Protein AF-A0A1Q7D3G7-F1 (afdb_monomer_lite)

Sequence (382 aa):
MACGLLLLCGTASAADYGDNLGEPNTLFGGGTTRYDATSGRFTIEATPRSTRLTPGAPRVAIEPPSSLAIDARIDAGSGTVLSGTFRMTGEIDAYGRGGQVEYSGTLLTGDIIEFSYFDVSSTDVFVFRFRVTGGSLAPRYAGGEIGVAVTVDQSTFTGSFDRSFKGGASGHVGISVPVEFVCADPSSITASFDGTPIPAGRTIWFNSVLKVSGLKSAPVTIQFQDVTIQSADGQISVPVPDAEVTFSPTETTASTTFTGTWVTTAPFGLPGNTFFTGAAFPVTTALPGGIKNLTWSGRIISDAPGVAVQWQWAAAVYSSFGDLDSLGVKPVDDNKASLYKNSDHAGTPENVRQLVVSGARGGGGSNFTGSYSGTVKTGVCQ

Secondary structure (DSSP, 8-state):
----S----S---HHHHHHSSEEEEEEEEEEEEEEETTTTEEEEEEEEEEEE-STTPPPEE-EEEEEEEEEEEE-TTT--EEEEEEEEEEEB-TT-SSS--SB-SEEEEEEEEEEEEEE-SSEEEEEEEEEEEE-TTGGGSTTSEEEEEEEEET----S-SSS-EEEEEEEEEEE-----EEBPSP-EEEE---S--B-TTEEEEEEEEEEEE---SS-EEEEEEEEEEEETTSS-EEEPPPEEEEEESS--SBEEEESSSEEEEEETT-SS-EEEEEEEEEESSPBPTT---EEEEEEEEESSTT-EEEEEEEEEEES----GGGS-B--BS-SSSBS--SSPPTT-BTTTGGGEEEETTEESTT-SS------EEPPPB-

Structure (mmCIF, N/CA/C/O backbone):
data_AF-A0A1Q7D3G7-F1
#
_entry.id   AF-A0A1Q7D3G7-F1
#
loop_
_atom_site.group_PDB
_atom_site.id
_atom_site.type_symbol
_atom_site.label_atom_id
_atom_site.label_alt_id
_atom_site.label_comp_id
_atom_site.label_asym_id
_atom_site.label_entity_id
_atom_site.label_seq_id
_atom_site.pdbx_PDB_ins_code
_atom_site.Cartn_x
_atom_site.Cartn_y
_atom_site.Cartn_z
_atom_site.occupancy
_atom_site.B_iso_or_equiv
_atom_site.auth_seq_id
_atom_site.auth_comp_id
_atom_site.auth_asym_id
_atom_site.auth_atom_id
_atom_site.pdbx_PDB_model_num
ATOM 1 N N . MET A 1 1 ? -29.501 9.666 2.207 1.00 25.75 1 MET A N 1
ATOM 2 C CA . MET A 1 1 ? -28.680 8.644 1.523 1.00 25.75 1 MET A CA 1
ATOM 3 C C . MET A 1 1 ? -27.221 9.058 1.622 1.00 25.75 1 MET A C 1
ATOM 5 O O . MET A 1 1 ? -26.652 9.564 0.668 1.00 25.75 1 MET A O 1
ATOM 9 N N . ALA A 1 2 ? -26.638 8.896 2.805 1.00 23.39 2 ALA A N 1
ATOM 10 C CA . ALA A 1 2 ? -25.196 8.938 2.991 1.00 23.39 2 ALA A CA 1
ATOM 11 C C . ALA A 1 2 ? -24.774 7.475 3.134 1.00 23.39 2 ALA A C 1
ATOM 13 O O . ALA A 1 2 ? -24.697 6.938 4.229 1.00 23.39 2 ALA A O 1
ATOM 14 N N . CYS A 1 3 ? -24.665 6.783 1.999 1.00 24.12 3 CYS A N 1
ATOM 15 C CA . CYS A 1 3 ? -24.163 5.417 1.969 1.00 24.12 3 CYS A CA 1
ATOM 16 C C . CYS A 1 3 ? -22.636 5.513 1.952 1.00 24.12 3 CYS A C 1
ATOM 18 O O . CYS A 1 3 ? -21.997 5.448 0.902 1.00 24.12 3 CYS A O 1
ATOM 20 N N . GLY A 1 4 ? -22.076 5.751 3.139 1.00 25.03 4 GLY A N 1
ATOM 21 C CA . GLY A 1 4 ? -20.669 5.543 3.451 1.00 25.03 4 GLY A CA 1
ATOM 22 C C . GLY A 1 4 ? -20.385 4.048 3.480 1.00 25.03 4 GLY A C 1
ATOM 23 O O . GLY A 1 4 ? -20.200 3.450 4.522 1.00 25.03 4 GLY A O 1
ATOM 24 N N . LEU A 1 5 ? -20.401 3.448 2.300 1.00 30.47 5 LEU A N 1
ATOM 25 C CA . LEU A 1 5 ? -19.456 2.413 1.950 1.00 30.47 5 LEU A CA 1
ATOM 26 C C . LEU A 1 5 ? -19.314 1.162 2.822 1.00 30.47 5 LEU A C 1
ATOM 28 O O . LEU A 1 5 ? -18.215 0.833 3.245 1.00 30.47 5 LEU A O 1
ATOM 32 N N . LEU A 1 6 ? -20.360 0.346 2.850 1.00 30.61 6 LEU A N 1
ATOM 33 C CA . LEU A 1 6 ? -20.209 -1.106 2.850 1.00 30.61 6 LEU A CA 1
ATOM 34 C C . LEU A 1 6 ? -21.394 -1.715 2.094 1.00 30.61 6 LEU A C 1
ATOM 36 O O . LEU A 1 6 ? -22.508 -1.776 2.596 1.00 30.61 6 LEU A O 1
ATOM 40 N N . LEU A 1 7 ? -21.163 -2.168 0.863 1.00 24.44 7 LEU A N 1
ATOM 41 C CA . LEU A 1 7 ? -21.921 -3.298 0.327 1.00 24.44 7 LEU A CA 1
ATOM 42 C C . LEU A 1 7 ? -20.968 -4.491 0.357 1.00 24.44 7 LEU A C 1
ATOM 44 O O . LEU A 1 7 ? -20.391 -4.879 -0.654 1.00 24.44 7 LEU A O 1
ATOM 48 N N . LEU A 1 8 ? -20.772 -5.035 1.556 1.00 31.16 8 LEU A N 1
ATOM 49 C CA . LEU A 1 8 ? -20.388 -6.427 1.726 1.00 31.16 8 LEU A CA 1
ATOM 50 C C . LEU A 1 8 ? -21.695 -7.219 1.674 1.00 31.16 8 LEU A C 1
ATOM 52 O O . LEU A 1 8 ? -22.429 -7.315 2.651 1.00 31.16 8 LEU A O 1
ATOM 56 N N . CYS A 1 9 ? -22.016 -7.770 0.504 1.00 24.16 9 CYS A N 1
ATOM 57 C CA . CYS A 1 9 ? -23.046 -8.803 0.378 1.00 24.16 9 CYS A CA 1
ATOM 58 C C . CYS A 1 9 ? -22.460 -10.162 0.819 1.00 24.16 9 CYS A C 1
ATOM 60 O O . CYS A 1 9 ? -22.492 -11.146 0.087 1.00 24.16 9 CYS A O 1
ATOM 62 N N . GLY A 1 10 ? -21.848 -10.175 2.005 1.00 29.00 10 GLY A N 1
ATOM 63 C CA . GLY A 1 10 ? -21.145 -11.298 2.609 1.00 29.00 10 GLY A CA 1
ATOM 64 C C . GLY A 1 10 ? -20.910 -10.994 4.087 1.00 29.00 10 GLY A C 1
ATOM 65 O O . GLY A 1 10 ? -20.521 -9.888 4.444 1.00 29.00 10 GLY A O 1
ATOM 66 N N . THR A 1 11 ? -21.229 -11.952 4.943 1.00 31.00 11 THR A N 1
ATOM 67 C CA . THR A 1 11 ? -21.321 -11.857 6.405 1.00 31.00 11 THR A CA 1
ATOM 68 C C . THR A 1 11 ? -19.954 -11.700 7.087 1.00 31.00 11 THR A C 1
ATOM 70 O O . THR A 1 11 ? -19.504 -12.635 7.742 1.00 31.00 11 THR A O 1
ATOM 73 N N . ALA A 1 12 ? -19.278 -10.560 6.936 1.00 38.88 12 ALA A N 1
ATOM 74 C CA . ALA A 1 12 ? -18.082 -10.262 7.725 1.00 38.88 12 ALA A CA 1
ATOM 75 C C . ALA A 1 12 ? -18.497 -9.775 9.127 1.00 38.88 12 ALA A C 1
ATOM 77 O O . ALA A 1 12 ? -19.227 -8.792 9.261 1.00 38.88 12 ALA A O 1
ATOM 78 N N . SER A 1 13 ? -18.073 -10.488 10.169 1.00 44.69 13 SER A N 1
ATOM 79 C CA . SER A 1 13 ? -18.355 -10.177 11.579 1.00 44.69 13 SER A CA 1
ATOM 80 C C . SER A 1 13 ? -17.161 -9.469 12.237 1.00 44.69 13 SER A C 1
ATOM 82 O O . SER A 1 13 ? -16.049 -9.523 11.716 1.00 44.69 13 SER A O 1
ATOM 84 N N . ALA A 1 14 ? -17.318 -8.843 13.415 1.00 44.34 14 ALA A N 1
ATOM 85 C CA . ALA A 1 14 ? -16.149 -8.292 14.123 1.00 44.34 14 ALA A CA 1
ATOM 86 C C . ALA A 1 14 ? -15.157 -9.374 14.588 1.00 44.34 14 ALA A C 1
ATOM 88 O O . ALA A 1 14 ? -14.051 -9.021 14.987 1.00 44.34 14 ALA A O 1
ATOM 89 N N . ALA A 1 15 ? -15.518 -10.663 14.516 1.00 43.53 15 ALA A N 1
ATOM 90 C CA . ALA A 1 15 ? -14.563 -11.756 14.671 1.00 43.53 15 ALA A CA 1
ATOM 91 C C . ALA A 1 15 ? -13.585 -11.809 13.484 1.00 43.53 15 ALA A C 1
ATOM 93 O O . ALA A 1 15 ? -12.388 -11.929 13.710 1.00 43.53 15 ALA A O 1
ATOM 94 N N . ASP A 1 16 ? -14.053 -11.586 12.250 1.00 46.00 16 ASP A N 1
ATOM 95 C CA . ASP A 1 16 ? -13.185 -11.545 11.063 1.00 46.00 16 ASP A CA 1
ATOM 96 C C . ASP A 1 16 ? -12.239 -10.334 11.107 1.00 46.00 16 ASP A C 1
ATOM 98 O O . ASP A 1 16 ? -11.064 -10.441 10.774 1.00 46.00 16 ASP A O 1
ATOM 102 N N . TYR A 1 17 ? -12.714 -9.179 11.594 1.00 50.94 17 TYR A N 1
ATOM 103 C CA . TYR A 1 17 ? -11.852 -8.007 11.799 1.00 50.94 17 TYR A CA 1
ATOM 104 C C . TYR A 1 17 ? -10.912 -8.184 13.005 1.00 50.94 17 TYR A C 1
ATOM 106 O O . TYR A 1 17 ? -9.752 -7.783 12.965 1.00 50.94 17 TYR A O 1
ATOM 114 N N . GLY A 1 18 ? -11.403 -8.781 14.093 1.00 51.19 18 GLY A N 1
ATOM 115 C CA . GLY A 1 18 ? -10.666 -8.989 15.337 1.00 51.19 18 GLY A CA 1
ATOM 116 C C . GLY A 1 18 ? -9.578 -10.062 15.260 1.00 51.19 18 GLY A C 1
ATOM 117 O O . GLY A 1 18 ? -8.572 -9.947 15.964 1.00 51.19 18 GLY A O 1
ATOM 118 N N . ASP A 1 19 ? -9.747 -11.063 14.396 1.00 51.38 19 ASP A N 1
ATOM 119 C CA . ASP A 1 19 ? -8.721 -12.058 14.066 1.00 51.38 19 ASP A CA 1
ATOM 120 C C . ASP A 1 19 ? -7.650 -11.496 13.111 1.00 51.38 19 ASP A C 1
ATOM 122 O O . ASP A 1 19 ? -6.523 -11.989 13.111 1.00 51.38 19 ASP A O 1
ATOM 126 N N . ASN A 1 20 ? -7.953 -10.414 12.382 1.00 52.81 20 ASN A N 1
ATOM 127 C CA . ASN A 1 20 ? -6.985 -9.671 11.566 1.00 52.81 20 ASN A CA 1
ATOM 128 C C . ASN A 1 20 ? -6.151 -8.655 12.372 1.00 52.81 20 ASN A C 1
ATOM 130 O O . ASN A 1 20 ? -5.173 -8.112 11.858 1.00 52.81 20 ASN A O 1
ATOM 134 N N . LEU A 1 21 ? -6.498 -8.388 13.638 1.00 64.62 21 LEU A N 1
ATOM 135 C CA . LEU A 1 21 ? -5.670 -7.562 14.518 1.00 64.62 21 LEU A CA 1
ATOM 136 C C . LEU A 1 21 ? -4.467 -8.374 15.022 1.00 64.62 21 LEU A C 1
ATOM 138 O O . LEU A 1 21 ? -4.635 -9.351 15.759 1.00 64.62 21 LEU A O 1
ATOM 142 N N . GLY A 1 22 ? -3.255 -7.930 14.681 1.00 68.19 22 GLY A N 1
ATOM 143 C CA . GLY A 1 22 ? -2.005 -8.577 15.097 1.00 68.19 22 GLY A CA 1
ATOM 144 C C . GLY A 1 22 ? -1.800 -8.623 16.619 1.00 68.19 22 GLY A C 1
ATOM 145 O O . GLY A 1 22 ? -2.404 -7.861 17.382 1.00 68.19 22 GLY A O 1
ATOM 146 N N . GLU A 1 23 ? -0.934 -9.527 17.083 1.00 79.19 23 GLU A N 1
ATOM 147 C CA . GLU A 1 23 ? -0.618 -9.678 18.504 1.00 79.19 23 GLU A CA 1
ATOM 148 C C . GLU A 1 23 ? 0.207 -8.507 19.072 1.00 79.19 23 GLU A C 1
ATOM 150 O O . GLU A 1 23 ? 1.178 -8.113 18.434 1.00 79.19 23 GLU A O 1
ATOM 155 N N . PRO A 1 24 ? -0.072 -8.011 20.299 1.00 87.50 24 PRO A N 1
ATOM 156 C CA . PRO A 1 24 ? -0.925 -8.636 21.313 1.00 87.50 24 PRO A CA 1
ATOM 157 C C . PRO A 1 24 ? -2.423 -8.565 21.012 1.00 87.50 24 PRO A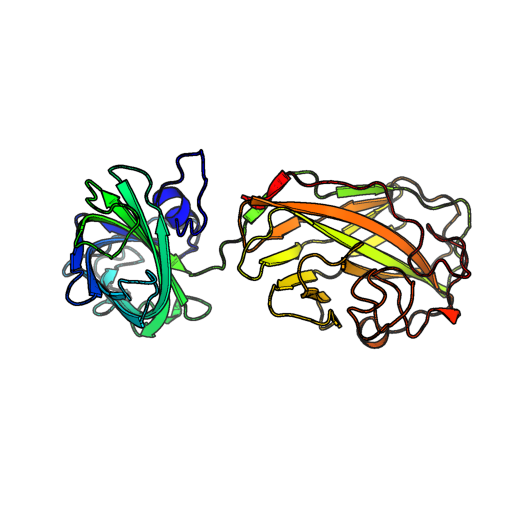 C 1
ATOM 159 O O . PRO A 1 24 ? -2.936 -7.478 20.804 1.00 87.50 24 PRO A O 1
ATOM 162 N N . ASN A 1 25 ? -3.132 -9.697 21.055 1.00 88.25 25 ASN A N 1
ATOM 163 C CA . ASN A 1 25 ? -4.555 -9.804 20.708 1.00 88.25 25 ASN A CA 1
ATOM 164 C C . ASN A 1 25 ? -5.377 -10.220 21.940 1.00 88.25 25 ASN A C 1
ATOM 166 O O . ASN A 1 25 ? -5.261 -11.347 22.433 1.00 88.25 25 ASN A O 1
ATOM 170 N N . THR A 1 26 ? -6.205 -9.310 22.444 1.00 93.81 26 THR A N 1
ATOM 171 C CA . THR A 1 26 ? -7.008 -9.463 23.661 1.00 93.81 26 THR A CA 1
ATOM 172 C C . THR A 1 26 ? -8.482 -9.632 23.328 1.00 93.81 26 THR A C 1
ATOM 174 O O . THR A 1 26 ? -9.068 -8.767 22.692 1.00 93.81 26 THR A O 1
ATOM 177 N N . LEU A 1 27 ? -9.094 -10.705 23.823 1.00 93.88 27 LEU A N 1
ATOM 178 C CA . LEU A 1 27 ? -10.534 -10.943 23.739 1.00 93.88 27 LEU A CA 1
ATOM 179 C C . LEU A 1 27 ? -11.250 -10.287 24.917 1.00 93.88 27 LEU A C 1
ATOM 181 O O . LEU A 1 27 ? -10.824 -10.448 26.064 1.00 93.88 27 LEU A O 1
ATOM 185 N N . PHE A 1 28 ? -12.379 -9.637 24.658 1.00 96.56 28 PHE A N 1
ATOM 186 C CA . PHE A 1 28 ? -13.287 -9.129 25.684 1.00 96.56 28 PHE A CA 1
ATOM 187 C C . PHE A 1 28 ? -14.737 -9.527 25.393 1.00 96.56 28 PHE A C 1
ATOM 189 O O . PHE A 1 28 ? -15.108 -9.848 24.265 1.00 96.56 28 PHE A O 1
ATOM 196 N N . GLY A 1 29 ? -15.582 -9.513 26.422 1.00 95.06 29 GLY A N 1
ATOM 197 C CA . GLY A 1 29 ? -17.001 -9.818 26.260 1.00 95.06 29 GLY A CA 1
ATOM 198 C C . GLY A 1 29 ? -17.810 -9.654 27.535 1.00 95.06 29 GLY A C 1
ATOM 199 O O . GLY A 1 29 ? -17.269 -9.301 28.583 1.00 95.06 29 GLY A O 1
ATOM 200 N N . GLY A 1 30 ? -19.109 -9.947 27.441 1.00 92.31 30 GLY A N 1
ATOM 201 C CA . GLY A 1 30 ? -20.063 -9.718 28.532 1.00 92.31 30 GLY A CA 1
ATOM 202 C C . GLY A 1 30 ? -20.298 -8.234 28.819 1.00 92.31 30 GLY A C 1
ATOM 203 O O . GLY A 1 30 ? -20.645 -7.887 29.943 1.00 92.31 30 GLY A O 1
ATOM 204 N N . GLY A 1 31 ? -20.035 -7.373 27.833 1.00 95.12 31 GLY A N 1
ATOM 205 C CA . GLY A 1 31 ? -20.138 -5.931 27.972 1.00 95.12 31 GLY A CA 1
ATOM 206 C C . GLY A 1 31 ? -21.464 -5.351 27.502 1.00 95.12 31 GLY A C 1
ATOM 207 O O . GLY A 1 31 ? -22.363 -6.066 27.062 1.00 95.12 31 GLY A O 1
ATOM 208 N N . THR A 1 32 ? -21.554 -4.028 27.565 1.00 97.88 32 THR A N 1
ATOM 209 C CA . THR A 1 32 ? -22.678 -3.237 27.070 1.00 97.88 32 THR A CA 1
ATOM 210 C C . THR A 1 32 ? -22.189 -2.095 26.196 1.00 97.88 32 THR A C 1
ATOM 212 O O . THR A 1 32 ? -21.114 -1.534 26.413 1.00 97.88 32 THR A O 1
ATOM 215 N N . THR A 1 33 ? -23.023 -1.737 25.231 1.00 98.00 33 THR A N 1
ATOM 216 C CA . THR A 1 33 ? -22.839 -0.614 24.321 1.00 98.00 33 THR A CA 1
ATOM 217 C C . THR A 1 33 ? -24.007 0.346 24.489 1.00 98.00 33 THR A C 1
ATOM 219 O O . THR A 1 33 ? -25.163 -0.081 24.551 1.00 98.00 33 THR A O 1
ATOM 222 N N . ARG A 1 34 ? -23.729 1.652 24.545 1.00 98.25 34 ARG A N 1
ATOM 223 C CA . ARG A 1 34 ? -24.757 2.697 24.613 1.00 98.25 34 ARG A CA 1
ATOM 224 C C . ARG A 1 34 ? -24.314 3.957 23.886 1.00 98.25 34 ARG A C 1
ATOM 226 O O . ARG A 1 34 ? -23.254 4.494 24.176 1.00 98.25 34 ARG A O 1
ATOM 233 N N . TYR A 1 35 ? -25.172 4.470 23.017 1.00 98.19 35 TYR A N 1
ATOM 234 C CA . TYR A 1 35 ? -25.040 5.790 22.414 1.00 98.19 35 TYR A CA 1
ATOM 235 C C . TYR A 1 35 ? -26.225 6.672 22.800 1.00 98.19 35 TYR A C 1
ATOM 237 O O . TYR A 1 35 ? -27.373 6.222 22.785 1.00 98.19 35 TYR A O 1
ATOM 245 N N . ASP A 1 36 ? -25.949 7.925 23.145 1.00 97.69 36 ASP A N 1
ATOM 246 C CA . ASP A 1 36 ? -26.950 8.944 23.447 1.00 97.69 36 ASP A CA 1
ATOM 247 C C . ASP A 1 36 ? -26.888 10.066 22.403 1.00 97.69 36 ASP A C 1
ATOM 249 O O . ASP A 1 36 ? -25.937 10.846 22.387 1.00 97.69 36 ASP A O 1
ATOM 253 N N . ALA A 1 37 ? -27.911 10.160 21.548 1.00 95.25 37 ALA A N 1
ATOM 254 C CA . ALA A 1 37 ? -27.933 11.111 20.433 1.00 95.25 37 ALA A CA 1
ATOM 255 C C . ALA A 1 37 ? -28.018 12.582 20.873 1.00 95.25 37 ALA A C 1
ATOM 257 O O . ALA A 1 37 ? -27.555 13.466 20.161 1.00 95.25 37 ALA A O 1
ATOM 258 N N . THR A 1 38 ? -28.568 12.865 22.060 1.00 94.69 38 THR A N 1
ATOM 259 C CA . THR A 1 38 ? -28.666 14.239 22.583 1.00 94.69 38 THR A CA 1
ATOM 260 C C . THR A 1 38 ? -27.290 14.787 22.943 1.00 94.69 38 THR A C 1
ATOM 262 O O . THR A 1 38 ? -26.995 15.960 22.733 1.00 94.69 38 THR A O 1
ATOM 265 N N . SER A 1 39 ? -26.448 13.939 23.527 1.00 95.62 39 SER A N 1
ATOM 266 C CA . SER A 1 39 ? -25.115 14.313 23.992 1.00 95.62 39 SER A CA 1
ATOM 267 C C . SER A 1 39 ? -23.998 13.923 23.020 1.00 95.62 39 SER A C 1
ATOM 269 O O . SER A 1 39 ? -22.858 14.352 23.201 1.00 95.62 39 SER A O 1
ATOM 271 N N . GLY A 1 40 ? -24.287 13.080 22.030 1.00 95.56 40 GLY A N 1
ATOM 272 C CA . GLY A 1 40 ? -23.293 12.480 21.145 1.00 95.56 40 GLY A CA 1
ATOM 273 C C . GLY A 1 40 ? -22.339 11.519 21.860 1.00 95.56 40 GLY A C 1
ATOM 274 O O . GLY A 1 40 ? -21.277 11.212 21.329 1.00 95.56 40 GLY A O 1
ATOM 275 N N . ARG A 1 41 ? -22.648 11.080 23.088 1.00 97.75 41 ARG A N 1
ATOM 276 C CA . ARG A 1 41 ? -21.748 10.222 23.871 1.00 97.75 41 ARG A CA 1
ATOM 277 C C . ARG A 1 41 ? -21.947 8.759 23.497 1.00 97.75 41 ARG A C 1
ATOM 279 O O . ARG A 1 41 ? -23.062 8.250 23.597 1.00 97.75 41 ARG A O 1
ATOM 286 N N . PHE A 1 42 ? -20.861 8.093 23.123 1.00 98.06 42 PHE A N 1
ATOM 287 C CA . PHE A 1 42 ? -20.808 6.674 22.809 1.00 98.06 42 PHE A CA 1
ATOM 288 C C . PHE A 1 42 ? -19.937 5.940 23.830 1.00 98.06 42 PHE A C 1
ATOM 290 O O . PHE A 1 42 ? -18.751 6.233 23.949 1.00 98.06 42 PHE A O 1
ATOM 297 N N . THR A 1 43 ? -20.516 5.000 24.573 1.00 98.56 43 THR A N 1
ATOM 298 C CA . THR A 1 43 ? -19.823 4.262 25.634 1.00 98.56 43 THR A CA 1
ATOM 299 C C . THR A 1 43 ? -19.887 2.761 25.411 1.00 98.56 43 THR A C 1
ATOM 301 O O . THR A 1 43 ? -20.954 2.224 25.098 1.00 98.56 43 THR A O 1
ATOM 304 N N . ILE A 1 44 ? -18.764 2.089 25.650 1.00 98.56 44 ILE A N 1
ATOM 305 C CA . ILE A 1 44 ? -18.666 0.632 25.717 1.00 98.56 44 ILE A CA 1
ATOM 306 C C . ILE A 1 44 ? -17.994 0.269 27.033 1.00 98.56 44 ILE A C 1
ATOM 308 O O . ILE A 1 44 ? -16.922 0.783 27.334 1.00 98.56 44 ILE A O 1
ATOM 312 N N . GLU A 1 45 ? -18.606 -0.636 27.786 1.00 98.44 45 GLU A N 1
ATOM 313 C CA . GLU A 1 45 ? -18.042 -1.206 29.010 1.00 98.44 45 GLU A CA 1
ATOM 314 C C . GLU A 1 45 ? -18.047 -2.726 28.884 1.00 98.44 45 GLU A C 1
ATOM 316 O O . GLU A 1 45 ? -19.091 -3.305 28.599 1.00 98.44 45 GLU A O 1
ATOM 321 N N . ALA A 1 46 ? -16.908 -3.387 29.076 1.00 98.12 46 ALA A N 1
ATOM 322 C CA . ALA A 1 46 ? -16.784 -4.837 28.944 1.00 98.12 46 ALA A CA 1
ATOM 323 C C . ALA A 1 46 ? -15.716 -5.419 29.879 1.00 98.12 46 ALA A C 1
ATOM 325 O O . ALA A 1 46 ? -14.975 -4.694 30.545 1.00 98.12 46 ALA A O 1
ATOM 326 N N . THR A 1 47 ? -15.607 -6.749 29.904 1.00 98.00 47 THR A N 1
ATOM 327 C CA . THR A 1 47 ? -14.560 -7.455 30.650 1.00 98.00 47 THR A CA 1
ATOM 328 C C . THR A 1 47 ? -13.535 -8.048 29.682 1.00 98.00 47 THR A C 1
ATOM 330 O O . THR A 1 47 ? -13.909 -8.901 28.866 1.00 98.00 47 THR A O 1
ATOM 333 N N . PRO A 1 48 ? -12.253 -7.644 29.747 1.00 97.75 48 PRO A N 1
ATOM 334 C CA . PRO A 1 48 ? -11.192 -8.325 29.018 1.00 97.75 48 PRO A CA 1
ATOM 335 C C . PRO A 1 48 ? -10.962 -9.702 29.659 1.00 97.75 48 PRO A C 1
ATOM 337 O O . PRO A 1 48 ? -10.912 -9.823 30.880 1.00 97.75 48 PRO A O 1
ATOM 340 N N . ARG A 1 49 ? -10.891 -10.756 28.841 1.00 95.62 49 ARG A N 1
ATOM 341 C CA . ARG A 1 49 ? -10.906 -12.154 29.308 1.00 95.62 49 ARG A CA 1
ATOM 342 C C . ARG A 1 49 ? -9.575 -12.860 29.149 1.00 95.62 49 ARG A C 1
ATOM 344 O O . ARG A 1 49 ? -9.154 -13.598 30.031 1.00 95.62 49 ARG A O 1
ATOM 351 N N . SER A 1 50 ? -8.938 -12.688 27.999 1.00 94.06 50 SER A N 1
ATOM 352 C CA . SER A 1 50 ? -7.677 -13.363 27.706 1.00 94.06 50 SER A CA 1
ATOM 353 C C . SER A 1 50 ? -6.904 -12.615 26.641 1.00 94.06 50 SER A C 1
ATOM 355 O O . SER A 1 50 ? -7.515 -12.036 25.745 1.00 94.06 50 SER A O 1
ATOM 357 N N . THR A 1 51 ? -5.582 -12.688 26.689 1.00 92.81 51 THR A N 1
ATOM 358 C CA . THR A 1 51 ? -4.700 -12.086 25.695 1.00 92.81 51 THR A CA 1
ATOM 359 C C . THR A 1 51 ? -3.702 -13.093 25.148 1.00 92.81 51 THR A C 1
ATOM 361 O O . THR A 1 51 ? -3.241 -13.987 25.854 1.00 92.81 51 THR A O 1
ATOM 364 N N . ARG A 1 52 ? -3.368 -12.959 23.868 1.00 88.31 52 ARG A N 1
ATOM 365 C CA . ARG A 1 52 ? -2.210 -13.608 23.256 1.00 88.31 52 ARG A CA 1
ATOM 366 C C . ARG A 1 52 ? -1.154 -12.537 23.028 1.00 88.31 52 ARG A C 1
ATOM 368 O O . ARG A 1 52 ? -1.370 -11.659 22.206 1.00 88.31 52 ARG A O 1
ATOM 375 N N . LEU A 1 53 ? -0.024 -12.618 23.730 1.00 86.81 53 LEU A N 1
ATOM 376 C CA . LEU A 1 53 ? 1.010 -11.572 23.704 1.00 86.81 53 LEU A CA 1
ATOM 377 C C . LEU A 1 53 ? 1.994 -11.658 22.525 1.00 86.81 53 LEU A C 1
ATOM 379 O O . LEU A 1 53 ? 2.715 -10.691 22.276 1.00 86.81 53 LEU A O 1
ATOM 383 N N . THR A 1 54 ? 2.073 -12.810 21.857 1.00 80.56 54 THR A N 1
ATOM 384 C CA . THR A 1 54 ? 3.017 -13.090 20.764 1.00 80.56 54 THR A CA 1
ATOM 385 C C . THR A 1 54 ? 2.368 -14.070 19.775 1.00 80.56 54 THR A C 1
ATOM 387 O O . THR A 1 54 ? 1.641 -14.961 20.234 1.00 80.56 54 THR A O 1
ATOM 390 N N . PRO A 1 55 ? 2.630 -13.970 18.457 1.00 72.94 55 PRO A N 1
ATOM 391 C CA . PRO A 1 55 ? 2.105 -14.916 17.475 1.00 72.94 55 PRO A CA 1
ATOM 392 C C . PRO A 1 55 ? 2.411 -16.375 17.833 1.00 72.94 55 PRO A C 1
ATOM 394 O O . PRO A 1 55 ? 3.516 -16.708 18.262 1.00 72.94 55 PRO A O 1
ATOM 397 N N . GLY A 1 56 ? 1.414 -17.252 17.692 1.00 67.62 56 GLY A N 1
ATOM 398 C CA . GLY A 1 56 ? 1.541 -18.689 17.978 1.00 67.62 56 GLY A CA 1
ATOM 399 C C . GLY A 1 56 ? 1.587 -19.082 19.463 1.00 67.62 56 GLY A C 1
ATOM 400 O O . GLY A 1 56 ? 1.549 -20.272 19.770 1.00 67.62 56 GLY A O 1
ATOM 401 N N . ALA A 1 57 ? 1.621 -18.124 20.396 1.00 78.38 57 ALA A N 1
ATOM 402 C CA . ALA A 1 57 ? 1.560 -18.414 21.827 1.00 78.38 57 ALA A CA 1
ATOM 403 C C . ALA A 1 57 ? 0.131 -18.798 22.280 1.00 78.38 57 ALA A C 1
ATOM 405 O O . ALA A 1 57 ? -0.863 -18.345 21.690 1.00 78.38 57 ALA A O 1
ATOM 406 N N . PRO A 1 58 ? -0.015 -19.603 23.351 1.00 82.94 58 PRO A N 1
ATOM 407 C CA . PRO A 1 58 ? -1.314 -19.814 23.983 1.00 82.94 58 PRO A CA 1
ATOM 408 C C . PRO A 1 58 ? -1.884 -18.491 24.518 1.00 82.94 58 PRO A C 1
ATOM 410 O O . PRO A 1 58 ? -1.142 -17.568 24.862 1.00 82.94 58 PRO A O 1
ATOM 413 N N . ARG A 1 59 ? -3.218 -18.394 24.586 1.00 89.44 59 ARG A N 1
ATOM 414 C CA . ARG A 1 59 ? -3.881 -17.270 25.262 1.00 89.44 59 ARG A CA 1
ATOM 415 C C . ARG A 1 59 ? -3.709 -17.424 26.773 1.00 89.44 59 ARG A C 1
ATOM 417 O O . ARG A 1 59 ? -3.889 -18.516 27.304 1.00 89.44 59 ARG A O 1
ATOM 424 N N . VAL A 1 60 ? -3.403 -16.321 27.440 1.00 92.06 60 VAL A N 1
ATOM 425 C CA . VAL A 1 60 ? -3.300 -16.205 28.896 1.00 92.06 60 VAL A CA 1
ATOM 426 C C . VAL A 1 60 ? -4.515 -15.437 29.406 1.00 92.06 60 VAL A C 1
ATOM 428 O O . VAL A 1 60 ? -4.995 -14.530 28.724 1.00 92.06 60 VAL A O 1
ATOM 431 N N . ALA A 1 61 ? -5.041 -15.810 30.570 1.00 93.94 61 ALA A N 1
ATOM 432 C CA . ALA A 1 61 ? -6.167 -15.118 31.185 1.00 93.94 61 ALA A CA 1
ATOM 433 C C . ALA A 1 61 ? -5.803 -13.677 31.587 1.00 93.94 61 ALA A C 1
ATOM 435 O O . ALA A 1 61 ? -4.651 -13.374 31.895 1.00 93.94 61 ALA A O 1
ATOM 436 N N . ILE A 1 62 ? -6.804 -12.796 31.567 1.00 95.25 62 ILE A N 1
ATOM 437 C CA . ILE A 1 62 ? -6.735 -11.490 32.222 1.00 95.25 62 ILE A CA 1
ATOM 438 C C . ILE A 1 62 ? -7.569 -11.596 33.494 1.00 95.25 62 ILE A C 1
ATOM 440 O O . ILE A 1 62 ? -8.799 -11.648 33.437 1.00 95.25 62 ILE A O 1
ATOM 444 N N . GLU A 1 63 ? -6.887 -11.661 34.630 1.00 93.50 63 GLU A N 1
ATOM 445 C CA . GLU A 1 63 ? -7.496 -11.932 35.925 1.00 93.50 63 GLU A CA 1
ATOM 446 C C . GLU A 1 63 ? -8.207 -10.688 36.495 1.00 93.50 63 GLU A C 1
ATOM 448 O O . GLU A 1 63 ? -7.761 -9.550 36.275 1.00 93.50 63 GLU A O 1
ATOM 453 N N . PRO A 1 64 ? -9.325 -10.870 37.225 1.00 90.50 64 PRO A N 1
ATOM 454 C CA . PRO A 1 64 ? -9.995 -9.789 37.936 1.00 90.50 64 PRO A CA 1
ATOM 455 C C . PRO A 1 64 ? -9.142 -9.192 39.076 1.00 90.50 64 PRO A C 1
ATOM 457 O O . PRO A 1 64 ? -8.378 -9.919 39.705 1.00 90.50 64 PRO A O 1
ATOM 460 N N . PRO A 1 65 ? -9.342 -7.910 39.443 1.00 93.06 65 PRO A N 1
ATOM 461 C CA . PRO A 1 65 ? -10.324 -6.983 38.887 1.00 93.06 65 PRO A CA 1
ATOM 462 C C . PRO A 1 65 ? -9.902 -6.457 37.508 1.00 93.06 65 PRO A C 1
ATOM 464 O O . PRO A 1 65 ? -8.876 -5.796 37.356 1.00 93.06 65 PRO A O 1
ATOM 467 N N . SER A 1 66 ? -10.738 -6.699 36.500 1.00 96.62 66 SER A N 1
ATOM 468 C CA . SER A 1 66 ? -10.461 -6.342 35.112 1.00 96.62 66 SER A CA 1
ATOM 469 C C . SER A 1 66 ? -11.636 -5.589 34.496 1.00 96.62 66 SER A C 1
ATOM 471 O O . SER A 1 66 ? -12.802 -5.838 34.807 1.00 96.62 66 SER A O 1
ATOM 473 N N . SER A 1 67 ? -11.326 -4.603 33.659 1.00 98.00 67 SER A N 1
ATOM 474 C CA . SER A 1 67 ? -12.325 -3.751 33.012 1.00 98.00 67 SER A CA 1
ATOM 475 C C . SER A 1 67 ? -11.792 -3.222 31.692 1.00 98.00 67 SER A C 1
ATOM 477 O O . SER A 1 67 ? -10.593 -2.984 31.553 1.00 98.00 67 SER A O 1
ATOM 479 N N . LEU A 1 68 ? -12.679 -3.043 30.724 1.00 98.56 68 LEU A N 1
ATOM 480 C CA . LEU A 1 68 ? -12.409 -2.376 29.461 1.00 98.56 68 LEU A CA 1
ATOM 481 C C . LEU A 1 68 ? -13.490 -1.323 29.253 1.00 98.56 68 LEU A C 1
ATOM 483 O O . LEU A 1 68 ? -14.675 -1.627 29.374 1.00 98.56 68 LEU A O 1
ATOM 487 N N . ALA A 1 69 ? -13.074 -0.101 28.940 1.00 98.56 69 ALA A N 1
ATOM 488 C CA . ALA A 1 69 ? -13.966 1.014 28.686 1.00 98.56 69 ALA A CA 1
ATOM 489 C C . ALA A 1 69 ? -13.531 1.799 27.443 1.00 98.56 69 ALA A C 1
ATOM 491 O O . ALA A 1 69 ? -12.348 2.105 27.275 1.00 98.56 69 ALA A O 1
ATOM 492 N N . ILE A 1 70 ? -14.508 2.154 26.611 1.00 98.62 70 ILE A N 1
ATOM 493 C CA . ILE A 1 70 ? -14.391 3.161 25.554 1.00 98.62 70 ILE A CA 1
ATOM 494 C C . ILE A 1 70 ? -15.414 4.250 25.854 1.00 98.62 70 ILE A C 1
ATOM 496 O O . ILE A 1 70 ? -16.581 3.947 26.096 1.00 98.62 70 ILE A O 1
ATOM 500 N N . ASP A 1 71 ? -14.987 5.507 25.814 1.00 98.31 71 ASP A N 1
ATOM 501 C CA . ASP A 1 71 ? -15.864 6.675 25.925 1.00 98.31 71 ASP A CA 1
ATOM 502 C C . ASP A 1 71 ? -15.515 7.653 24.810 1.00 98.31 71 ASP A C 1
ATOM 504 O O . ASP A 1 71 ? -14.414 8.200 24.800 1.00 98.31 71 ASP A O 1
ATOM 508 N N . ALA A 1 72 ? -16.424 7.843 23.859 1.00 97.75 72 ALA A N 1
ATOM 509 C CA . ALA A 1 72 ? -16.227 8.684 22.689 1.00 97.75 72 ALA A CA 1
ATOM 510 C C . ALA A 1 72 ? -17.344 9.720 22.528 1.00 97.75 72 ALA A C 1
ATOM 512 O O . ALA A 1 72 ? -18.480 9.546 22.975 1.00 97.75 72 ALA A O 1
ATOM 513 N N . ARG A 1 73 ? -17.018 10.814 21.843 1.00 97.50 73 ARG A N 1
ATOM 514 C CA . ARG A 1 73 ? -17.963 11.809 21.343 1.00 97.50 73 ARG A CA 1
ATOM 515 C C . ARG A 1 73 ? -18.059 11.665 19.836 1.00 97.50 73 ARG A C 1
ATOM 517 O O . ARG A 1 73 ? -17.060 11.839 19.146 1.00 97.50 73 ARG A O 1
ATOM 524 N N . ILE A 1 74 ? -19.254 11.353 19.354 1.00 93.06 74 ILE A N 1
ATOM 525 C CA . ILE A 1 74 ? -19.573 11.211 17.936 1.00 93.06 74 ILE A CA 1
ATOM 526 C C . ILE A 1 74 ? -20.491 12.360 17.536 1.00 93.06 74 ILE A C 1
ATOM 528 O O . ILE A 1 74 ? -21.498 12.621 18.202 1.00 93.06 74 ILE A O 1
ATOM 532 N N . ASP A 1 75 ? -20.145 13.040 16.451 1.00 86.75 75 ASP A N 1
ATOM 533 C CA . ASP A 1 75 ? -21.014 14.028 15.830 1.00 86.75 75 ASP A CA 1
ATOM 534 C C . ASP A 1 75 ? -22.237 13.331 15.220 1.00 86.75 75 ASP A C 1
ATOM 536 O O . ASP A 1 75 ? -22.106 12.482 14.340 1.00 86.75 75 ASP A O 1
ATOM 540 N N . ALA A 1 76 ? -23.434 13.681 15.693 1.00 80.44 76 ALA A N 1
ATOM 541 C CA . ALA A 1 76 ? -24.666 12.997 15.304 1.00 80.44 76 ALA A CA 1
ATOM 542 C C . ALA A 1 76 ? -24.993 13.151 13.807 1.00 80.44 76 ALA A C 1
ATOM 544 O O . ALA A 1 76 ? -25.506 12.217 13.197 1.00 80.44 76 ALA A O 1
ATOM 545 N N . GLY A 1 77 ? -24.665 14.303 13.207 1.00 76.69 77 GLY A N 1
ATOM 546 C CA . GLY A 1 77 ? -25.005 14.600 11.814 1.00 76.69 77 GLY A CA 1
ATOM 547 C C . GLY A 1 77 ? -24.095 13.918 10.792 1.00 76.69 77 GLY A C 1
ATOM 548 O O . GLY A 1 77 ? -24.535 13.607 9.687 1.00 76.69 77 GLY A O 1
ATOM 549 N N . SER A 1 78 ? -22.829 13.690 11.146 1.00 73.94 78 SER A N 1
ATOM 550 C CA . SER A 1 78 ? -21.821 13.104 10.253 1.00 73.94 78 SER A CA 1
ATOM 551 C C . SER A 1 78 ? -21.400 11.682 10.627 1.00 73.94 78 SER A C 1
ATOM 553 O O . SER A 1 78 ? -20.820 10.990 9.792 1.00 73.94 78 SER A O 1
ATOM 555 N N . GLY A 1 79 ? -21.664 11.234 11.858 1.00 76.62 79 GLY A N 1
ATOM 556 C CA . GLY A 1 79 ? -21.151 9.967 12.387 1.00 76.62 79 GLY A CA 1
ATOM 557 C C . GLY A 1 79 ? -19.635 9.965 12.610 1.00 76.62 79 GLY A C 1
ATOM 558 O O . GLY A 1 79 ? -19.045 8.898 12.773 1.00 76.62 79 GLY A O 1
ATOM 559 N N . THR A 1 80 ? -18.991 11.137 12.592 1.00 79.88 80 THR A N 1
ATOM 560 C CA . THR A 1 80 ? -17.540 11.267 12.776 1.00 79.88 80 THR A CA 1
ATOM 561 C C . THR A 1 80 ? -17.169 11.370 14.251 1.00 79.88 80 THR A C 1
ATOM 563 O O . THR A 1 80 ? -17.929 11.886 15.074 1.00 79.88 80 THR A O 1
ATOM 566 N N . VAL A 1 81 ? -15.985 10.874 14.604 1.00 86.69 81 VAL A N 1
ATOM 567 C CA . VAL A 1 81 ? -15.458 10.995 15.965 1.00 86.69 81 VAL A CA 1
ATOM 568 C C . VAL A 1 81 ? -14.892 12.394 16.211 1.00 86.69 81 VAL A C 1
ATOM 570 O O . VAL A 1 81 ? -14.131 12.921 15.406 1.00 86.69 81 VAL A O 1
ATOM 573 N N . LEU A 1 82 ? -15.256 12.985 17.347 1.00 90.06 82 LEU A N 1
ATOM 574 C CA . LEU A 1 82 ? -14.771 14.286 17.813 1.00 90.06 82 LEU A CA 1
ATOM 575 C C . LEU A 1 82 ? -13.651 14.134 18.847 1.00 90.06 82 LEU A C 1
ATOM 577 O O . LEU A 1 82 ? -12.679 14.884 18.842 1.00 90.06 82 LEU A O 1
ATOM 581 N N . SER A 1 83 ? -13.814 13.185 19.768 1.00 95.12 83 SER A N 1
ATOM 582 C CA . SER A 1 83 ? -12.848 12.854 20.816 1.00 95.12 83 SER A CA 1
ATOM 583 C C . SER A 1 83 ? -13.219 11.528 21.469 1.00 95.12 83 SER A C 1
ATOM 585 O O . SER A 1 83 ? -14.313 11.005 21.255 1.00 95.12 83 SER A O 1
ATOM 587 N N . GLY A 1 84 ? -12.328 10.974 22.283 1.00 97.12 84 GLY A N 1
ATOM 588 C CA . GLY A 1 84 ? -12.622 9.765 23.033 1.00 97.12 84 GLY A CA 1
ATOM 589 C C . GLY A 1 84 ? -11.391 9.103 23.620 1.00 97.12 84 GLY A C 1
ATOM 590 O O . GLY A 1 84 ? -10.270 9.377 23.197 1.00 97.12 84 GLY A O 1
ATOM 591 N N . THR A 1 85 ? -11.618 8.236 24.599 1.00 98.19 85 THR A N 1
ATOM 592 C CA . THR A 1 85 ? -10.566 7.518 25.318 1.00 98.19 85 THR A CA 1
ATOM 593 C C . THR A 1 85 ? -10.845 6.022 25.370 1.00 98.19 85 THR A C 1
ATOM 595 O O . THR A 1 85 ? -11.995 5.578 25.353 1.00 98.19 85 THR A O 1
ATOM 598 N N . PHE A 1 86 ? -9.765 5.254 25.451 1.00 98.44 86 PHE A N 1
ATOM 599 C CA . PHE A 1 86 ? -9.746 3.826 25.726 1.00 98.44 86 PHE A CA 1
ATOM 600 C C . PHE A 1 86 ? -9.047 3.581 27.061 1.00 98.44 86 PHE A C 1
ATOM 602 O O . PHE A 1 86 ? -8.001 4.177 27.336 1.00 98.44 86 PHE A O 1
ATOM 609 N N . ARG A 1 87 ? -9.582 2.668 27.875 1.00 98.38 87 ARG A N 1
ATOM 610 C CA . ARG A 1 87 ? -8.930 2.186 29.096 1.00 98.38 87 ARG A CA 1
ATOM 611 C C . ARG A 1 87 ? -9.162 0.695 29.283 1.00 98.38 87 ARG A C 1
ATOM 613 O O . ARG A 1 87 ? -10.299 0.240 29.271 1.00 98.38 87 ARG A O 1
ATOM 620 N N . MET A 1 88 ? -8.092 -0.042 29.557 1.00 98.50 88 MET A N 1
ATOM 621 C CA . MET A 1 88 ? -8.142 -1.458 29.910 1.00 98.50 88 MET A CA 1
ATOM 622 C C . MET A 1 88 ? -7.328 -1.728 31.176 1.00 98.50 88 MET A C 1
ATOM 624 O O . MET A 1 88 ? -6.199 -1.251 31.310 1.00 98.50 88 MET A O 1
ATOM 628 N N . THR A 1 89 ? -7.888 -2.507 32.098 1.00 98.38 89 THR A N 1
ATOM 629 C CA . THR A 1 89 ? -7.253 -2.936 33.350 1.00 98.38 89 THR A CA 1
ATOM 630 C C . THR A 1 89 ? -7.361 -4.437 33.553 1.00 98.38 89 THR A 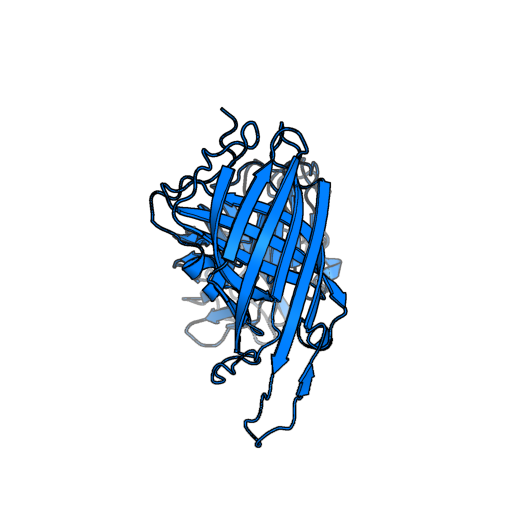C 1
ATOM 632 O O . THR A 1 89 ? -8.280 -5.072 33.036 1.00 98.38 89 THR A O 1
ATOM 635 N N . GLY A 1 90 ? -6.463 -4.981 34.364 1.00 96.94 90 GLY A N 1
ATOM 636 C CA . GLY A 1 90 ? -6.461 -6.381 34.775 1.00 96.94 90 GLY A CA 1
ATOM 637 C C . GLY A 1 90 ? -5.067 -6.830 35.185 1.00 96.94 90 GLY A C 1
ATOM 638 O O . GLY A 1 90 ? -4.144 -6.014 35.252 1.00 96.94 90 GLY A O 1
ATOM 639 N N . GLU A 1 91 ? -4.929 -8.127 35.429 1.00 94.75 91 GLU A N 1
ATOM 640 C CA . GLU A 1 91 ? -3.654 -8.774 35.740 1.00 94.75 91 GLU A CA 1
ATOM 641 C C . GLU A 1 91 ? -3.378 -9.926 34.771 1.00 94.75 91 GLU A C 1
ATOM 643 O O . GLU A 1 91 ? -4.295 -10.635 34.367 1.00 94.75 91 GLU A O 1
ATOM 648 N N . ILE A 1 92 ? -2.121 -10.098 34.364 1.00 93.44 92 ILE A N 1
ATOM 649 C CA . ILE A 1 92 ? -1.685 -11.163 33.455 1.00 93.44 92 ILE A CA 1
ATOM 650 C C . ILE A 1 92 ? -0.458 -11.848 34.071 1.00 93.44 92 ILE A C 1
ATOM 652 O O . ILE A 1 92 ? 0.588 -11.210 34.194 1.00 93.44 92 ILE A O 1
ATOM 656 N N . ASP A 1 93 ? -0.596 -13.135 34.412 1.00 87.69 93 ASP A N 1
ATOM 657 C CA . ASP A 1 93 ? 0.511 -14.073 34.693 1.00 87.69 93 ASP A CA 1
ATOM 658 C C . ASP A 1 93 ? 0.868 -14.791 33.380 1.00 87.69 93 ASP A C 1
ATOM 660 O O . ASP A 1 93 ? 0.360 -15.866 33.049 1.00 87.69 93 ASP A O 1
ATOM 664 N N . ALA A 1 94 ? 1.683 -14.127 32.565 1.00 76.56 94 ALA A N 1
ATOM 665 C CA . ALA A 1 94 ? 2.024 -14.502 31.199 1.00 76.56 94 ALA A CA 1
ATOM 666 C C . ALA A 1 94 ? 2.786 -15.831 31.098 1.00 76.56 94 ALA A C 1
ATOM 668 O O . ALA A 1 94 ? 2.771 -16.458 30.036 1.00 76.56 94 ALA A O 1
ATOM 669 N N . TYR A 1 95 ? 3.463 -16.257 32.169 1.00 75.25 95 TYR A N 1
ATOM 670 C CA . TYR A 1 95 ? 4.313 -17.451 32.165 1.00 75.25 95 TYR A CA 1
ATOM 671 C C . TYR A 1 95 ? 3.791 -18.590 33.047 1.00 75.25 95 TYR A C 1
ATOM 673 O O . TYR A 1 95 ? 4.448 -19.631 33.126 1.00 75.25 95 TYR A O 1
ATOM 681 N N . GLY A 1 96 ? 2.630 -18.422 33.687 1.00 65.25 96 GLY A N 1
ATOM 682 C CA . GLY A 1 96 ? 1.984 -19.448 34.501 1.00 65.25 96 GLY A CA 1
ATOM 683 C C . GLY A 1 96 ? 2.854 -19.924 35.663 1.00 65.25 96 GLY A C 1
ATOM 684 O O . GLY A 1 96 ? 2.758 -21.083 36.072 1.00 65.25 96 GLY A O 1
ATOM 685 N N . ARG A 1 97 ? 3.740 -19.061 36.183 1.00 69.06 97 ARG A N 1
ATOM 686 C CA . ARG A 1 97 ? 4.696 -19.417 37.249 1.00 69.06 97 ARG A CA 1
ATOM 687 C C . ARG A 1 97 ? 4.108 -19.228 38.646 1.00 69.06 97 ARG A C 1
ATOM 689 O O . ARG A 1 97 ? 4.841 -18.940 39.587 1.00 69.06 97 ARG A O 1
ATOM 696 N N . GLY A 1 98 ? 2.798 -19.411 38.788 1.00 57.78 98 GLY A N 1
ATOM 697 C CA . GLY A 1 98 ? 2.126 -19.449 40.081 1.00 57.78 98 GLY A CA 1
ATOM 698 C C . GLY A 1 98 ? 2.255 -18.145 40.865 1.00 57.78 98 GLY A C 1
ATOM 699 O O . GLY A 1 98 ? 2.745 -18.168 41.994 1.00 57.78 98 GLY A O 1
ATOM 700 N N . GLY A 1 99 ? 1.797 -17.029 40.287 1.00 65.12 99 GLY A N 1
ATOM 701 C CA . GLY A 1 99 ? 1.575 -15.780 41.027 1.00 65.12 99 GLY A CA 1
ATOM 702 C C . GLY A 1 99 ? 2.604 -14.673 40.797 1.00 65.12 99 GLY A C 1
ATOM 703 O O . GLY A 1 99 ? 2.613 -13.696 41.546 1.00 65.12 99 GLY A O 1
ATOM 704 N N . GLN A 1 100 ? 3.461 -14.786 39.779 1.00 78.44 100 GLN A N 1
ATOM 705 C CA . GLN A 1 100 ? 4.217 -13.632 39.289 1.00 78.44 100 GLN A CA 1
ATOM 706 C C . GLN A 1 100 ? 3.388 -12.927 38.220 1.00 78.44 100 GLN A C 1
ATOM 708 O O . GLN A 1 100 ? 3.241 -13.427 37.118 1.00 78.44 100 GLN A O 1
ATOM 713 N N . VAL A 1 101 ? 2.825 -11.772 38.564 1.00 84.56 101 VAL A N 1
ATOM 714 C CA . VAL A 1 101 ? 2.067 -10.949 37.619 1.00 84.56 101 VAL A CA 1
ATOM 715 C C . VAL A 1 101 ? 3.040 -10.053 36.854 1.00 84.56 101 VAL A C 1
ATOM 717 O O . VAL A 1 101 ? 3.665 -9.173 37.447 1.00 84.56 101 VAL A O 1
ATOM 720 N N . GLU A 1 102 ? 3.180 -10.259 35.543 1.00 90.19 102 GLU A N 1
ATOM 721 C CA . GLU A 1 102 ? 4.062 -9.439 34.698 1.00 90.19 102 GLU A CA 1
ATOM 722 C C . GLU A 1 102 ? 3.408 -8.128 34.265 1.00 90.19 102 GLU A C 1
ATOM 724 O O . GLU A 1 102 ? 4.094 -7.119 34.089 1.00 90.19 102 GLU A O 1
ATOM 729 N N . TYR A 1 103 ? 2.086 -8.134 34.098 1.00 93.38 103 TYR A N 1
ATOM 730 C CA . TYR A 1 103 ? 1.316 -6.955 33.717 1.00 93.38 103 TYR A CA 1
ATOM 731 C C . TYR A 1 103 ? 0.145 -6.787 34.674 1.00 93.38 103 TYR A C 1
ATOM 733 O O . TYR A 1 103 ? -0.676 -7.689 34.800 1.00 93.38 103 TYR A O 1
ATOM 741 N N . SER A 1 104 ? 0.054 -5.638 35.342 1.00 94.38 104 SER A N 1
ATOM 742 C CA . SER A 1 104 ? -1.007 -5.355 36.313 1.00 94.38 104 SER A CA 1
ATOM 743 C C . SER A 1 104 ? -1.511 -3.917 36.231 1.00 94.38 104 SER A C 1
ATOM 745 O O . SER A 1 104 ? -0.908 -3.051 35.582 1.00 94.38 104 SER A O 1
ATOM 747 N N . GLY A 1 105 ? -2.637 -3.662 36.903 1.00 95.44 105 GLY A N 1
ATOM 748 C CA . GLY A 1 105 ? -3.236 -2.339 37.027 1.00 95.44 105 GLY A CA 1
ATOM 749 C C . GLY A 1 105 ? -3.819 -1.844 35.705 1.00 95.44 105 GLY A C 1
ATOM 750 O O . GLY A 1 105 ? -4.693 -2.484 35.121 1.00 95.44 105 GLY A O 1
ATOM 751 N N . THR A 1 106 ? -3.367 -0.676 35.245 1.00 97.56 106 THR A N 1
ATOM 752 C CA . THR A 1 106 ? -3.722 -0.156 33.918 1.00 97.56 106 THR A CA 1
ATOM 753 C C . THR A 1 106 ? -2.889 -0.876 32.864 1.00 97.56 106 THR A C 1
ATOM 755 O O . THR A 1 106 ? -1.688 -0.639 32.748 1.00 97.56 106 THR A O 1
ATOM 758 N N . LEU A 1 107 ? -3.538 -1.730 32.077 1.00 97.56 107 LEU A N 1
ATOM 759 C CA . LEU A 1 107 ? -2.900 -2.483 31.005 1.00 97.56 107 LEU A CA 1
ATOM 760 C C . LEU A 1 107 ? -2.671 -1.599 29.779 1.00 97.56 107 LEU A C 1
ATOM 762 O O . LEU A 1 107 ? -1.572 -1.598 29.234 1.00 97.56 107 LEU A O 1
ATOM 766 N N . LEU A 1 108 ? -3.672 -0.810 29.381 1.00 97.62 108 LEU A N 1
ATOM 767 C CA . LEU A 1 108 ? -3.599 0.096 28.231 1.00 97.62 108 LEU A CA 1
ATOM 768 C C . LEU A 1 108 ? -4.485 1.324 28.430 1.00 97.62 108 LEU A C 1
ATOM 770 O O . LEU A 1 108 ? -5.593 1.222 28.964 1.00 97.62 108 LEU A O 1
ATOM 774 N N . THR A 1 109 ? -4.023 2.462 27.925 1.00 98.12 109 THR A N 1
ATOM 775 C CA . THR A 1 109 ? -4.838 3.653 27.674 1.00 98.12 109 THR A CA 1
ATOM 776 C C . THR A 1 109 ? -4.572 4.188 26.277 1.00 98.12 109 THR A C 1
ATOM 778 O O . THR A 1 109 ? -3.479 4.003 25.738 1.00 98.12 109 THR A O 1
ATOM 781 N N . GLY A 1 110 ? -5.551 4.874 25.695 1.00 97.38 110 GLY A N 1
ATOM 782 C CA . GLY A 1 110 ? -5.362 5.533 24.409 1.00 97.38 110 GLY A CA 1
ATOM 783 C C . GLY A 1 110 ? -6.369 6.636 24.125 1.00 97.38 110 GLY A C 1
ATOM 784 O O . GLY A 1 110 ? -7.445 6.658 24.719 1.00 97.38 110 GLY A O 1
ATOM 785 N N . ASP A 1 111 ? -6.006 7.518 23.201 1.00 96.88 111 ASP A N 1
ATOM 786 C CA . ASP A 1 111 ? -6.869 8.562 22.649 1.00 96.88 111 ASP A CA 1
ATOM 787 C C . ASP A 1 111 ? -7.345 8.137 21.262 1.00 96.88 111 ASP A C 1
ATOM 789 O O . ASP A 1 111 ? -6.557 7.645 20.453 1.00 96.88 111 ASP A O 1
ATOM 793 N N . ILE A 1 112 ? -8.637 8.294 20.984 1.00 94.00 112 ILE A N 1
ATOM 794 C CA . ILE A 1 112 ? -9.214 7.875 19.705 1.00 94.00 112 ILE A CA 1
ATOM 795 C C . ILE A 1 112 ? -8.677 8.741 18.564 1.00 94.00 112 ILE A C 1
ATOM 797 O O . ILE A 1 112 ? -8.591 9.963 18.681 1.00 94.00 112 ILE A O 1
ATOM 801 N N . ILE A 1 113 ? -8.334 8.102 17.452 1.00 85.88 113 ILE A N 1
ATOM 802 C CA . ILE A 1 113 ? -7.889 8.779 16.227 1.00 85.88 113 ILE A CA 1
ATOM 803 C C . ILE A 1 113 ? -8.751 8.413 15.021 1.00 85.88 113 ILE A C 1
ATOM 805 O O . ILE A 1 113 ? -8.785 9.165 14.053 1.00 85.88 113 ILE A O 1
ATOM 809 N N . GLU A 1 114 ? -9.479 7.296 15.085 1.00 83.56 114 GLU A N 1
ATOM 810 C CA . GLU A 1 114 ? -10.380 6.873 14.017 1.00 83.56 114 GLU A CA 1
ATOM 811 C C . GLU A 1 114 ? -11.545 6.045 14.558 1.00 83.56 114 GLU A C 1
ATOM 813 O O . GLU A 1 114 ? -11.416 5.333 15.559 1.00 83.56 114 GLU A O 1
ATOM 818 N N . PHE A 1 115 ? -12.682 6.141 13.874 1.00 82.94 115 PHE A N 1
ATOM 819 C CA . PHE A 1 115 ? -13.905 5.421 14.188 1.00 82.94 115 PHE A CA 1
ATOM 820 C C . PHE A 1 115 ? -14.660 5.073 12.905 1.00 82.94 115 PHE A C 1
ATOM 822 O O . PHE A 1 115 ? -14.856 5.932 12.046 1.00 82.94 115 PHE A O 1
ATOM 829 N N . SER A 1 116 ? -15.114 3.828 12.800 1.00 77.25 116 SER A N 1
ATOM 830 C CA . SER A 1 116 ? -15.990 3.351 11.731 1.00 77.25 116 SER A CA 1
ATOM 831 C C . SER A 1 116 ? -17.026 2.362 12.270 1.00 77.25 116 SER A C 1
ATOM 833 O O . SER A 1 116 ? -16.910 1.850 13.388 1.00 77.25 116 SER A O 1
ATOM 835 N N . TYR A 1 117 ? -18.083 2.134 11.494 1.00 76.62 117 TYR A N 1
ATOM 836 C CA . TYR A 1 117 ? -19.211 1.297 11.887 1.00 76.62 117 TYR A CA 1
ATOM 837 C C . TYR A 1 117 ? -19.819 0.578 10.683 1.00 76.62 117 TYR A C 1
ATOM 839 O O . TYR A 1 117 ? -19.783 1.080 9.559 1.00 76.62 117 TYR A O 1
ATOM 847 N N . PHE A 1 118 ? -20.429 -0.573 10.944 1.00 70.81 118 PHE A N 1
ATOM 848 C CA . PHE A 1 118 ? -21.123 -1.391 9.960 1.00 70.81 118 PHE A CA 1
ATOM 849 C C . PHE A 1 118 ? -22.467 -1.843 10.541 1.00 70.81 118 PHE A C 1
ATOM 851 O O . PHE A 1 118 ? -22.501 -2.518 11.570 1.00 70.81 118 PHE A O 1
ATOM 858 N N . ASP A 1 119 ? -23.553 -1.446 9.875 1.00 77.25 119 ASP A N 1
ATOM 859 C CA . ASP A 1 119 ? -24.922 -1.891 10.162 1.00 77.25 119 ASP A CA 1
ATOM 860 C C . ASP A 1 119 ? -25.192 -3.165 9.355 1.00 77.25 119 ASP A C 1
ATOM 862 O O . ASP A 1 119 ? -25.235 -3.119 8.121 1.00 77.25 119 ASP A O 1
ATOM 866 N N . VAL A 1 120 ? -25.263 -4.312 10.035 1.00 65.25 120 VAL A N 1
ATOM 867 C CA . VAL A 1 120 ? -25.353 -5.623 9.365 1.00 65.25 120 VAL A CA 1
ATOM 868 C C . VAL A 1 120 ? -26.724 -6.258 9.578 1.00 65.25 120 VAL A C 1
ATOM 870 O O . VAL A 1 120 ? -27.277 -6.827 8.636 1.00 65.25 120 VAL A O 1
ATOM 873 N N . SER A 1 121 ? -27.273 -6.203 10.799 1.00 71.38 121 SER A N 1
ATOM 874 C CA . SER A 1 121 ? -28.642 -6.639 11.132 1.00 71.38 121 SER A CA 1
ATOM 875 C C . SER A 1 121 ? -28.962 -6.361 12.616 1.00 71.38 121 SER A C 1
ATOM 877 O O . SER A 1 121 ? -28.850 -5.243 13.085 1.00 71.38 121 SER A O 1
ATOM 879 N N . SER A 1 122 ? -29.332 -7.382 13.401 1.00 75.81 122 SER A N 1
ATOM 880 C CA . SER A 1 122 ? -29.406 -7.311 14.869 1.00 75.81 122 SER A CA 1
ATOM 881 C C . SER A 1 122 ? -28.031 -7.375 15.542 1.00 75.81 122 SER A C 1
ATOM 883 O O . SER A 1 122 ? -27.938 -7.412 16.772 1.00 75.81 122 SER A O 1
ATOM 885 N N . THR A 1 123 ? -26.977 -7.482 14.739 1.00 77.69 123 THR A N 1
ATOM 886 C CA . THR A 1 123 ? -25.589 -7.481 15.169 1.00 77.69 123 THR A CA 1
ATOM 887 C C . THR A 1 123 ? -24.852 -6.454 14.342 1.00 77.69 123 THR A C 1
ATOM 889 O O . THR A 1 123 ? -24.816 -6.587 13.123 1.00 77.69 123 THR A O 1
ATOM 892 N N . ASP A 1 124 ? -24.248 -5.481 15.011 1.00 81.56 124 ASP A N 1
ATOM 893 C CA . ASP A 1 124 ? -23.486 -4.421 14.358 1.00 81.56 124 ASP A CA 1
ATOM 894 C C . ASP A 1 124 ? -22.027 -4.487 14.758 1.00 81.56 124 ASP A C 1
ATOM 896 O O . ASP A 1 124 ? -21.667 -5.077 15.780 1.00 81.56 124 ASP A O 1
ATOM 900 N N . VAL A 1 125 ? -21.179 -3.884 13.937 1.00 80.94 125 VAL A N 1
ATOM 901 C CA . VAL A 1 125 ? -19.740 -3.868 14.170 1.00 80.94 125 VAL A CA 1
ATOM 902 C C . VAL A 1 125 ? -19.261 -2.433 14.262 1.00 80.94 125 VAL A C 1
ATOM 904 O O . VAL A 1 125 ? -19.551 -1.616 13.394 1.00 80.94 125 VAL A O 1
ATOM 907 N N . PHE A 1 126 ? -18.495 -2.137 15.306 1.00 86.19 126 PHE A N 1
ATOM 908 C CA . PHE A 1 126 ? -17.829 -0.855 15.491 1.00 86.19 126 PHE A CA 1
ATOM 909 C C . PHE A 1 126 ? -16.328 -1.081 15.560 1.00 86.19 126 PHE A C 1
ATOM 911 O O . PHE A 1 126 ? -15.858 -1.956 16.289 1.00 86.19 126 PHE A O 1
ATOM 918 N N . VAL A 1 127 ? -15.577 -0.284 14.811 1.00 86.75 127 VAL A N 1
ATOM 919 C CA . VAL A 1 127 ? -14.123 -0.369 14.753 1.00 86.75 127 VAL A CA 1
ATOM 920 C C . VAL A 1 127 ? -13.537 0.966 15.173 1.00 86.75 127 VAL A C 1
ATOM 922 O O . VAL A 1 127 ? -13.937 2.029 14.699 1.00 86.75 127 VAL A O 1
ATOM 925 N N . PHE A 1 128 ? -12.566 0.897 16.070 1.00 89.88 128 PHE A N 1
ATOM 926 C CA . PHE A 1 128 ? -11.888 2.046 16.634 1.00 89.88 128 PHE A CA 1
ATOM 927 C C . PHE A 1 128 ? -10.387 1.906 16.434 1.00 89.88 128 PHE A C 1
ATOM 929 O O . PHE A 1 128 ? -9.835 0.811 16.565 1.00 89.88 128 PHE A O 1
ATOM 936 N N . ARG A 1 129 ? -9.723 3.037 16.213 1.00 89.06 129 ARG A N 1
ATOM 937 C CA . ARG A 1 129 ? -8.270 3.142 16.288 1.00 89.06 129 ARG A CA 1
ATOM 938 C C . ARG A 1 129 ? -7.900 4.159 17.350 1.00 89.06 129 ARG A C 1
ATOM 940 O O . ARG A 1 129 ? -8.458 5.258 17.377 1.00 89.06 129 ARG A O 1
ATOM 947 N N . PHE A 1 130 ? -6.960 3.800 18.214 1.00 92.81 130 PHE A N 1
ATOM 948 C CA . PHE A 1 130 ? -6.472 4.677 19.272 1.00 92.81 130 PHE A CA 1
ATOM 949 C C . PHE A 1 130 ? -4.964 4.830 19.189 1.00 92.81 130 PHE A C 1
ATOM 951 O O . PHE A 1 130 ? -4.251 3.853 18.970 1.00 92.81 130 PHE A O 1
ATOM 958 N N . ARG A 1 131 ? -4.476 6.034 19.472 1.00 93.12 131 ARG A N 1
ATOM 959 C CA . ARG A 1 131 ? -3.080 6.265 19.828 1.00 93.12 131 ARG A CA 1
ATOM 960 C C . ARG A 1 131 ? -2.871 5.878 21.285 1.00 93.12 131 ARG A C 1
ATOM 962 O O . ARG A 1 131 ? -3.580 6.367 22.160 1.00 93.12 131 ARG A O 1
ATOM 969 N N . VAL A 1 132 ? -1.898 5.021 21.555 1.00 95.12 132 VAL A N 1
ATOM 970 C CA . VAL A 1 132 ? -1.551 4.565 22.903 1.00 95.12 132 VAL A CA 1
ATOM 971 C C . VAL A 1 132 ? -0.981 5.726 23.714 1.00 95.12 132 VAL A C 1
ATOM 973 O O . VAL A 1 132 ? -0.049 6.402 23.283 1.00 95.12 132 VAL A O 1
ATOM 976 N N . THR A 1 133 ? -1.517 5.929 24.916 1.00 96.81 133 THR A N 1
ATOM 977 C CA . THR A 1 133 ? -1.073 6.970 25.857 1.00 96.81 133 THR A CA 1
ATOM 978 C C . THR A 1 133 ? -0.387 6.403 27.097 1.00 96.81 133 THR A C 1
ATOM 980 O O . THR A 1 133 ? 0.268 7.146 27.826 1.00 96.81 133 THR A O 1
ATOM 983 N N . GLY A 1 134 ? -0.494 5.094 27.346 1.00 96.12 134 GLY A N 1
ATOM 984 C CA . GLY A 1 134 ? 0.154 4.452 28.486 1.00 96.12 134 GLY A CA 1
ATOM 985 C C . GLY A 1 134 ? -0.379 3.058 28.809 1.00 96.12 134 GLY A C 1
ATOM 986 O O . GLY A 1 134 ? -1.134 2.461 28.042 1.00 96.12 134 GLY A O 1
ATOM 987 N N . GLY A 1 135 ? 0.035 2.547 29.970 1.00 96.69 135 GLY A N 1
ATOM 988 C CA . GLY A 1 135 ? -0.309 1.217 30.479 1.00 96.69 135 GLY A CA 1
ATOM 989 C C . GLY A 1 135 ? 0.854 0.223 30.426 1.00 96.69 135 GLY A C 1
ATOM 990 O O . GLY A 1 135 ? 1.828 0.417 29.699 1.00 96.69 135 GLY A O 1
ATOM 991 N N . SER A 1 136 ? 0.773 -0.841 31.223 1.00 95.56 136 SER A N 1
ATOM 992 C CA . SER A 1 136 ? 1.844 -1.838 31.350 1.00 95.56 136 SER A CA 1
ATOM 993 C C . SER A 1 136 ? 2.052 -2.680 30.084 1.00 95.56 136 SER A C 1
ATOM 995 O O . SER A 1 136 ? 3.166 -3.142 29.843 1.00 95.56 136 SER A O 1
ATOM 997 N N . LEU A 1 137 ? 1.031 -2.823 29.229 1.00 94.19 137 LEU A N 1
ATOM 998 C CA . LEU A 1 137 ? 1.154 -3.463 27.915 1.00 94.19 137 LEU A CA 1
ATOM 999 C C . LEU A 1 137 ? 1.579 -2.499 26.801 1.00 94.19 137 LEU A C 1
ATOM 1001 O O . LEU A 1 137 ? 1.935 -2.978 25.727 1.00 94.19 137 LEU A O 1
ATOM 1005 N N . ALA A 1 138 ? 1.585 -1.178 27.019 1.00 92.62 138 ALA A N 1
ATOM 1006 C CA . ALA A 1 138 ? 1.900 -0.195 25.974 1.00 92.62 138 ALA A CA 1
ATOM 1007 C C . ALA A 1 138 ? 3.201 -0.490 25.198 1.00 92.62 138 ALA A C 1
ATOM 1009 O O . ALA A 1 138 ? 3.170 -0.411 23.970 1.00 92.62 138 ALA A O 1
ATOM 1010 N N . PRO A 1 139 ? 4.312 -0.925 25.835 1.00 89.94 139 PRO A N 1
ATOM 1011 C CA . PRO A 1 139 ? 5.548 -1.246 25.115 1.00 89.94 139 PRO A CA 1
ATOM 1012 C C . PRO A 1 139 ? 5.435 -2.404 24.109 1.00 89.94 139 PRO A C 1
ATOM 1014 O O . PRO A 1 139 ? 6.350 -2.609 23.318 1.00 89.94 139 PRO A O 1
ATOM 1017 N N . ARG A 1 140 ? 4.356 -3.195 24.152 1.00 85.31 140 ARG A N 1
ATOM 1018 C CA . ARG A 1 140 ? 4.128 -4.343 23.259 1.00 85.31 140 ARG A CA 1
ATOM 1019 C C . ARG A 1 140 ? 3.394 -3.971 21.968 1.00 85.31 140 ARG A C 1
ATOM 1021 O O . ARG A 1 140 ? 3.347 -4.796 21.065 1.00 85.31 140 ARG A O 1
ATOM 1028 N N . TYR A 1 141 ? 2.845 -2.762 21.866 1.00 82.94 141 TYR A N 1
ATOM 1029 C CA . TYR A 1 141 ? 2.117 -2.290 20.688 1.00 82.94 141 TYR A CA 1
ATOM 1030 C C . TYR A 1 141 ? 3.043 -1.444 19.808 1.00 82.94 141 TYR A C 1
ATOM 1032 O O . TYR A 1 141 ? 3.135 -0.222 19.955 1.00 82.94 141 TYR A O 1
ATOM 1040 N N . ALA A 1 142 ? 3.778 -2.120 18.917 1.00 64.44 142 ALA A N 1
ATOM 1041 C CA . ALA A 1 142 ? 4.654 -1.474 17.941 1.00 64.44 142 ALA A CA 1
ATOM 1042 C C . ALA A 1 142 ? 3.851 -0.476 17.083 1.00 64.44 142 ALA A C 1
ATOM 1044 O O . ALA A 1 142 ? 2.737 -0.773 16.667 1.00 64.44 142 ALA A O 1
ATOM 1045 N N . GLY A 1 143 ? 4.389 0.728 16.868 1.00 67.69 143 GLY A N 1
ATOM 1046 C CA . GLY A 1 143 ? 3.681 1.820 16.182 1.00 67.69 143 GLY A CA 1
ATOM 1047 C C . GLY A 1 143 ? 2.845 2.723 17.097 1.00 67.69 143 GLY A C 1
ATOM 1048 O O . GLY A 1 143 ? 2.426 3.790 16.663 1.00 67.69 143 GLY A O 1
ATOM 1049 N N . GLY A 1 144 ? 2.660 2.364 18.375 1.00 84.25 144 GLY A N 1
ATOM 1050 C CA . GLY A 1 144 ? 1.972 3.220 19.346 1.00 84.25 144 GLY A CA 1
ATOM 1051 C C . GLY A 1 144 ? 0.475 3.382 19.076 1.00 84.25 144 GLY A C 1
ATOM 1052 O O . GLY A 1 144 ? -0.118 4.354 19.540 1.00 84.25 144 GLY A O 1
ATOM 1053 N N . GLU A 1 145 ? -0.137 2.448 18.347 1.00 88.88 145 GLU A N 1
ATOM 1054 C CA . GLU A 1 145 ? -1.564 2.446 18.025 1.00 88.88 145 GLU A CA 1
ATOM 1055 C C . GLU A 1 145 ? -2.205 1.082 18.321 1.00 88.88 145 GLU A C 1
ATOM 1057 O O . GLU A 1 145 ? -1.581 0.029 18.166 1.00 88.88 145 GLU A O 1
ATOM 1062 N N . ILE A 1 146 ? -3.474 1.098 18.731 1.00 90.75 146 ILE A N 1
ATOM 1063 C CA . ILE A 1 146 ? -4.296 -0.104 18.917 1.00 90.75 146 ILE A CA 1
ATOM 1064 C C . ILE A 1 146 ? -5.551 -0.044 18.059 1.00 90.75 146 ILE A C 1
ATOM 1066 O O . ILE A 1 146 ? -6.173 1.011 17.920 1.00 90.75 146 ILE A O 1
ATOM 1070 N N . GLY A 1 147 ? -5.913 -1.194 17.500 1.00 88.31 147 GLY A N 1
ATOM 1071 C CA . GLY A 1 147 ? -7.193 -1.422 16.851 1.00 88.31 147 GLY A CA 1
ATOM 1072 C C . GLY A 1 147 ? -8.135 -2.101 17.837 1.00 88.31 147 GLY A C 1
ATOM 1073 O O . GLY A 1 147 ? -7.726 -2.998 18.579 1.00 88.31 147 GLY A O 1
ATOM 1074 N N . VAL A 1 148 ? -9.393 -1.675 17.864 1.00 91.88 148 VAL A N 1
ATOM 1075 C CA . VAL A 1 148 ? -10.438 -2.317 18.664 1.00 91.88 148 VAL A CA 1
ATOM 1076 C C . VAL A 1 148 ? -11.636 -2.597 17.777 1.00 91.88 148 VAL A C 1
ATOM 1078 O O . VAL A 1 148 ? -12.249 -1.670 17.256 1.00 91.88 148 VAL A O 1
ATOM 1081 N N . ALA A 1 149 ? -11.971 -3.873 17.623 1.00 88.25 149 ALA A N 1
ATOM 1082 C CA . ALA A 1 149 ? -13.155 -4.321 16.905 1.00 88.25 149 ALA A CA 1
ATOM 1083 C C . ALA A 1 149 ? -14.199 -4.797 17.908 1.00 88.25 149 ALA A C 1
ATOM 1085 O O . ALA A 1 149 ? -13.897 -5.610 18.784 1.00 88.25 149 ALA A O 1
ATOM 1086 N N . VAL A 1 150 ? -15.419 -4.284 17.783 1.00 91.06 150 VAL A N 1
ATOM 1087 C CA . VAL A 1 150 ? -16.517 -4.538 18.712 1.00 91.06 150 VAL A CA 1
ATOM 1088 C C . VAL A 1 150 ? -17.702 -5.090 17.939 1.00 91.06 150 VAL A C 1
ATOM 1090 O O . VAL A 1 150 ? -18.283 -4.393 17.113 1.00 91.06 150 VAL A O 1
ATOM 1093 N N . THR A 1 151 ? -18.080 -6.326 18.243 1.00 87.44 151 THR A N 1
ATOM 1094 C CA . THR A 1 151 ? -19.374 -6.896 17.875 1.00 87.44 151 THR A CA 1
ATOM 1095 C C . THR A 1 151 ? -20.403 -6.462 18.907 1.00 87.44 151 THR A C 1
ATOM 1097 O O . THR A 1 151 ? -20.229 -6.716 20.106 1.00 87.44 151 THR A O 1
ATOM 1100 N N . VAL A 1 152 ? -21.490 -5.860 18.433 1.00 90.94 152 VAL A N 1
ATOM 1101 C CA . VAL A 1 152 ? -22.622 -5.447 19.254 1.00 90.94 152 VAL A CA 1
ATOM 1102 C C . VAL A 1 152 ? -23.806 -6.357 18.982 1.00 90.94 152 VAL A C 1
ATOM 1104 O O . VAL A 1 152 ? -24.440 -6.251 17.937 1.00 90.94 152 VAL A O 1
ATOM 1107 N N . ASP A 1 153 ? -24.094 -7.277 19.898 1.00 88.06 153 ASP A N 1
ATOM 1108 C CA . ASP A 1 153 ? -25.222 -8.199 19.795 1.00 88.06 153 ASP A CA 1
ATOM 1109 C C . ASP A 1 153 ? -26.519 -7.573 20.315 1.00 88.06 153 ASP A C 1
ATOM 1111 O O . ASP A 1 153 ? -26.517 -6.706 21.192 1.00 88.06 153 ASP A O 1
ATOM 1115 N N . GLN A 1 154 ? -27.646 -8.005 19.740 1.00 91.50 154 GLN A N 1
ATOM 1116 C CA . GLN A 1 154 ? -28.960 -7.400 19.985 1.00 91.50 154 GLN A CA 1
ATOM 1117 C C . GLN A 1 154 ? -28.930 -5.869 19.832 1.00 91.50 154 GLN A C 1
ATOM 1119 O O . GLN A 1 154 ? -29.560 -5.139 20.604 1.00 91.50 154 GLN A O 1
ATOM 1124 N N . SER A 1 155 ? -28.161 -5.394 18.849 1.00 91.81 155 SER A N 1
ATOM 1125 C CA . SER A 1 155 ? -27.987 -3.976 18.582 1.00 91.81 155 SER A CA 1
ATOM 1126 C C . SER A 1 155 ? -29.306 -3.348 18.145 1.00 91.81 155 SER A C 1
ATOM 1128 O O . SER A 1 155 ? -30.085 -3.931 17.390 1.00 91.81 155 SER A O 1
ATOM 1130 N N . THR A 1 156 ? -29.557 -2.137 18.634 1.00 94.81 156 THR A N 1
ATOM 1131 C CA . THR A 1 156 ? -30.664 -1.290 18.177 1.00 94.81 156 THR A CA 1
ATOM 1132 C C . THR A 1 156 ? -30.190 -0.153 17.271 1.00 94.81 156 THR A C 1
ATOM 1134 O O . THR A 1 156 ? -30.922 0.825 17.101 1.00 94.81 156 THR A O 1
ATOM 1137 N N . PHE A 1 157 ? -28.946 -0.199 16.791 1.00 92.12 157 PHE A N 1
ATOM 1138 C CA . PHE A 1 157 ? -28.431 0.772 15.832 1.00 92.12 157 PHE A CA 1
ATOM 1139 C C . PHE A 1 157 ? -29.085 0.544 14.461 1.00 92.12 157 PHE A C 1
ATOM 1141 O O . PHE A 1 157 ? -29.635 -0.512 14.179 1.00 92.12 157 PHE A O 1
ATOM 1148 N N . THR A 1 158 ? -29.159 1.607 13.666 1.00 85.94 158 THR A N 1
ATOM 1149 C CA . THR A 1 158 ? -29.921 1.629 12.398 1.00 85.94 158 THR A CA 1
ATOM 1150 C C . THR A 1 158 ? -29.124 2.304 11.282 1.00 85.94 158 THR A C 1
ATOM 1152 O O . THR A 1 158 ? -29.693 2.922 10.381 1.00 85.94 158 THR A O 1
ATOM 1155 N N . GLY A 1 159 ? -27.795 2.309 11.423 1.00 82.06 159 GLY A N 1
ATOM 1156 C CA . GLY A 1 159 ? -26.888 2.955 10.478 1.00 82.06 159 GLY A CA 1
ATOM 1157 C C . GLY A 1 159 ? -26.797 4.479 10.614 1.00 82.06 159 GLY A C 1
ATOM 1158 O O . GLY A 1 159 ? -26.192 5.120 9.760 1.00 82.06 159 GLY A O 1
ATOM 1159 N N . SER A 1 160 ? -27.389 5.080 11.655 1.00 83.81 160 SER A N 1
ATOM 1160 C CA . SER A 1 160 ? -27.332 6.526 11.916 1.00 83.81 160 SER A CA 1
ATOM 1161 C C . SER A 1 160 ? -27.190 6.851 13.407 1.00 83.81 160 SER A C 1
ATOM 1163 O O . SER A 1 160 ? -27.715 6.145 14.271 1.00 83.81 160 SER A O 1
ATOM 1165 N N . PHE A 1 161 ? -26.518 7.970 13.686 1.00 89.94 161 PHE A N 1
ATOM 1166 C CA . PHE A 1 161 ? -26.326 8.564 15.011 1.00 89.94 161 PHE A CA 1
ATOM 1167 C C . PHE A 1 161 ? -27.391 9.625 15.352 1.00 89.94 161 PHE A C 1
ATOM 1169 O O . PHE A 1 161 ? -27.308 10.291 16.377 1.00 89.94 161 PHE A O 1
ATOM 1176 N N . ASP A 1 162 ? -28.457 9.739 14.555 1.00 89.94 162 ASP A N 1
ATOM 1177 C CA . ASP A 1 162 ? -29.596 10.619 14.862 1.00 89.94 162 ASP A CA 1
ATOM 1178 C C . ASP A 1 162 ? -30.447 10.110 16.042 1.00 89.94 162 ASP A C 1
ATOM 1180 O O . ASP A 1 162 ? -31.303 10.826 16.570 1.00 89.94 162 ASP A O 1
ATOM 1184 N N . ARG A 1 163 ? -30.272 8.842 16.437 1.00 92.50 163 ARG A N 1
ATOM 1185 C CA . ARG A 1 163 ? -31.040 8.189 17.504 1.00 92.50 163 ARG A CA 1
ATOM 1186 C C . ARG A 1 163 ? -30.128 7.435 18.457 1.00 92.50 163 ARG A C 1
ATOM 1188 O O . ARG A 1 163 ? -29.152 6.814 18.052 1.00 92.50 163 ARG A O 1
ATOM 1195 N N . SER A 1 164 ? -30.495 7.455 19.735 1.00 96.69 164 SER A N 1
ATOM 1196 C CA . SER A 1 164 ? -29.829 6.656 20.761 1.00 96.69 164 SER A CA 1
ATOM 1197 C C . SER A 1 164 ? -29.992 5.163 20.474 1.00 96.69 164 SER A C 1
ATOM 1199 O O . SER A 1 164 ? -31.087 4.713 20.126 1.00 96.69 164 SER A O 1
ATOM 1201 N N . PHE A 1 165 ? -28.929 4.390 20.684 1.00 96.44 165 PHE A N 1
ATOM 1202 C CA . PHE A 1 165 ? -28.926 2.940 20.498 1.00 96.44 165 PHE A CA 1
ATOM 1203 C C . PHE A 1 165 ? -28.158 2.224 21.609 1.00 96.44 165 PHE A C 1
ATOM 1205 O O . PHE A 1 165 ? -27.443 2.845 22.400 1.00 96.44 165 PHE A O 1
ATOM 1212 N N . LYS A 1 166 ? -28.343 0.906 21.699 1.00 97.81 166 LYS A N 1
ATOM 1213 C CA . LYS A 1 166 ? -27.684 0.044 22.683 1.00 97.81 166 LYS A CA 1
ATOM 1214 C C . LYS A 1 166 ? -27.526 -1.386 22.168 1.00 97.81 166 LYS A C 1
ATOM 1216 O O . LYS A 1 166 ? -28.181 -1.752 21.198 1.00 97.81 166 LYS A O 1
ATOM 1221 N N . GLY A 1 167 ? -26.724 -2.180 22.869 1.00 96.94 167 GLY A N 1
ATOM 1222 C CA . GLY A 1 167 ? -26.567 -3.622 22.654 1.00 96.94 167 GLY A CA 1
ATOM 1223 C C . GLY A 1 167 ? -25.596 -4.233 23.665 1.00 96.94 167 GLY A C 1
ATOM 1224 O O . GLY A 1 167 ? -25.106 -3.525 24.553 1.00 96.94 167 GLY A O 1
ATOM 1225 N N . GLY A 1 168 ? -25.339 -5.534 23.563 1.00 96.62 168 GLY A N 1
ATOM 1226 C CA . GLY A 1 168 ? -24.233 -6.176 24.276 1.00 96.62 168 GLY A CA 1
ATOM 1227 C C . GLY A 1 168 ? -22.908 -5.938 23.548 1.00 96.62 168 GLY A C 1
ATOM 1228 O O . GLY A 1 168 ? -22.913 -5.555 22.387 1.00 96.62 168 GLY A O 1
ATOM 1229 N N . ALA A 1 169 ? -21.771 -6.083 24.231 1.00 95.88 169 ALA A N 1
ATOM 1230 C CA . ALA A 1 169 ? -20.450 -5.819 23.655 1.00 95.88 169 ALA A CA 1
ATOM 1231 C C . ALA A 1 169 ? -19.497 -7.003 23.838 1.00 95.88 169 ALA A C 1
ATOM 1233 O O . ALA A 1 169 ? -19.271 -7.493 24.953 1.00 95.88 169 ALA A O 1
ATOM 1234 N N . SER A 1 170 ? -18.880 -7.420 22.737 1.00 92.94 170 SER A N 1
ATOM 1235 C CA . SER A 1 170 ? -17.772 -8.377 22.704 1.00 92.94 170 SER A CA 1
ATOM 1236 C C . SER A 1 170 ? -16.812 -8.035 21.575 1.00 92.94 170 SER A C 1
ATOM 1238 O O . SER A 1 170 ? -17.173 -7.286 20.672 1.00 92.94 170 SER A O 1
ATOM 1240 N N . GLY A 1 171 ? -15.583 -8.541 21.622 1.00 90.94 171 GLY A N 1
ATOM 1241 C CA . GLY A 1 171 ? -14.644 -8.280 20.543 1.00 90.94 171 GLY A CA 1
ATOM 1242 C C . GLY A 1 171 ? -13.181 -8.428 20.919 1.00 90.94 171 GLY A C 1
ATOM 1243 O O . GLY A 1 171 ? -12.822 -9.184 21.827 1.00 90.94 171 GLY A O 1
ATOM 1244 N N . HIS A 1 172 ? -12.349 -7.703 20.176 1.00 90.94 172 HIS A N 1
ATOM 1245 C CA . HIS A 1 172 ? -10.901 -7.851 20.165 1.00 90.94 172 HIS A CA 1
ATOM 1246 C C . HIS A 1 172 ? -10.206 -6.491 20.318 1.00 90.94 172 HIS A C 1
ATOM 1248 O O . HIS A 1 172 ? -10.635 -5.500 19.731 1.00 90.94 172 HIS A O 1
ATOM 1254 N N . VAL A 1 173 ? -9.109 -6.458 21.073 1.00 93.25 173 VAL A N 1
ATOM 1255 C CA . VAL A 1 173 ? -8.135 -5.355 21.117 1.00 93.25 173 VAL A CA 1
ATOM 1256 C C . VAL A 1 173 ? -6.811 -5.902 20.609 1.00 93.25 173 VAL A C 1
ATOM 1258 O O . VAL A 1 173 ? -6.286 -6.843 21.204 1.00 93.25 173 VAL A O 1
ATOM 1261 N N . GLY A 1 174 ? -6.252 -5.321 19.554 1.00 88.06 174 GLY A N 1
ATOM 1262 C CA . GLY A 1 174 ? -4.969 -5.756 19.010 1.00 88.06 174 GLY A CA 1
ATOM 1263 C C . GLY A 1 174 ? -4.121 -4.624 18.457 1.00 88.06 174 GLY A C 1
ATOM 1264 O O . GLY A 1 174 ? -4.468 -3.453 18.628 1.00 88.06 174 GLY A O 1
ATOM 1265 N N . ILE A 1 175 ? -2.973 -4.952 17.859 1.00 77.31 175 ILE A N 1
ATOM 1266 C CA . ILE A 1 175 ? -2.175 -3.932 17.170 1.00 77.31 175 ILE A CA 1
ATOM 1267 C C . ILE A 1 175 ? -3.038 -3.334 16.062 1.00 77.31 175 ILE A C 1
ATOM 1269 O O . ILE A 1 175 ? -3.678 -4.065 15.305 1.00 77.31 175 ILE A O 1
ATOM 1273 N N . SER A 1 176 ? -3.060 -2.001 15.977 1.00 63.31 176 SER A N 1
ATOM 1274 C CA . SER A 1 176 ? -3.570 -1.333 14.785 1.00 63.31 176 SER A CA 1
ATOM 1275 C C . SER A 1 176 ? -2.534 -1.481 13.682 1.00 63.31 176 SER A C 1
ATOM 1277 O O . SER A 1 176 ? -1.696 -0.604 13.482 1.00 63.31 176 SER A O 1
ATOM 1279 N N . VAL A 1 177 ? -2.564 -2.608 12.987 1.00 50.34 177 VAL A N 1
ATOM 1280 C CA . VAL A 1 177 ? -1.960 -2.678 11.660 1.00 50.34 177 VAL A CA 1
ATOM 1281 C C . VAL A 1 177 ? -2.935 -2.010 10.684 1.00 50.34 177 VAL A C 1
ATOM 1283 O O . VAL A 1 177 ? -4.149 -2.173 10.857 1.00 50.34 177 VAL A O 1
ATOM 1286 N N . PRO A 1 178 ? -2.466 -1.225 9.695 1.00 49.91 178 PRO A N 1
ATOM 1287 C CA . PRO A 1 178 ? -3.297 -0.907 8.540 1.00 49.91 178 PRO A CA 1
ATOM 1288 C C . PRO A 1 178 ? -3.914 -2.215 8.044 1.00 49.91 178 PRO A C 1
ATOM 1290 O O . PRO A 1 178 ? -3.213 -3.225 7.962 1.00 49.91 178 PRO A O 1
ATOM 1293 N N . VAL A 1 179 ? -5.224 -2.240 7.796 1.00 49.09 179 VAL A N 1
ATOM 1294 C CA . VAL A 1 179 ? -5.849 -3.452 7.264 1.00 49.09 179 VAL A CA 1
ATOM 1295 C C . VAL A 1 179 ? -5.329 -3.635 5.844 1.00 49.09 179 VAL A C 1
ATOM 1297 O O . VAL A 1 179 ? -5.710 -2.905 4.935 1.00 49.09 179 VAL A O 1
ATOM 1300 N N . GLU A 1 180 ? -4.402 -4.569 5.684 1.00 54.31 180 GLU A N 1
ATOM 1301 C CA . GLU A 1 180 ? -3.818 -4.934 4.403 1.00 54.31 180 GLU A CA 1
ATOM 1302 C C . GLU A 1 180 ? -4.704 -5.985 3.730 1.00 54.31 180 GLU A C 1
ATOM 1304 O O . GLU A 1 180 ? -4.802 -7.130 4.171 1.00 54.31 180 GLU A O 1
ATOM 1309 N N . PHE A 1 181 ? -5.360 -5.593 2.643 1.00 61.69 181 PHE A N 1
ATOM 1310 C CA . PHE A 1 181 ? -6.178 -6.464 1.812 1.00 61.69 181 PHE A CA 1
ATOM 1311 C C . PHE A 1 181 ? -5.316 -7.050 0.697 1.00 61.69 181 PHE A C 1
ATOM 1313 O O . PHE A 1 181 ? -4.834 -6.325 -0.178 1.00 61.69 181 PHE A O 1
ATOM 1320 N N . VAL A 1 182 ? -5.120 -8.368 0.697 1.00 72.81 182 VAL A N 1
ATOM 1321 C CA . VAL A 1 182 ? -4.309 -9.034 -0.330 1.00 72.81 182 VAL A CA 1
ATOM 1322 C C . VAL A 1 182 ? -5.169 -9.243 -1.572 1.00 72.81 182 VAL A C 1
ATOM 1324 O O . VAL A 1 182 ? -6.244 -9.841 -1.522 1.00 72.81 182 VAL A O 1
ATOM 1327 N N . CYS A 1 183 ? -4.702 -8.763 -2.719 1.00 74.06 183 CYS A N 1
ATOM 1328 C CA . CYS A 1 183 ? -5.411 -8.957 -3.976 1.00 74.06 183 CYS A CA 1
ATOM 1329 C C . CYS A 1 183 ? -5.255 -10.411 -4.438 1.00 74.06 183 CYS A C 1
ATOM 1331 O O . CYS A 1 183 ? -4.138 -10.915 -4.555 1.00 74.06 183 CYS A O 1
ATOM 1333 N N . ALA A 1 184 ? -6.376 -11.092 -4.698 1.00 69.69 184 ALA A N 1
ATOM 1334 C CA . ALA A 1 184 ? -6.350 -12.486 -5.141 1.00 69.69 184 ALA A CA 1
ATOM 1335 C C . ALA A 1 184 ? -5.676 -12.645 -6.519 1.00 69.69 184 ALA A C 1
ATOM 1337 O O . ALA A 1 184 ? -5.681 -11.720 -7.339 1.00 69.69 184 ALA A O 1
ATOM 1338 N N . ASP A 1 185 ? -5.132 -13.837 -6.777 1.00 74.69 185 ASP A N 1
ATOM 1339 C CA . ASP A 1 185 ? -4.395 -14.183 -7.998 1.00 74.69 185 ASP A CA 1
ATOM 1340 C C . ASP A 1 185 ? -5.105 -13.775 -9.311 1.00 74.69 185 ASP A C 1
ATOM 1342 O O . ASP A 1 185 ? -6.340 -13.805 -9.383 1.00 74.69 185 ASP A O 1
ATOM 1346 N N . PRO A 1 186 ? -4.343 -13.431 -10.377 1.00 69.88 186 PRO A N 1
ATOM 1347 C CA . PRO A 1 186 ? -2.892 -13.601 -10.510 1.00 69.88 186 PRO A CA 1
ATOM 1348 C C . PRO A 1 186 ? -2.085 -12.338 -10.172 1.00 69.88 186 PRO A C 1
ATOM 1350 O O . PRO A 1 186 ? -2.390 -11.244 -10.649 1.00 69.88 186 PRO A O 1
ATOM 1353 N N . SER A 1 187 ? -0.976 -12.511 -9.450 1.00 81.19 187 SER A N 1
ATOM 1354 C CA . SER A 1 187 ? 0.032 -11.466 -9.196 1.00 81.19 187 SER A CA 1
ATOM 1355 C C . SER A 1 187 ? 1.344 -11.672 -9.971 1.00 81.19 187 SER A C 1
ATOM 1357 O O . SER A 1 187 ? 2.382 -11.103 -9.626 1.00 81.19 187 SER A O 1
ATOM 1359 N N . SER A 1 188 ? 1.317 -12.478 -11.041 1.00 92.25 188 SER A N 1
ATOM 1360 C CA . SER A 1 188 ? 2.472 -12.722 -11.911 1.00 92.25 188 SER A CA 1
ATOM 1361 C C . SER A 1 188 ? 2.148 -12.553 -13.396 1.00 92.25 188 SER A C 1
ATOM 1363 O O . SER A 1 188 ? 1.026 -12.804 -13.840 1.00 92.25 188 SER A O 1
ATOM 1365 N N . ILE A 1 189 ? 3.141 -12.113 -14.174 1.00 96.44 189 ILE A N 1
ATOM 1366 C CA . ILE A 1 189 ? 3.057 -11.973 -15.633 1.00 96.44 189 ILE A CA 1
ATOM 1367 C C . ILE A 1 189 ? 4.331 -12.517 -16.271 1.00 96.44 189 ILE A C 1
ATOM 1369 O O . ILE A 1 189 ? 5.422 -11.977 -16.065 1.00 96.44 189 ILE A O 1
ATOM 1373 N N . THR A 1 190 ? 4.179 -13.515 -17.140 1.00 96.88 190 THR A N 1
ATOM 1374 C CA . THR A 1 190 ? 5.271 -14.026 -17.972 1.00 96.88 190 THR A CA 1
ATOM 1375 C C . THR A 1 190 ? 5.271 -13.361 -19.349 1.00 96.88 190 THR A C 1
ATOM 1377 O O . THR A 1 190 ? 4.256 -13.336 -20.044 1.00 96.88 190 THR A O 1
ATOM 1380 N N . ALA A 1 191 ? 6.424 -12.851 -19.782 1.00 96.81 191 ALA A N 1
ATOM 1381 C CA . ALA A 1 191 ? 6.638 -12.369 -21.145 1.00 96.81 191 ALA A CA 1
ATOM 1382 C C . ALA A 1 191 ? 8.076 -12.644 -21.613 1.00 96.81 191 ALA A C 1
ATOM 1384 O O . ALA A 1 191 ? 8.923 -13.101 -20.857 1.00 96.81 191 ALA A O 1
ATOM 1385 N N . SER A 1 192 ? 8.358 -12.414 -22.895 1.00 96.44 192 SER A N 1
ATOM 1386 C CA . SER A 1 192 ? 9.675 -12.683 -23.493 1.00 96.44 192 SER A CA 1
ATOM 1387 C C . SER A 1 192 ? 10.341 -11.409 -23.995 1.00 96.44 192 SER A C 1
ATOM 1389 O O . SER A 1 192 ? 9.656 -10.434 -24.305 1.00 96.44 192 SER A O 1
ATOM 1391 N N . PHE A 1 193 ? 11.661 -11.431 -24.125 1.00 96.50 193 PHE A N 1
ATOM 1392 C CA . PHE A 1 193 ? 12.399 -10.426 -24.878 1.00 96.50 193 PHE A CA 1
ATOM 1393 C C . PHE A 1 193 ? 12.249 -10.633 -26.394 1.00 96.50 193 PHE A C 1
ATOM 1395 O O . PHE A 1 193 ? 11.889 -11.717 -26.876 1.00 96.50 193 PHE A O 1
ATOM 1402 N N . ASP A 1 194 ? 12.496 -9.558 -27.137 1.00 93.56 194 ASP A N 1
ATOM 1403 C CA . ASP A 1 194 ? 12.640 -9.528 -28.584 1.00 93.56 194 ASP A CA 1
ATOM 1404 C C . ASP A 1 194 ? 13.950 -10.197 -29.033 1.00 93.56 194 ASP A C 1
ATOM 1406 O O . ASP A 1 194 ? 14.735 -10.683 -28.222 1.00 93.56 194 ASP A O 1
ATOM 1410 N N . GLY A 1 195 ? 14.165 -10.286 -30.346 1.00 94.94 195 GLY A N 1
ATOM 1411 C CA . GLY A 1 195 ? 15.305 -10.995 -30.931 1.00 94.94 195 GLY A CA 1
ATOM 1412 C C . GLY A 1 195 ? 16.655 -10.275 -30.839 1.00 94.94 195 GLY A C 1
ATOM 1413 O O . GLY A 1 195 ? 17.639 -10.811 -31.343 1.00 94.94 195 GLY A O 1
ATOM 1414 N N . THR A 1 196 ? 16.729 -9.086 -30.244 1.00 97.00 196 THR A N 1
ATOM 1415 C CA . THR A 1 196 ? 17.936 -8.252 -30.220 1.00 97.00 196 THR A CA 1
ATOM 1416 C C . THR A 1 196 ? 18.872 -8.691 -29.089 1.00 97.00 196 THR A C 1
ATOM 1418 O O . THR A 1 196 ? 18.472 -8.656 -27.923 1.00 97.00 196 THR A O 1
ATOM 1421 N N . PRO A 1 197 ? 20.126 -9.084 -29.383 1.00 96.62 197 PRO A N 1
ATOM 1422 C CA . PRO A 1 197 ? 21.122 -9.350 -28.348 1.00 96.62 197 PRO A CA 1
ATOM 1423 C C . PRO A 1 197 ? 21.450 -8.096 -27.537 1.00 96.62 197 PRO A C 1
ATOM 1425 O O . PRO A 1 197 ? 21.481 -6.992 -28.081 1.00 96.62 197 PRO A O 1
ATOM 1428 N N . ILE A 1 198 ? 21.760 -8.270 -26.252 1.00 97.94 198 ILE A N 1
ATOM 1429 C CA . ILE A 1 198 ? 22.089 -7.164 -25.348 1.00 97.94 198 ILE A CA 1
ATOM 1430 C C . ILE A 1 198 ? 23.566 -7.282 -24.950 1.00 97.94 198 ILE A C 1
ATOM 1432 O O . ILE A 1 198 ? 23.922 -8.182 -24.185 1.00 97.94 198 ILE A O 1
ATOM 1436 N N . PRO A 1 199 ? 24.455 -6.409 -25.464 1.00 97.38 199 PRO A N 1
ATOM 1437 C CA . PRO A 1 199 ? 25.871 -6.440 -25.112 1.00 97.38 199 PRO A CA 1
ATOM 1438 C C . PRO A 1 199 ? 26.120 -6.193 -23.619 1.00 97.38 199 PRO A C 1
ATOM 1440 O O . PRO A 1 199 ? 25.344 -5.505 -22.955 1.00 97.38 199 PRO A O 1
ATOM 1443 N N . ALA A 1 200 ? 27.254 -6.686 -23.119 1.00 97.56 200 ALA A N 1
ATOM 1444 C CA . ALA A 1 200 ? 27.739 -6.325 -21.791 1.00 97.56 200 ALA A CA 1
ATOM 1445 C C . ALA A 1 200 ? 27.984 -4.807 -21.671 1.00 97.56 200 ALA A C 1
ATOM 1447 O O . ALA A 1 200 ? 28.298 -4.133 -22.656 1.00 97.56 200 ALA A O 1
ATOM 1448 N N . GLY A 1 201 ? 27.840 -4.273 -20.458 1.00 97.44 201 GLY A N 1
ATOM 1449 C CA . GLY A 1 201 ? 27.960 -2.845 -20.154 1.00 97.44 201 GLY A CA 1
ATOM 1450 C C . GLY A 1 201 ? 26.692 -2.030 -20.424 1.00 97.44 201 GLY A C 1
ATOM 1451 O O . GLY A 1 201 ? 26.720 -0.810 -20.298 1.00 97.44 201 GLY A O 1
ATOM 1452 N N . ARG A 1 202 ? 25.584 -2.678 -20.801 1.00 97.94 202 ARG A N 1
ATOM 1453 C CA . ARG A 1 202 ? 24.256 -2.055 -20.901 1.00 97.94 202 ARG A CA 1
ATOM 1454 C C . ARG A 1 202 ? 23.475 -2.246 -19.608 1.00 97.94 202 ARG A C 1
ATOM 1456 O O . ARG A 1 202 ? 23.808 -3.111 -18.802 1.00 97.94 202 ARG A O 1
ATOM 1463 N N . THR A 1 203 ? 22.386 -1.505 -19.465 1.00 98.31 203 THR A N 1
ATOM 1464 C CA . THR A 1 203 ? 21.426 -1.710 -18.378 1.00 98.31 203 THR A CA 1
ATOM 1465 C C . THR A 1 203 ? 20.048 -1.973 -18.954 1.00 98.31 203 THR A C 1
ATOM 1467 O O . THR A 1 203 ? 19.610 -1.267 -19.861 1.00 98.31 203 THR A O 1
ATOM 1470 N N . ILE A 1 204 ? 19.358 -2.976 -18.418 1.00 98.44 204 ILE A N 1
ATOM 1471 C CA . ILE A 1 204 ? 17.938 -3.195 -18.679 1.00 98.44 204 ILE A CA 1
ATOM 1472 C C . ILE A 1 204 ? 17.150 -2.456 -17.602 1.00 98.44 204 ILE A C 1
ATOM 1474 O O . ILE A 1 204 ? 17.315 -2.726 -16.414 1.00 98.44 204 ILE A O 1
ATOM 1478 N N . TRP A 1 205 ? 16.301 -1.528 -18.021 1.00 98.62 205 TRP A N 1
ATOM 1479 C CA . TRP A 1 205 ? 15.306 -0.895 -17.174 1.00 98.62 205 TRP A CA 1
ATOM 1480 C C . TRP A 1 205 ? 14.029 -1.714 -17.197 1.00 98.62 205 TRP A C 1
ATOM 1482 O O . TRP A 1 205 ? 13.268 -1.659 -18.164 1.00 98.62 205 TRP A O 1
ATOM 1492 N N . PHE A 1 206 ? 13.800 -2.472 -16.135 1.00 98.69 206 PHE A N 1
ATOM 1493 C CA . PHE A 1 206 ? 12.524 -3.119 -15.889 1.00 98.69 206 PHE A CA 1
ATOM 1494 C C . PHE A 1 206 ? 11.586 -2.119 -15.229 1.00 98.69 206 PHE A C 1
ATOM 1496 O O . PHE A 1 206 ? 11.941 -1.510 -14.226 1.00 98.69 206 PHE A O 1
ATOM 1503 N N . ASN A 1 207 ? 10.383 -1.957 -15.767 1.00 98.62 207 ASN A N 1
ATOM 1504 C CA . ASN A 1 207 ? 9.367 -1.088 -15.184 1.00 98.62 207 ASN A CA 1
ATOM 1505 C C . ASN A 1 207 ? 7.994 -1.738 -15.254 1.00 98.62 207 ASN A C 1
ATOM 1507 O O . ASN A 1 207 ? 7.717 -2.550 -16.135 1.00 98.62 207 ASN A O 1
ATOM 1511 N N . SER A 1 208 ? 7.135 -1.355 -14.325 1.00 98.62 208 SER A N 1
ATOM 1512 C CA . SER A 1 208 ? 5.755 -1.798 -14.256 1.00 98.62 208 SER A CA 1
ATOM 1513 C C . SER A 1 208 ? 4.828 -0.620 -14.022 1.00 98.62 208 SER A C 1
ATOM 1515 O O . SER A 1 208 ? 5.209 0.410 -13.463 1.00 98.62 208 SER A O 1
ATOM 1517 N N . VAL A 1 209 ? 3.602 -0.779 -14.497 1.00 98.69 209 VAL A N 1
ATOM 1518 C CA . VAL A 1 209 ? 2.550 0.223 -14.404 1.00 98.69 209 VAL A CA 1
ATOM 1519 C C . VAL A 1 209 ? 1.248 -0.450 -14.007 1.00 98.69 209 VAL A C 1
ATOM 1521 O O . VAL A 1 209 ? 1.045 -1.636 -14.285 1.00 98.69 209 VAL A O 1
ATOM 1524 N N . LEU A 1 210 ? 0.358 0.311 -13.380 1.00 97.75 210 LEU A N 1
ATOM 1525 C CA . LEU A 1 210 ? -0.932 -0.177 -12.932 1.00 97.75 210 LEU A CA 1
ATOM 1526 C C . LEU A 1 210 ? -2.086 0.777 -13.257 1.00 97.75 210 LEU A C 1
ATOM 1528 O O . LEU A 1 210 ? -1.908 1.975 -13.487 1.00 97.75 210 LEU A O 1
ATOM 1532 N N . LYS A 1 211 ? -3.290 0.216 -13.219 1.00 96.00 211 LYS A N 1
ATOM 1533 C CA . LYS A 1 211 ? -4.578 0.902 -13.166 1.00 96.00 211 LYS A CA 1
ATOM 1534 C C . LYS A 1 211 ? -5.411 0.281 -12.061 1.00 96.00 211 LYS A C 1
ATOM 1536 O O . LYS A 1 211 ? -5.489 -0.941 -11.951 1.00 96.00 211 LYS A O 1
ATOM 1541 N N . VAL A 1 212 ? -6.085 1.123 -11.293 1.00 93.12 212 VAL A N 1
ATOM 1542 C CA . VAL A 1 212 ? -6.998 0.691 -10.234 1.00 93.12 212 VAL A CA 1
ATOM 1543 C C . VAL A 1 212 ? -8.447 0.933 -10.623 1.00 93.12 212 VAL A C 1
ATOM 1545 O O . VAL A 1 212 ? -8.783 1.872 -11.341 1.00 93.12 212 VAL A O 1
ATOM 1548 N N . SER A 1 213 ? -9.323 0.073 -10.122 1.00 89.81 213 SER A N 1
ATOM 1549 C CA . SER A 1 213 ? -10.775 0.227 -10.197 1.00 89.81 213 SER A CA 1
ATOM 1550 C C . SER A 1 213 ? -11.387 -0.061 -8.831 1.00 89.81 213 SER A C 1
ATOM 1552 O O . SER A 1 213 ? -10.772 -0.749 -8.023 1.00 89.81 213 SER A O 1
ATOM 1554 N N . GLY A 1 214 ? -12.581 0.474 -8.564 1.00 82.50 214 GLY A N 1
ATOM 1555 C CA . GLY A 1 214 ? -13.217 0.358 -7.246 1.00 82.50 214 GLY A CA 1
ATOM 1556 C C . GLY A 1 214 ? -12.807 1.446 -6.248 1.00 82.50 214 GLY A C 1
ATOM 1557 O O . GLY A 1 214 ? -13.226 1.377 -5.096 1.00 82.50 214 GLY A O 1
ATOM 1558 N N . LEU A 1 215 ? -12.047 2.461 -6.689 1.00 81.12 215 LEU A N 1
ATOM 1559 C CA . LEU A 1 215 ? -11.771 3.673 -5.912 1.00 81.12 215 LEU A CA 1
ATOM 1560 C C . LEU A 1 215 ? -13.059 4.436 -5.602 1.00 81.12 215 LEU A C 1
ATOM 1562 O O . LEU A 1 215 ? -13.980 4.470 -6.423 1.00 81.12 215 LEU A O 1
ATOM 1566 N N . LYS A 1 216 ? -13.115 5.053 -4.417 1.00 76.19 216 LYS A N 1
ATOM 1567 C CA . LYS A 1 216 ? -14.339 5.683 -3.902 1.00 76.19 216 LYS A CA 1
ATOM 1568 C C . LYS A 1 216 ? -14.090 7.130 -3.495 1.00 76.19 216 LYS A C 1
ATOM 1570 O O . LYS A 1 216 ? -13.803 7.923 -4.378 1.00 76.19 216 LYS A O 1
ATOM 1575 N N . SER A 1 217 ? -14.224 7.504 -2.223 1.00 72.75 217 SER A N 1
ATOM 1576 C CA . SER A 1 217 ? -14.081 8.905 -1.783 1.00 72.75 217 SER A CA 1
ATOM 1577 C C . SER A 1 217 ? -12.871 9.182 -0.889 1.00 72.75 217 SER A C 1
ATOM 1579 O O . SER A 1 217 ? -12.552 10.347 -0.683 1.00 72.75 217 SER A O 1
ATOM 1581 N N . ALA A 1 218 ? -12.214 8.152 -0.354 1.00 69.94 218 ALA A N 1
ATOM 1582 C CA . ALA A 1 218 ? -11.001 8.282 0.454 1.00 69.94 218 ALA A CA 1
ATOM 1583 C C . ALA A 1 218 ? -9.761 7.915 -0.380 1.00 69.94 218 ALA A C 1
ATOM 1585 O O . ALA A 1 218 ? -9.911 7.147 -1.336 1.00 69.94 218 ALA A O 1
ATOM 1586 N N . PRO A 1 219 ? -8.564 8.437 -0.045 1.00 76.50 219 PRO A N 1
ATOM 1587 C CA . PRO A 1 219 ? -7.316 7.953 -0.621 1.00 76.50 219 PRO A CA 1
ATOM 1588 C C . PRO A 1 219 ? -7.168 6.436 -0.464 1.00 76.50 219 PRO A C 1
ATOM 1590 O O . PRO A 1 219 ? -7.667 5.863 0.501 1.00 76.50 219 PRO A O 1
ATOM 1593 N N . VAL A 1 220 ? -6.497 5.809 -1.426 1.00 80.38 220 VAL A N 1
ATOM 1594 C CA . VAL A 1 220 ? -6.223 4.368 -1.444 1.00 80.38 220 VAL A CA 1
ATOM 1595 C C . VAL A 1 220 ? -4.769 4.157 -1.820 1.00 80.38 220 VAL A C 1
ATOM 1597 O O . VAL A 1 220 ? -4.321 4.666 -2.848 1.00 80.38 220 VAL A O 1
ATOM 1600 N N . THR A 1 221 ? -4.064 3.361 -1.037 1.00 87.19 221 THR A N 1
ATOM 1601 C CA . THR A 1 221 ? -2.690 2.938 -1.278 1.00 87.19 221 THR A CA 1
ATOM 1602 C C . THR A 1 221 ? -2.658 1.494 -1.754 1.00 87.19 221 THR A C 1
ATOM 1604 O O . THR A 1 221 ? -3.291 0.608 -1.179 1.00 87.19 221 THR A O 1
ATOM 1607 N N . ILE A 1 222 ? -1.912 1.262 -2.831 1.00 92.38 222 ILE A N 1
ATOM 1608 C CA . ILE A 1 222 ? -1.596 -0.063 -3.361 1.00 92.38 222 ILE A CA 1
ATOM 1609 C C . ILE A 1 222 ? -0.112 -0.317 -3.160 1.00 92.38 222 ILE A C 1
ATOM 1611 O O . ILE A 1 222 ? 0.706 0.494 -3.585 1.00 92.38 222 ILE A O 1
ATOM 1615 N N . GLN A 1 223 ? 0.237 -1.454 -2.577 1.00 90.81 223 GLN A N 1
ATOM 1616 C CA . GLN A 1 223 ? 1.615 -1.880 -2.395 1.00 90.81 223 GLN A CA 1
ATOM 1617 C C . GLN A 1 223 ? 1.953 -3.047 -3.329 1.00 90.81 223 GLN A C 1
ATOM 1619 O O . GLN A 1 223 ? 1.098 -3.889 -3.620 1.00 90.81 223 GLN A O 1
ATOM 1624 N N . PHE A 1 224 ? 3.206 -3.107 -3.783 1.00 93.00 224 PHE A N 1
ATOM 1625 C CA . PHE A 1 224 ? 3.800 -4.281 -4.424 1.00 93.00 224 PHE A CA 1
ATOM 1626 C C . PHE A 1 224 ? 5.004 -4.720 -3.602 1.00 93.00 224 PHE A C 1
ATOM 1628 O O . PHE A 1 224 ? 5.975 -3.972 -3.509 1.00 93.00 224 PHE A O 1
ATOM 1635 N N . GLN A 1 225 ? 4.925 -5.908 -3.014 1.00 88.25 225 GLN A N 1
ATOM 1636 C CA . GLN A 1 225 ? 5.954 -6.448 -2.130 1.00 88.25 225 GLN A CA 1
ATOM 1637 C C . GLN A 1 225 ? 6.544 -7.747 -2.683 1.00 88.25 225 GLN A C 1
ATOM 1639 O O . GLN A 1 225 ? 5.916 -8.423 -3.508 1.00 88.25 225 GLN A O 1
ATOM 1644 N N . ASP A 1 226 ? 7.735 -8.110 -2.205 1.00 84.38 226 ASP A N 1
ATOM 1645 C CA . ASP A 1 226 ? 8.447 -9.348 -2.554 1.00 84.38 226 ASP A CA 1
ATOM 1646 C C . ASP A 1 226 ? 8.643 -9.503 -4.072 1.00 84.38 226 ASP A C 1
ATOM 1648 O O . ASP A 1 226 ? 8.488 -10.582 -4.660 1.00 84.38 226 ASP A O 1
ATOM 1652 N N . VAL A 1 227 ? 8.931 -8.383 -4.737 1.00 90.56 227 VAL A N 1
ATOM 1653 C CA . VAL A 1 227 ? 8.873 -8.297 -6.193 1.00 90.56 227 VAL A CA 1
ATOM 1654 C C . VAL A 1 227 ? 10.135 -8.882 -6.827 1.00 90.56 227 VAL A C 1
ATOM 1656 O O . VAL A 1 227 ? 11.266 -8.510 -6.513 1.00 90.56 227 VAL A O 1
ATOM 1659 N N . THR A 1 228 ? 9.958 -9.806 -7.769 1.00 92.69 228 THR A N 1
ATOM 1660 C CA . THR A 1 228 ? 11.063 -10.510 -8.431 1.00 92.69 228 THR A CA 1
ATOM 1661 C C . THR A 1 228 ? 10.815 -10.710 -9.920 1.00 92.69 228 THR A C 1
ATOM 1663 O O . THR A 1 228 ? 9.677 -10.852 -10.372 1.00 92.69 228 THR A O 1
ATOM 1666 N N . ILE A 1 229 ? 11.905 -10.745 -10.689 1.00 97.12 229 ILE A N 1
ATOM 1667 C CA . ILE A 1 229 ? 11.901 -11.117 -12.108 1.00 97.12 229 ILE A CA 1
ATOM 1668 C C . ILE A 1 229 ? 12.864 -12.274 -12.309 1.00 97.12 229 ILE A C 1
ATOM 1670 O O . ILE A 1 229 ? 14.035 -12.160 -11.949 1.00 97.12 229 ILE A O 1
ATOM 1674 N N . GLN A 1 230 ? 12.397 -13.358 -12.924 1.00 95.75 230 GLN A N 1
ATOM 1675 C CA . GLN A 1 230 ? 13.229 -14.521 -13.233 1.00 95.75 230 GLN A CA 1
ATOM 1676 C C . GLN A 1 230 ? 12.993 -15.018 -14.659 1.00 95.75 230 GLN A C 1
ATOM 1678 O O . GLN A 1 230 ? 11.847 -15.194 -15.076 1.00 95.75 230 GLN A O 1
ATOM 1683 N N . SER A 1 231 ? 14.065 -15.260 -15.417 1.00 94.69 231 SER A N 1
ATOM 1684 C CA . SER A 1 231 ? 13.995 -15.981 -16.691 1.00 94.69 231 SER A CA 1
ATOM 1685 C C . SER A 1 231 ? 14.041 -17.493 -16.469 1.00 94.69 231 SER A C 1
ATOM 1687 O O . SER A 1 231 ? 14.711 -17.987 -15.563 1.00 94.69 231 SER A O 1
ATOM 1689 N N . ALA A 1 232 ? 13.359 -18.251 -17.330 1.00 91.25 232 ALA A N 1
ATOM 1690 C CA . ALA A 1 232 ? 13.305 -19.713 -17.220 1.00 91.25 232 ALA A CA 1
ATOM 1691 C C . ALA A 1 232 ? 14.677 -20.405 -17.376 1.00 91.25 232 ALA A C 1
ATOM 1693 O O . ALA A 1 232 ? 14.860 -21.516 -16.890 1.00 91.25 232 ALA A O 1
ATOM 1694 N N . ASP A 1 233 ? 15.632 -19.763 -18.053 1.00 88.69 233 ASP A N 1
ATOM 1695 C CA . ASP A 1 233 ? 17.014 -20.236 -18.222 1.00 88.69 233 ASP A CA 1
ATOM 1696 C C . ASP A 1 233 ? 17.960 -19.806 -17.081 1.00 88.69 233 ASP A C 1
ATOM 1698 O O . ASP A 1 233 ? 19.139 -20.159 -17.097 1.00 88.69 233 ASP A O 1
ATOM 1702 N N . GLY A 1 234 ? 17.461 -19.042 -16.102 1.00 89.25 234 GLY A N 1
ATOM 1703 C CA . GLY A 1 234 ? 18.226 -18.540 -14.960 1.00 89.25 234 GLY A CA 1
ATOM 1704 C C . GLY A 1 234 ? 19.242 -17.441 -15.285 1.00 89.25 234 GLY A C 1
ATOM 1705 O O . GLY A 1 234 ? 19.973 -17.021 -14.390 1.00 89.25 234 GLY A O 1
ATOM 1706 N N . GLN A 1 235 ? 19.311 -16.955 -16.530 1.00 88.12 235 GLN A N 1
ATOM 1707 C CA . GLN A 1 235 ? 20.246 -15.889 -16.916 1.00 88.12 235 GLN A CA 1
ATOM 1708 C C . GLN A 1 235 ? 19.889 -14.530 -16.308 1.00 88.12 235 GLN A C 1
ATOM 1710 O O . GLN A 1 235 ? 20.763 -13.685 -16.115 1.00 88.12 235 GLN A O 1
ATOM 1715 N N . ILE A 1 236 ? 18.607 -14.312 -16.016 1.00 94.12 236 ILE A N 1
ATOM 1716 C CA . ILE A 1 236 ? 18.087 -13.087 -15.423 1.00 94.12 236 ILE A CA 1
ATOM 1717 C C . ILE A 1 236 ? 17.392 -13.456 -14.119 1.00 94.12 236 ILE A C 1
ATOM 1719 O O . ILE A 1 236 ? 16.418 -14.204 -14.113 1.00 94.12 236 ILE A O 1
ATOM 1723 N N . SER A 1 237 ? 17.888 -12.888 -13.024 1.00 94.56 237 SER A N 1
ATOM 1724 C CA . SER A 1 237 ? 17.254 -12.917 -11.710 1.00 94.56 237 SER A CA 1
ATOM 1725 C C . SER A 1 237 ? 17.431 -11.545 -11.077 1.00 94.56 237 SER A C 1
ATOM 1727 O O . SER A 1 237 ? 18.556 -11.144 -10.776 1.00 94.56 237 SER A O 1
ATOM 1729 N N . VAL A 1 238 ? 16.334 -10.811 -10.913 1.00 94.81 238 VAL A N 1
ATOM 1730 C CA . VAL A 1 238 ? 16.347 -9.419 -10.454 1.00 94.81 238 VAL A CA 1
ATOM 1731 C C . VAL A 1 238 ? 15.446 -9.292 -9.229 1.00 94.81 238 VAL A C 1
ATOM 1733 O O . VAL A 1 238 ? 14.240 -9.519 -9.363 1.00 94.81 238 VAL A O 1
ATOM 1736 N N . PRO A 1 239 ? 15.985 -8.933 -8.049 1.00 90.62 239 PRO A N 1
ATOM 1737 C CA . PRO A 1 239 ? 15.161 -8.388 -6.983 1.00 90.62 239 PRO A CA 1
ATOM 1738 C C . PRO A 1 239 ? 14.703 -6.994 -7.411 1.00 90.62 239 PRO A C 1
ATOM 1740 O O . PRO A 1 239 ? 15.518 -6.152 -7.797 1.00 90.62 239 PRO A O 1
ATOM 1743 N N . VAL A 1 240 ? 13.399 -6.766 -7.393 1.00 94.81 240 VAL A N 1
ATOM 1744 C CA . VAL A 1 240 ? 12.815 -5.474 -7.740 1.00 94.81 240 VAL A CA 1
ATOM 1745 C C . VAL A 1 240 ? 12.449 -4.767 -6.437 1.00 94.81 240 VAL A C 1
ATOM 1747 O O . VAL A 1 240 ? 11.902 -5.418 -5.551 1.00 94.81 240 VAL A O 1
ATOM 1750 N N . PRO A 1 241 ? 12.745 -3.464 -6.289 1.00 92.44 241 PRO A N 1
ATOM 1751 C CA . PRO A 1 241 ? 12.319 -2.723 -5.114 1.00 92.44 241 PRO A CA 1
ATOM 1752 C C . PRO A 1 241 ? 10.804 -2.776 -4.920 1.00 92.44 241 PRO A C 1
ATOM 1754 O O . PRO A 1 241 ? 10.038 -2.650 -5.883 1.00 92.44 241 PRO A O 1
ATOM 1757 N N . ASP A 1 242 ? 10.387 -2.890 -3.666 1.00 90.94 242 ASP A N 1
ATOM 1758 C CA . ASP A 1 242 ? 8.986 -2.751 -3.297 1.00 90.94 242 ASP A CA 1
ATOM 1759 C C . ASP A 1 242 ? 8.486 -1.339 -3.608 1.00 90.94 242 ASP A C 1
ATOM 1761 O O . ASP A 1 242 ? 9.265 -0.384 -3.769 1.00 90.94 242 ASP A O 1
ATOM 1765 N N . ALA A 1 243 ? 7.168 -1.209 -3.712 1.00 92.88 243 ALA A N 1
ATOM 1766 C CA . ALA A 1 243 ? 6.551 0.054 -4.066 1.00 92.88 243 ALA A CA 1
ATOM 1767 C C . ALA A 1 243 ? 5.220 0.306 -3.382 1.00 92.88 243 ALA A C 1
ATOM 1769 O O . ALA A 1 243 ? 4.465 -0.627 -3.121 1.00 92.88 243 ALA A O 1
ATOM 1770 N N . GLU A 1 244 ? 4.912 1.586 -3.208 1.00 93.06 244 GLU A N 1
ATO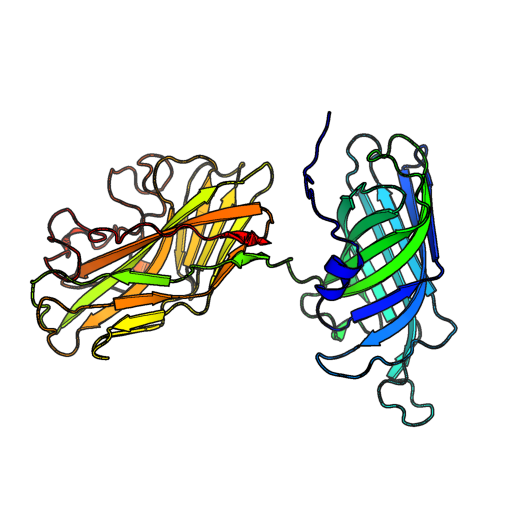M 1771 C CA . GLU A 1 244 ? 3.619 2.094 -2.774 1.00 93.06 244 GLU A CA 1
ATOM 1772 C C . GLU A 1 244 ? 3.088 3.112 -3.783 1.00 93.06 244 GLU A C 1
ATOM 1774 O O . GLU A 1 244 ? 3.811 3.995 -4.255 1.00 93.06 244 GLU A O 1
ATOM 1779 N N . VAL A 1 245 ? 1.804 2.993 -4.114 1.00 97.00 245 VAL A N 1
ATOM 1780 C CA . VAL A 1 245 ? 1.092 3.920 -4.991 1.00 97.00 245 VAL A CA 1
ATOM 1781 C C . VAL A 1 245 ? -0.171 4.403 -4.299 1.00 97.00 245 VAL A C 1
ATOM 1783 O O . VAL A 1 245 ? -1.144 3.657 -4.193 1.00 97.00 245 VAL A O 1
ATOM 1786 N N . THR A 1 246 ? -0.175 5.661 -3.868 1.00 93.19 246 THR A N 1
ATOM 1787 C CA . THR A 1 246 ? -1.342 6.306 -3.265 1.00 93.19 246 THR A CA 1
ATOM 1788 C C . THR A 1 246 ? -2.129 7.071 -4.319 1.00 93.19 246 THR A C 1
ATOM 1790 O O . THR A 1 246 ? -1.672 8.063 -4.888 1.00 93.19 246 THR A O 1
ATOM 1793 N N . PHE A 1 247 ? -3.361 6.638 -4.551 1.00 90.81 247 PHE A N 1
ATOM 1794 C CA . PHE A 1 247 ? -4.356 7.392 -5.295 1.00 90.81 247 PHE A CA 1
ATOM 1795 C C . PHE A 1 247 ? -5.100 8.305 -4.324 1.00 90.81 247 PHE A C 1
ATOM 1797 O O . PHE A 1 247 ? -5.585 7.838 -3.295 1.00 90.81 247 PHE A O 1
ATOM 1804 N N . SER A 1 248 ? -5.256 9.587 -4.652 1.00 86.62 248 SER A N 1
ATOM 1805 C CA . SER A 1 248 ? -5.951 10.549 -3.787 1.00 86.62 248 SER A CA 1
ATOM 1806 C C . SER A 1 248 ? -6.921 11.451 -4.564 1.00 86.62 248 SER A C 1
ATOM 1808 O O . SER A 1 248 ? -6.581 11.924 -5.652 1.00 86.62 248 SER A O 1
ATOM 1810 N N . PRO A 1 249 ? -8.123 11.740 -4.020 1.00 80.62 249 PRO A N 1
ATOM 1811 C CA . PRO A 1 249 ? -9.075 12.671 -4.625 1.00 80.62 249 PRO A CA 1
ATOM 1812 C C . PRO A 1 249 ? -8.692 14.147 -4.437 1.00 80.62 249 PRO A C 1
ATOM 1814 O O . PRO A 1 249 ? -9.263 15.005 -5.106 1.00 80.62 249 PRO A O 1
ATOM 1817 N N . THR A 1 250 ? -7.766 14.464 -3.523 1.00 79.50 250 THR A N 1
ATOM 1818 C CA . THR A 1 250 ? -7.313 15.844 -3.262 1.00 79.50 250 THR A CA 1
ATOM 1819 C C . THR A 1 250 ? -6.036 16.201 -4.010 1.00 79.50 250 THR A C 1
ATOM 1821 O O . THR A 1 250 ? -5.692 17.378 -4.113 1.00 79.50 250 THR A O 1
ATOM 1824 N N . GLU A 1 251 ? -5.326 15.201 -4.526 1.00 84.94 251 GLU A N 1
ATOM 1825 C CA . GLU A 1 251 ? -4.112 15.416 -5.297 1.00 84.94 251 GLU A CA 1
ATOM 1826 C C . GLU A 1 251 ? -4.444 15.913 -6.697 1.00 84.94 251 GLU A C 1
ATOM 1828 O O . GLU A 1 251 ? -5.376 15.448 -7.350 1.00 84.94 251 GLU A O 1
ATOM 1833 N N . THR A 1 252 ? -3.652 16.870 -7.170 1.00 91.56 252 THR A N 1
ATOM 1834 C CA . THR A 1 252 ? -3.818 17.463 -8.509 1.00 91.56 252 THR A CA 1
ATOM 1835 C C . THR A 1 252 ? -2.628 17.193 -9.418 1.00 91.56 252 THR A C 1
ATOM 1837 O O . THR A 1 252 ? -2.732 17.353 -10.632 1.00 91.56 252 THR A O 1
ATOM 1840 N N . THR A 1 253 ? -1.501 16.767 -8.844 1.00 95.31 253 THR A N 1
ATOM 1841 C CA . THR A 1 253 ? -0.277 16.438 -9.569 1.00 95.31 253 THR A CA 1
ATOM 1842 C C . THR A 1 253 ? 0.292 15.130 -9.032 1.00 95.31 253 THR A C 1
ATOM 1844 O O . THR A 1 253 ? 0.450 14.965 -7.831 1.00 95.31 253 THR A O 1
ATOM 1847 N N . ALA A 1 254 ? 0.606 14.210 -9.933 1.00 98.25 254 ALA A N 1
ATOM 1848 C CA . ALA A 1 254 ? 1.296 12.972 -9.658 1.00 98.25 254 ALA A CA 1
ATOM 1849 C C . ALA A 1 254 ? 2.811 13.176 -9.541 1.00 98.25 254 ALA A C 1
ATOM 1851 O O . ALA A 1 254 ? 3.419 13.960 -10.283 1.00 98.25 254 ALA A O 1
ATOM 1852 N N . SER A 1 255 ? 3.424 12.401 -8.656 1.00 96.38 255 SER A N 1
ATOM 1853 C CA . SER A 1 255 ? 4.862 12.368 -8.397 1.00 96.38 255 SER A CA 1
ATOM 1854 C C . SER A 1 255 ? 5.306 10.936 -8.119 1.00 96.38 255 SER A C 1
ATOM 1856 O O . SER A 1 255 ? 4.501 10.093 -7.734 1.00 96.38 255 SER A O 1
ATOM 1858 N N . THR A 1 256 ? 6.588 10.651 -8.337 1.00 97.94 256 THR A N 1
ATOM 1859 C CA . THR A 1 256 ? 7.209 9.403 -7.893 1.00 97.94 256 THR A CA 1
ATOM 1860 C C . THR A 1 256 ? 8.638 9.678 -7.451 1.00 97.94 256 THR A C 1
ATOM 1862 O O . THR A 1 256 ? 9.336 10.490 -8.065 1.00 97.94 256 THR A O 1
ATOM 1865 N N . THR A 1 257 ? 9.058 9.044 -6.363 1.00 92.00 257 THR A N 1
ATOM 1866 C CA . THR A 1 257 ? 10.409 9.159 -5.806 1.00 92.00 257 THR A CA 1
ATOM 1867 C C . THR A 1 257 ? 10.924 7.798 -5.370 1.00 92.00 257 THR A C 1
ATOM 1869 O O . THR A 1 257 ? 10.135 6.917 -5.029 1.00 92.00 257 THR A O 1
ATOM 1872 N N . PHE A 1 258 ? 12.246 7.650 -5.330 1.00 91.75 258 PHE A N 1
ATOM 1873 C CA . PHE A 1 258 ? 12.901 6.446 -4.840 1.00 91.75 258 PHE A CA 1
ATOM 1874 C C . PHE A 1 258 ? 13.689 6.743 -3.561 1.00 91.75 258 PHE A C 1
ATOM 1876 O O . PHE A 1 258 ? 14.598 7.570 -3.571 1.00 91.75 258 PHE A O 1
ATOM 1883 N N . THR A 1 259 ? 13.353 6.055 -2.469 1.00 83.75 259 THR A N 1
ATOM 1884 C CA . THR A 1 259 ? 14.032 6.165 -1.161 1.00 83.75 259 THR A CA 1
ATOM 1885 C C . THR A 1 259 ? 14.318 4.779 -0.576 1.00 83.75 259 THR A C 1
ATOM 1887 O O . THR A 1 259 ? 14.041 4.512 0.590 1.00 83.75 259 THR A O 1
ATOM 1890 N N . GLY A 1 260 ? 14.808 3.861 -1.414 1.00 83.44 260 GLY A N 1
ATOM 1891 C CA . GLY A 1 260 ? 14.933 2.428 -1.105 1.00 83.44 260 GLY A CA 1
ATOM 1892 C C . GLY A 1 260 ? 13.715 1.611 -1.550 1.00 83.44 260 GLY A C 1
ATOM 1893 O O . GLY A 1 260 ? 13.868 0.468 -1.970 1.00 83.44 260 GLY A O 1
ATOM 1894 N N . THR A 1 261 ? 12.543 2.240 -1.567 1.00 88.06 261 THR A N 1
ATOM 1895 C CA . THR A 1 261 ? 11.309 1.773 -2.210 1.00 88.06 261 THR A CA 1
ATOM 1896 C C . THR A 1 261 ? 10.792 2.853 -3.156 1.00 88.06 261 THR A C 1
ATOM 1898 O O . THR A 1 261 ? 11.178 4.025 -3.050 1.00 88.06 261 THR A O 1
ATOM 1901 N N . TRP A 1 262 ? 9.946 2.470 -4.111 1.00 95.75 262 TRP A N 1
ATOM 1902 C CA . TRP A 1 262 ? 9.239 3.439 -4.946 1.00 95.75 262 TRP A CA 1
ATOM 1903 C C . TRP A 1 262 ? 8.010 3.966 -4.217 1.00 95.75 262 TRP A C 1
ATOM 1905 O O . TRP A 1 262 ? 7.189 3.192 -3.741 1.00 95.75 262 TRP A O 1
ATOM 1915 N N . VAL A 1 263 ? 7.860 5.285 -4.171 1.00 95.06 263 VAL A N 1
ATOM 1916 C CA . VAL A 1 263 ? 6.685 5.945 -3.594 1.00 95.06 263 VAL A CA 1
ATOM 1917 C C . VAL A 1 263 ? 6.078 6.830 -4.665 1.00 95.06 263 VAL A C 1
ATOM 1919 O O . VAL A 1 263 ? 6.717 7.783 -5.112 1.00 95.06 263 VAL A O 1
ATOM 1922 N N . THR A 1 264 ? 4.863 6.502 -5.094 1.00 97.56 264 THR A N 1
ATOM 1923 C CA . THR A 1 264 ? 4.134 7.221 -6.141 1.00 97.56 264 THR A CA 1
ATOM 1924 C C . THR A 1 264 ? 2.819 7.754 -5.591 1.00 97.56 264 THR A C 1
ATOM 1926 O O . THR A 1 264 ? 2.052 7.021 -4.977 1.00 97.56 264 THR A O 1
ATOM 1929 N N . THR A 1 265 ? 2.510 9.012 -5.879 1.00 94.56 265 THR A N 1
ATOM 1930 C CA . THR A 1 265 ? 1.206 9.608 -5.573 1.00 94.56 265 THR A CA 1
ATOM 1931 C C . THR A 1 265 ? 0.532 10.011 -6.875 1.00 94.56 265 THR A C 1
ATOM 1933 O O . THR A 1 265 ? 1.193 10.550 -7.763 1.00 94.56 265 THR A O 1
ATOM 1936 N N . ALA A 1 266 ? -0.771 9.759 -7.016 1.00 97.56 266 ALA A N 1
ATOM 1937 C CA . ALA A 1 266 ? -1.533 10.107 -8.212 1.00 97.56 266 ALA A CA 1
ATOM 1938 C C . ALA A 1 266 ? -2.951 10.633 -7.891 1.00 97.56 266 ALA A C 1
ATOM 1940 O O . ALA A 1 266 ? -3.636 10.091 -7.023 1.00 97.56 266 ALA A O 1
ATOM 1941 N N . PRO A 1 267 ? -3.439 11.647 -8.628 1.00 95.19 267 PRO A N 1
ATOM 1942 C CA . PRO A 1 267 ? -4.850 12.020 -8.645 1.00 95.19 267 PRO A CA 1
ATOM 1943 C C . PRO A 1 267 ? -5.773 10.867 -9.056 1.00 95.19 267 PRO A C 1
ATOM 1945 O O . PRO A 1 267 ? -5.401 9.974 -9.824 1.00 95.19 267 PRO A O 1
ATOM 1948 N N . PHE A 1 268 ? -7.027 10.931 -8.616 1.00 89.56 268 PHE A N 1
ATOM 1949 C CA . PHE A 1 268 ? -8.077 10.036 -9.101 1.00 89.56 268 PHE A CA 1
ATOM 1950 C C . PHE A 1 268 ? -8.407 10.257 -10.581 1.00 89.56 268 PHE A C 1
ATOM 1952 O O . PHE A 1 268 ? -8.438 11.381 -11.077 1.00 89.56 268 PHE A O 1
ATOM 1959 N N . GLY A 1 269 ? -8.739 9.163 -11.271 1.00 86.88 269 GLY A N 1
ATOM 1960 C CA . GLY A 1 269 ? -9.374 9.211 -12.591 1.00 86.88 269 GLY A CA 1
ATOM 1961 C C . GLY A 1 269 ? -8.484 9.699 -13.735 1.00 86.88 269 GLY A C 1
ATOM 1962 O O . GLY A 1 269 ? -9.015 10.042 -14.792 1.00 86.88 269 GLY A O 1
ATOM 1963 N N . LEU A 1 270 ? -7.160 9.731 -13.556 1.00 94.00 270 LEU A N 1
ATOM 1964 C CA . LEU A 1 270 ? -6.249 10.056 -14.650 1.00 94.00 270 LEU A CA 1
ATOM 1965 C C . LEU A 1 270 ? -6.376 9.046 -15.805 1.00 94.00 270 LEU A C 1
ATOM 1967 O O . LEU A 1 270 ? -6.574 7.849 -15.570 1.00 94.00 270 LEU A O 1
ATOM 1971 N N . PRO A 1 271 ? -6.257 9.502 -17.063 1.00 92.62 271 PRO A N 1
ATOM 1972 C CA . PRO A 1 271 ? -6.183 8.609 -18.206 1.00 92.62 271 PRO A CA 1
ATOM 1973 C C . PRO A 1 271 ? -4.851 7.848 -18.220 1.00 92.62 271 PRO A C 1
ATOM 1975 O O . PRO A 1 271 ? -3.811 8.355 -17.804 1.00 92.62 271 PRO A O 1
ATOM 1978 N N . GLY A 1 272 ? -4.873 6.640 -18.786 1.00 95.56 272 GLY A N 1
ATOM 1979 C CA . GLY A 1 272 ? -3.673 5.812 -18.920 1.00 95.56 272 GLY A CA 1
ATOM 1980 C C . GLY A 1 272 ? -3.249 5.156 -17.605 1.00 95.56 272 GLY A C 1
ATOM 1981 O O . GLY A 1 272 ? -4.089 4.888 -16.749 1.00 95.56 272 GLY A O 1
ATOM 1982 N N . ASN A 1 273 ? -1.980 4.776 -17.510 1.00 98.12 273 ASN A N 1
ATOM 1983 C CA . ASN A 1 273 ? -1.422 4.031 -16.389 1.00 98.12 273 ASN A CA 1
ATOM 1984 C C . ASN A 1 273 ? -0.654 4.933 -15.409 1.00 98.12 273 ASN A C 1
ATOM 1986 O O . ASN A 1 273 ? -0.167 6.006 -15.772 1.00 98.12 273 ASN A O 1
ATOM 1990 N N . THR A 1 274 ? -0.489 4.431 -14.187 1.00 98.62 274 THR A N 1
ATOM 1991 C CA . THR A 1 274 ? 0.380 4.988 -13.144 1.00 98.62 274 THR A CA 1
ATOM 1992 C C . THR A 1 274 ? 1.587 4.076 -12.957 1.00 98.62 274 THR A C 1
ATOM 1994 O O . THR A 1 274 ? 1.450 2.855 -12.995 1.00 98.62 274 THR A O 1
ATOM 1997 N N . PHE A 1 275 ? 2.772 4.644 -12.766 1.00 98.75 275 PHE A N 1
ATOM 1998 C CA . PHE A 1 275 ? 3.991 3.896 -12.479 1.00 98.75 275 PHE A CA 1
ATOM 1999 C C . PHE A 1 275 ? 3.848 3.125 -11.163 1.00 98.75 275 PHE A C 1
ATOM 2001 O O . PHE A 1 275 ? 3.381 3.682 -10.171 1.00 98.75 275 PHE A O 1
ATOM 2008 N N . PHE A 1 276 ? 4.219 1.843 -11.176 1.00 97.88 276 PHE A N 1
ATOM 2009 C CA . PHE A 1 276 ? 4.118 0.972 -10.010 1.00 97.88 276 PHE A CA 1
ATOM 2010 C C . PHE A 1 276 ? 5.486 0.797 -9.352 1.00 97.88 276 PHE A C 1
ATOM 2012 O O . PHE A 1 276 ? 5.738 1.366 -8.300 1.00 97.88 276 PHE A O 1
ATOM 2019 N N . THR A 1 277 ? 6.386 0.062 -10.004 1.00 98.44 277 THR A N 1
ATOM 2020 C CA . THR A 1 277 ? 7.771 -0.142 -9.559 1.00 98.44 277 THR A CA 1
ATOM 2021 C C . THR A 1 277 ? 8.707 -0.354 -10.749 1.00 98.44 277 THR A C 1
ATOM 2023 O O . THR A 1 277 ? 8.259 -0.633 -11.868 1.00 98.44 277 THR A O 1
ATOM 2026 N N . GLY A 1 278 ? 10.017 -0.277 -10.521 1.00 97.81 278 GLY A N 1
ATOM 2027 C CA . GLY A 1 278 ? 11.028 -0.631 -11.508 1.00 97.81 278 GLY A CA 1
ATOM 2028 C C . GLY A 1 278 ? 12.397 -0.945 -10.911 1.00 97.81 278 GLY A C 1
ATOM 2029 O O . GLY A 1 278 ? 12.702 -0.589 -9.775 1.00 97.81 278 GLY A O 1
ATOM 2030 N N . ALA A 1 279 ? 13.232 -1.621 -11.697 1.00 97.94 279 ALA A N 1
ATOM 2031 C CA . ALA A 1 279 ? 14.576 -2.031 -11.314 1.00 97.94 279 ALA A CA 1
ATOM 2032 C C . ALA A 1 279 ? 15.564 -1.884 -12.473 1.00 97.94 279 ALA A C 1
ATOM 2034 O O . ALA A 1 279 ? 15.256 -2.169 -13.633 1.00 97.94 279 ALA A O 1
ATOM 2035 N N . ALA A 1 280 ? 16.786 -1.482 -12.134 1.00 97.56 280 ALA A N 1
ATOM 2036 C CA . ALA A 1 280 ? 17.917 -1.488 -13.046 1.00 97.56 280 ALA A CA 1
ATOM 2037 C C . ALA A 1 280 ? 18.627 -2.844 -12.980 1.00 97.56 280 ALA A C 1
ATOM 2039 O O . ALA A 1 280 ? 19.034 -3.279 -11.905 1.00 97.56 280 ALA A O 1
ATOM 2040 N N . PHE A 1 281 ? 18.831 -3.489 -14.126 1.00 97.31 281 PHE A N 1
ATOM 2041 C CA . PHE A 1 281 ? 19.631 -4.706 -14.230 1.00 97.31 281 PHE A CA 1
ATOM 2042 C C . PHE A 1 281 ? 20.873 -4.466 -15.101 1.00 97.31 281 PHE A C 1
ATOM 2044 O O . PHE A 1 281 ? 20.751 -4.374 -16.329 1.00 97.31 281 PHE A O 1
ATOM 2051 N N . PRO A 1 282 ? 22.070 -4.344 -14.498 1.00 97.06 282 PRO A N 1
ATOM 2052 C CA . PRO A 1 282 ? 23.321 -4.228 -15.237 1.00 97.06 282 PRO A CA 1
ATOM 2053 C C . PRO A 1 282 ? 23.665 -5.538 -15.954 1.00 97.06 282 PRO A C 1
ATOM 2055 O O . PRO A 1 282 ? 23.825 -6.588 -15.334 1.00 97.06 282 PRO A O 1
ATOM 2058 N N . VAL A 1 283 ? 23.842 -5.471 -17.270 1.00 97.06 283 VAL A N 1
ATOM 2059 C CA . VAL A 1 283 ? 24.252 -6.610 -18.093 1.00 97.06 283 VAL A CA 1
ATOM 2060 C C . VAL A 1 283 ? 25.772 -6.724 -18.034 1.00 97.06 283 VAL A C 1
ATOM 2062 O O . VAL A 1 283 ? 26.490 -6.027 -18.749 1.00 97.06 283 VAL A O 1
ATOM 2065 N N . THR A 1 284 ? 26.288 -7.587 -17.161 1.00 95.75 284 THR A N 1
ATOM 2066 C CA . THR A 1 284 ? 27.740 -7.799 -16.992 1.00 95.75 284 THR A CA 1
ATOM 2067 C C . THR A 1 284 ? 28.314 -8.791 -18.001 1.00 95.75 284 THR A C 1
ATOM 2069 O O . THR A 1 284 ? 29.468 -8.670 -18.402 1.00 95.75 284 THR A O 1
ATOM 2072 N N . THR A 1 285 ? 27.492 -9.737 -18.455 1.00 94.75 285 THR A N 1
ATOM 2073 C CA . THR A 1 285 ? 27.802 -10.689 -19.526 1.00 94.75 285 THR A CA 1
ATOM 2074 C C . THR A 1 285 ? 26.772 -10.524 -20.630 1.00 94.75 285 THR A C 1
ATOM 2076 O O . THR A 1 285 ? 25.590 -10.371 -20.338 1.00 94.75 285 THR A O 1
ATOM 2079 N N . ALA A 1 286 ? 27.211 -10.529 -21.891 1.00 95.94 286 ALA A N 1
ATOM 2080 C CA . ALA A 1 286 ? 26.316 -10.325 -23.024 1.00 95.94 286 ALA A CA 1
ATOM 2081 C C . ALA A 1 286 ? 25.176 -11.356 -23.019 1.00 95.94 286 ALA A C 1
ATOM 2083 O O . ALA A 1 286 ? 25.423 -12.558 -22.913 1.00 95.94 286 ALA A O 1
ATOM 2084 N N . LEU A 1 287 ? 23.943 -10.873 -23.163 1.00 96.00 287 LEU A N 1
ATOM 2085 C CA . LEU A 1 287 ? 22.757 -11.716 -23.241 1.00 96.00 287 LEU A CA 1
ATOM 2086 C C . LEU A 1 287 ? 22.417 -11.996 -24.708 1.00 96.00 287 LEU A C 1
ATOM 2088 O O . LEU A 1 287 ? 22.418 -11.066 -25.528 1.00 96.00 287 LEU A O 1
ATOM 2092 N N . PRO A 1 288 ? 22.101 -13.253 -25.061 1.00 94.75 288 PRO A N 1
ATOM 2093 C CA . PRO A 1 288 ? 21.597 -13.560 -26.386 1.00 94.75 288 PRO A CA 1
ATOM 2094 C C . PRO A 1 288 ? 20.248 -12.870 -26.618 1.00 94.75 288 PRO A C 1
ATOM 2096 O O . PRO A 1 288 ? 19.495 -12.577 -25.688 1.00 94.75 288 PRO A O 1
ATOM 2099 N N . GLY A 1 289 ? 19.931 -12.619 -27.887 1.00 92.62 289 GLY A N 1
ATOM 2100 C CA . GLY A 1 289 ? 18.599 -12.157 -28.257 1.00 92.62 289 GLY A CA 1
ATOM 2101 C C . GLY A 1 289 ? 17.553 -13.234 -27.978 1.00 92.62 289 GLY A C 1
ATOM 2102 O O . GLY A 1 289 ? 17.821 -14.428 -28.112 1.00 92.62 289 GLY A O 1
ATOM 2103 N N . GLY A 1 290 ? 16.339 -12.816 -27.633 1.00 92.75 290 GLY A N 1
ATOM 2104 C CA . GLY A 1 290 ? 15.186 -13.704 -27.548 1.00 92.75 290 GLY A CA 1
ATOM 2105 C C . GLY A 1 290 ? 15.029 -14.467 -26.238 1.00 92.75 290 GLY A C 1
ATOM 2106 O O . GLY A 1 290 ? 14.386 -15.515 -26.277 1.00 92.75 290 GLY A O 1
ATOM 2107 N N . ILE A 1 291 ? 15.548 -13.964 -25.107 1.00 94.44 291 ILE A N 1
ATOM 2108 C CA . ILE A 1 291 ? 15.312 -14.556 -23.774 1.00 94.44 291 ILE A CA 1
ATOM 2109 C C . ILE A 1 291 ? 13.811 -14.805 -23.573 1.00 94.44 291 ILE A C 1
ATOM 2111 O O . ILE A 1 291 ? 12.983 -13.902 -23.742 1.00 94.44 291 ILE A O 1
ATOM 2115 N N . LYS A 1 292 ? 13.442 -16.049 -23.255 1.00 92.62 292 LYS A N 1
ATOM 2116 C CA . LYS A 1 292 ? 12.044 -16.482 -23.145 1.00 92.62 292 LYS A CA 1
ATOM 2117 C C . LYS A 1 292 ? 11.611 -16.624 -21.696 1.00 92.62 292 LYS A C 1
ATOM 2119 O O . LYS A 1 292 ? 12.415 -16.909 -20.816 1.00 92.62 292 LYS A O 1
ATOM 2124 N N . ASN A 1 293 ? 10.302 -16.489 -21.494 1.00 93.31 293 ASN A N 1
ATOM 2125 C CA . ASN A 1 293 ? 9.628 -16.806 -20.238 1.00 93.31 293 ASN A CA 1
ATOM 2126 C C . ASN A 1 293 ? 10.232 -16.083 -19.023 1.00 93.31 293 ASN A C 1
ATOM 2128 O O . ASN A 1 293 ? 10.536 -16.709 -18.010 1.00 93.31 293 ASN A O 1
ATOM 2132 N N . LEU A 1 294 ? 10.410 -14.765 -19.134 1.00 96.38 294 LEU A N 1
ATOM 2133 C CA . LEU A 1 294 ? 10.681 -13.923 -17.977 1.00 96.38 294 LEU A CA 1
ATOM 2134 C C . LEU A 1 294 ? 9.383 -13.736 -17.207 1.00 96.38 294 LEU A C 1
ATOM 2136 O O . LEU A 1 294 ? 8.414 -13.204 -17.751 1.00 96.38 294 LEU A O 1
ATOM 2140 N N . THR A 1 295 ? 9.371 -14.171 -15.958 1.00 96.56 295 THR A N 1
ATOM 2141 C CA . THR A 1 295 ? 8.223 -14.054 -15.067 1.00 96.56 295 THR A CA 1
ATOM 2142 C C . THR A 1 295 ? 8.499 -12.960 -14.058 1.00 96.56 295 THR A C 1
ATOM 2144 O O . THR A 1 295 ? 9.472 -13.044 -13.315 1.00 96.56 295 THR A O 1
ATOM 2147 N N . TRP A 1 296 ? 7.649 -11.936 -14.067 1.00 97.62 296 TRP A N 1
ATOM 2148 C CA . TRP A 1 296 ? 7.600 -10.909 -13.034 1.00 97.62 296 TRP A CA 1
ATOM 2149 C C . TRP A 1 296 ? 6.512 -11.299 -12.038 1.00 97.62 296 TRP A C 1
ATOM 2151 O O . TRP A 1 296 ? 5.374 -11.522 -12.453 1.00 97.62 296 TRP A O 1
ATOM 2161 N N . SER A 1 297 ? 6.844 -11.392 -10.754 1.00 91.69 297 SER A N 1
ATOM 2162 C CA . SER A 1 297 ? 5.923 -11.788 -9.682 1.00 91.69 297 SER A CA 1
ATOM 2163 C C . SER A 1 297 ? 6.136 -10.976 -8.410 1.00 91.69 297 SER A C 1
ATOM 2165 O O . SER A 1 297 ? 7.219 -10.443 -8.197 1.00 91.69 297 SER A O 1
ATOM 2167 N N . GLY A 1 298 ? 5.115 -10.925 -7.559 1.00 88.62 298 GLY A N 1
ATOM 2168 C CA . GLY A 1 298 ? 5.182 -10.385 -6.199 1.00 88.62 298 GLY A CA 1
ATOM 2169 C C . GLY A 1 298 ? 3.812 -10.471 -5.522 1.00 88.62 298 GLY A C 1
ATOM 2170 O O . GLY A 1 298 ? 2.924 -11.179 -6.006 1.00 88.62 298 GLY A O 1
ATOM 2171 N N . ARG A 1 299 ? 3.615 -9.735 -4.429 1.00 85.56 299 ARG A N 1
ATOM 2172 C CA . ARG A 1 299 ? 2.342 -9.641 -3.695 1.00 85.56 299 ARG A CA 1
ATOM 2173 C C . ARG A 1 299 ? 1.755 -8.245 -3.849 1.00 85.56 299 ARG A C 1
ATOM 2175 O O . ARG A 1 299 ? 2.431 -7.266 -3.555 1.00 85.56 299 ARG A O 1
ATOM 2182 N N . ILE A 1 300 ? 0.508 -8.157 -4.308 1.00 88.69 300 ILE A N 1
ATOM 2183 C CA . ILE A 1 300 ? -0.203 -6.881 -4.444 1.00 88.69 300 ILE A CA 1
ATOM 2184 C C . ILE A 1 300 ? -1.171 -6.745 -3.272 1.00 88.69 300 ILE A C 1
ATOM 2186 O O . ILE A 1 300 ? -1.983 -7.641 -3.029 1.00 88.69 300 ILE A O 1
ATOM 2190 N N . ILE A 1 301 ? -1.058 -5.635 -2.552 1.00 82.69 301 ILE A N 1
ATOM 2191 C CA . ILE A 1 301 ? -1.788 -5.361 -1.312 1.00 82.69 301 ILE A CA 1
ATOM 2192 C C . ILE A 1 301 ? -2.469 -3.998 -1.444 1.00 82.69 301 ILE A C 1
ATOM 2194 O O . ILE A 1 301 ? -1.940 -3.108 -2.107 1.00 82.69 301 ILE A O 1
ATOM 2198 N N . SER A 1 302 ? -3.641 -3.821 -0.842 1.00 81.00 302 SER A N 1
ATOM 2199 C CA . SER A 1 302 ? -4.318 -2.528 -0.740 1.00 81.00 302 SER A CA 1
ATOM 2200 C C . SER A 1 302 ? -4.664 -2.204 0.707 1.00 81.00 302 SER A C 1
ATOM 2202 O O . SER A 1 302 ? -4.985 -3.104 1.471 1.00 81.00 302 SER A O 1
ATOM 2204 N N . ASP A 1 303 ? -4.668 -0.923 1.065 1.00 72.75 303 ASP A N 1
ATOM 2205 C CA . ASP A 1 303 ? -5.229 -0.429 2.333 1.00 72.75 303 ASP A CA 1
ATOM 2206 C C . ASP A 1 303 ? -6.769 -0.284 2.308 1.00 72.75 303 ASP A C 1
ATOM 2208 O O . ASP A 1 303 ? -7.377 0.089 3.312 1.00 72.75 303 ASP A O 1
ATOM 2212 N N . ALA A 1 304 ? -7.418 -0.580 1.171 1.00 64.25 304 ALA A N 1
ATOM 2213 C CA . ALA A 1 304 ? -8.862 -0.484 0.995 1.00 64.25 304 ALA A CA 1
ATOM 2214 C C . ALA A 1 304 ? -9.458 -1.731 0.307 1.00 64.25 304 ALA A C 1
ATOM 2216 O O . ALA A 1 304 ? -8.932 -2.212 -0.702 1.00 64.25 304 ALA A O 1
ATOM 2217 N N . PRO A 1 305 ? -10.616 -2.234 0.775 1.00 63.94 305 PRO A N 1
ATOM 2218 C CA . PRO A 1 305 ? -11.227 -3.420 0.198 1.00 63.94 305 PRO A CA 1
ATOM 2219 C C . PRO A 1 305 ? -12.011 -3.095 -1.077 1.00 63.94 305 PRO A C 1
ATOM 2221 O O . PRO A 1 305 ? -12.516 -1.985 -1.285 1.00 63.94 305 PRO A O 1
ATOM 2224 N N . GLY A 1 306 ? -12.201 -4.110 -1.921 1.00 70.44 306 GLY A N 1
ATOM 2225 C CA . GLY A 1 306 ? -12.998 -4.008 -3.147 1.00 70.44 306 GLY A CA 1
ATOM 2226 C C . GLY A 1 306 ? -12.302 -3.258 -4.285 1.00 70.44 306 GLY A C 1
ATOM 2227 O O . GLY A 1 306 ? -12.929 -2.979 -5.311 1.00 70.44 306 GLY A O 1
ATOM 2228 N N . VAL A 1 307 ? -11.016 -2.949 -4.119 1.00 81.25 307 VAL A N 1
ATOM 2229 C CA . VAL A 1 307 ? -10.156 -2.427 -5.177 1.00 81.25 307 VAL A CA 1
ATOM 2230 C C . VAL A 1 307 ? -9.683 -3.592 -6.040 1.00 81.25 307 VAL A C 1
ATOM 2232 O O . VAL A 1 307 ? -9.423 -4.682 -5.543 1.00 81.25 307 VAL A O 1
ATOM 2235 N N . ALA A 1 308 ? -9.591 -3.388 -7.350 1.00 86.94 308 ALA A N 1
ATOM 2236 C CA . ALA A 1 308 ? -8.970 -4.349 -8.256 1.00 86.94 308 ALA A CA 1
ATOM 2237 C C . ALA A 1 308 ? -7.875 -3.665 -9.067 1.00 86.94 308 ALA A C 1
ATOM 2239 O O . ALA A 1 308 ? -8.078 -2.553 -9.572 1.00 86.94 308 ALA A O 1
ATOM 2240 N N . VAL A 1 309 ? -6.751 -4.360 -9.230 1.00 94.06 309 VAL A N 1
ATOM 2241 C CA . VAL A 1 309 ? -5.553 -3.857 -9.899 1.00 94.06 309 VAL A CA 1
ATOM 2242 C C . VAL A 1 309 ? -5.412 -4.527 -11.261 1.00 94.06 309 VAL A C 1
ATOM 2244 O O . VAL A 1 309 ? -5.487 -5.746 -11.395 1.00 94.06 309 VAL A O 1
ATOM 2247 N N . GLN A 1 310 ? -5.210 -3.721 -12.296 1.00 95.38 310 GLN A N 1
ATOM 2248 C CA . GLN A 1 310 ? -4.715 -4.166 -13.593 1.00 95.38 310 GLN A CA 1
ATOM 2249 C C . GLN A 1 310 ? -3.283 -3.694 -13.728 1.00 95.38 310 GLN A C 1
ATOM 2251 O O . GLN A 1 310 ? -3.032 -2.507 -13.549 1.00 95.38 310 GLN A O 1
ATOM 2256 N N . TRP A 1 311 ? -2.356 -4.580 -14.058 1.00 97.19 311 TRP A N 1
ATOM 2257 C CA . TRP A 1 311 ? -0.957 -4.199 -14.178 1.00 97.19 311 TRP A CA 1
ATOM 2258 C C . TRP A 1 311 ? -0.284 -4.845 -15.381 1.00 97.19 311 TRP A C 1
ATOM 2260 O O . TRP A 1 311 ? -0.765 -5.824 -15.965 1.00 97.19 311 TRP A O 1
ATOM 2270 N N . GLN A 1 312 ? 0.807 -4.210 -15.790 1.00 97.75 312 GLN A N 1
ATOM 2271 C CA . GLN A 1 312 ? 1.649 -4.576 -16.919 1.00 97.75 312 GLN A CA 1
ATOM 2272 C C . GLN A 1 312 ? 3.099 -4.272 -16.570 1.00 97.75 312 GLN A C 1
ATOM 2274 O O . GLN A 1 312 ? 3.384 -3.438 -15.711 1.00 97.75 312 GLN A O 1
ATOM 2279 N N . TRP A 1 313 ? 4.021 -4.897 -17.292 1.00 98.31 313 TRP A N 1
ATOM 2280 C CA . TRP A 1 313 ? 5.437 -4.579 -17.190 1.00 98.31 313 TRP A CA 1
ATOM 2281 C C . TRP A 1 313 ? 6.095 -4.455 -18.558 1.00 98.31 313 TRP A C 1
ATOM 2283 O O . TRP A 1 313 ? 5.636 -5.030 -19.543 1.00 98.31 313 TRP A O 1
ATOM 2293 N N . ALA A 1 314 ? 7.175 -3.693 -18.626 1.00 98.44 314 ALA A N 1
ATOM 2294 C CA . ALA A 1 314 ? 7.983 -3.491 -19.813 1.00 98.44 314 ALA A CA 1
ATOM 2295 C C . ALA A 1 314 ? 9.477 -3.522 -19.462 1.00 98.44 314 ALA A C 1
ATOM 2297 O O . ALA A 1 314 ? 9.871 -3.527 -18.292 1.00 98.44 314 ALA A O 1
ATOM 2298 N N . ALA A 1 315 ? 10.308 -3.600 -20.500 1.00 98.50 315 ALA A N 1
ATOM 2299 C CA . ALA A 1 315 ? 11.753 -3.547 -20.361 1.00 98.50 315 ALA A CA 1
ATOM 2300 C C . ALA A 1 315 ? 12.387 -2.802 -21.540 1.00 98.50 315 ALA A C 1
ATOM 2302 O O . ALA A 1 315 ? 12.170 -3.182 -22.695 1.00 98.50 315 ALA A O 1
ATOM 2303 N N . ALA A 1 316 ? 13.202 -1.792 -21.249 1.00 98.50 316 ALA A N 1
ATOM 2304 C CA . ALA A 1 316 ? 13.996 -1.055 -22.231 1.00 98.50 316 ALA A CA 1
ATOM 2305 C C . ALA A 1 316 ? 15.486 -1.166 -21.916 1.00 98.50 316 ALA A C 1
ATOM 2307 O O . ALA A 1 316 ? 15.875 -1.302 -20.759 1.00 98.50 316 ALA A O 1
ATOM 2308 N N . VAL A 1 317 ? 16.332 -1.095 -22.942 1.00 98.56 317 VAL A N 1
ATOM 2309 C CA . VAL A 1 317 ? 17.785 -1.146 -22.767 1.00 98.56 317 VAL A CA 1
ATOM 2310 C C . VAL A 1 317 ? 18.361 0.251 -22.885 1.00 98.56 317 VAL A C 1
ATOM 2312 O O . VAL A 1 317 ? 18.037 0.999 -23.802 1.00 98.56 317 VAL A O 1
ATOM 2315 N N . TYR A 1 318 ? 19.261 0.582 -21.972 1.00 98.62 318 TYR A N 1
ATOM 2316 C CA . TYR A 1 318 ? 19.975 1.843 -21.941 1.00 98.62 318 TYR A CA 1
ATOM 2317 C C . TYR A 1 318 ? 21.478 1.619 -22.083 1.00 98.62 318 TYR A C 1
ATOM 2319 O O . TYR A 1 318 ? 22.057 0.652 -21.583 1.00 98.62 318 TYR A O 1
ATOM 2327 N N . SER A 1 319 ? 22.114 2.536 -22.806 1.00 97.75 319 SER A N 1
ATOM 2328 C CA . SER A 1 319 ? 23.568 2.591 -22.984 1.00 97.75 319 SER A CA 1
ATOM 2329 C C . SER A 1 319 ? 24.325 2.969 -21.712 1.00 97.75 319 SER A C 1
ATOM 2331 O O . SER A 1 319 ? 25.441 2.506 -21.515 1.00 97.75 319 SER A O 1
ATOM 2333 N N . SER A 1 320 ? 23.696 3.774 -20.862 1.00 94.75 320 SER A N 1
ATOM 2334 C CA . SER A 1 320 ? 24.066 4.073 -19.482 1.00 94.75 320 SER A CA 1
ATOM 2335 C C . SER A 1 320 ? 22.781 4.484 -18.757 1.00 94.75 320 SER A C 1
ATOM 2337 O O . SER A 1 320 ? 21.877 5.016 -19.404 1.00 94.75 320 SER A O 1
ATOM 2339 N N . PHE A 1 321 ? 22.662 4.182 -17.462 1.00 92.94 321 PHE A N 1
ATOM 2340 C CA . PHE A 1 321 ? 21.373 4.250 -16.763 1.00 92.94 321 PHE A CA 1
ATOM 2341 C C . PHE A 1 321 ? 21.341 5.151 -15.527 1.00 92.94 321 PHE A C 1
ATOM 2343 O O . PHE A 1 321 ? 20.320 5.777 -15.304 1.00 92.94 321 PHE A O 1
ATOM 2350 N N . GLY A 1 322 ? 22.439 5.325 -14.791 1.00 93.12 322 GLY A N 1
ATOM 2351 C CA . GLY A 1 322 ? 22.431 6.113 -13.550 1.00 93.12 322 GLY A CA 1
ATOM 2352 C C . GLY A 1 322 ? 21.712 5.415 -12.388 1.00 93.12 322 GLY A C 1
ATOM 2353 O O . GLY A 1 322 ? 21.215 4.294 -12.531 1.00 93.12 322 GLY A O 1
ATOM 2354 N N . ASP A 1 323 ? 21.700 6.082 -11.235 1.00 94.62 323 ASP A N 1
ATOM 2355 C CA . ASP A 1 323 ? 21.078 5.585 -10.005 1.00 94.62 323 ASP A CA 1
ATOM 2356 C C . ASP A 1 323 ? 19.569 5.859 -10.003 1.00 94.62 323 ASP A C 1
ATOM 2358 O O . ASP A 1 323 ? 19.115 6.859 -10.568 1.00 94.62 323 ASP A O 1
ATOM 2362 N N . LEU A 1 324 ? 18.787 4.975 -9.371 1.00 94.56 324 LEU A N 1
ATOM 2363 C CA . LEU A 1 324 ? 17.316 4.991 -9.429 1.00 94.56 324 LEU A CA 1
ATOM 2364 C C . LEU A 1 324 ? 16.692 6.312 -8.943 1.00 94.56 324 LEU A C 1
ATOM 2366 O O . LEU A 1 324 ? 15.701 6.768 -9.511 1.00 94.56 324 LEU A O 1
ATOM 2370 N N . ASP A 1 325 ? 17.290 6.947 -7.937 1.00 93.38 325 ASP A N 1
ATOM 2371 C CA . ASP A 1 325 ? 16.871 8.235 -7.369 1.00 93.38 325 ASP A CA 1
ATOM 2372 C C . ASP A 1 325 ? 17.175 9.440 -8.279 1.00 93.38 325 ASP A C 1
ATOM 2374 O O . ASP A 1 325 ? 16.576 10.505 -8.126 1.00 93.38 325 ASP A O 1
ATOM 2378 N N . SER A 1 326 ? 18.048 9.270 -9.275 1.00 94.88 326 SER A N 1
ATOM 2379 C CA . SER A 1 326 ? 18.453 10.318 -10.221 1.00 94.88 326 SER A CA 1
ATOM 2380 C C . SER A 1 326 ? 17.714 10.276 -11.565 1.00 94.88 326 SER A C 1
ATOM 2382 O O . SER A 1 326 ? 17.869 11.181 -12.389 1.00 94.88 326 SER A O 1
ATOM 2384 N N . LEU A 1 327 ? 16.893 9.249 -11.809 1.00 96.62 327 LEU A N 1
ATOM 2385 C CA . LEU A 1 327 ? 16.295 8.984 -13.125 1.00 96.62 327 LEU A CA 1
ATOM 2386 C C . LEU A 1 327 ? 15.217 9.984 -13.544 1.00 96.62 327 LEU A C 1
ATOM 2388 O O . LEU A 1 327 ? 14.996 10.177 -14.742 1.00 96.62 327 LEU A O 1
ATOM 2392 N N . GLY A 1 328 ? 14.523 10.580 -12.572 1.00 97.38 328 GLY A N 1
ATOM 2393 C CA . GLY A 1 328 ? 13.329 11.373 -12.842 1.00 97.38 328 GLY A CA 1
ATOM 2394 C C . GLY A 1 328 ? 12.245 10.535 -13.523 1.00 97.38 328 GLY A C 1
ATOM 2395 O O . GLY A 1 328 ? 11.848 10.824 -14.647 1.00 97.38 328 GLY A O 1
ATOM 2396 N N . VAL A 1 329 ? 11.822 9.435 -12.895 1.00 98.62 329 VAL A N 1
ATOM 2397 C CA . VAL A 1 329 ? 10.835 8.535 -13.506 1.00 98.62 329 VAL A CA 1
ATOM 2398 C C . VAL A 1 329 ? 9.492 9.252 -13.667 1.00 98.62 329 VAL A C 1
ATOM 2400 O O . VAL A 1 329 ? 8.990 9.873 -12.732 1.00 98.62 329 VAL A O 1
ATOM 2403 N N . LYS A 1 330 ? 8.883 9.167 -14.853 1.00 98.62 330 LYS A N 1
ATOM 2404 C CA . LYS A 1 330 ? 7.552 9.730 -15.096 1.00 98.62 330 LYS A CA 1
ATOM 2405 C C . LYS A 1 330 ? 6.482 8.927 -14.335 1.00 98.62 330 LYS A C 1
ATOM 2407 O O . LYS A 1 330 ? 6.365 7.726 -14.583 1.00 98.62 330 LYS A O 1
ATOM 2412 N N . PRO A 1 331 ? 5.660 9.547 -13.465 1.00 98.62 331 PRO A N 1
ATOM 2413 C CA . PRO A 1 331 ? 4.743 8.808 -12.595 1.00 98.62 331 PRO A CA 1
ATOM 2414 C C . PRO A 1 331 ? 3.442 8.363 -13.274 1.00 98.62 331 PRO A C 1
ATOM 2416 O O . PRO A 1 331 ? 2.819 7.418 -12.809 1.00 98.62 331 PRO A O 1
ATOM 2419 N N . VAL A 1 332 ? 2.994 9.028 -14.343 1.00 98.69 332 VAL A N 1
ATOM 2420 C CA . VAL A 1 332 ? 1.699 8.753 -14.998 1.00 98.69 332 VAL A CA 1
ATOM 2421 C C . VAL A 1 332 ? 1.784 8.953 -16.508 1.00 98.69 332 VAL A C 1
ATOM 2423 O O . VAL A 1 332 ? 2.582 9.761 -16.982 1.00 98.69 332 VAL A O 1
ATOM 2426 N N . ASP A 1 333 ? 0.937 8.249 -17.260 1.00 98.44 333 ASP A N 1
ATOM 2427 C CA . ASP A 1 333 ? 0.815 8.423 -18.714 1.00 98.44 333 ASP A CA 1
ATOM 2428 C C . ASP A 1 333 ? 0.252 9.807 -19.072 1.00 98.44 333 ASP A C 1
ATOM 2430 O O . ASP A 1 333 ? 0.629 10.386 -20.094 1.00 98.44 333 ASP A O 1
ATOM 2434 N N . ASP A 1 334 ? -0.625 10.362 -18.225 1.00 97.94 334 ASP A N 1
ATOM 2435 C CA . ASP A 1 334 ? -1.227 11.678 -18.436 1.00 97.94 334 ASP A CA 1
ATOM 2436 C C . ASP A 1 334 ? -0.153 12.757 -18.681 1.00 97.94 334 ASP A C 1
ATOM 2438 O O . ASP A 1 334 ? 0.813 12.919 -17.929 1.00 97.94 334 ASP A O 1
ATOM 2442 N N . ASN A 1 335 ? -0.331 13.513 -19.764 1.00 97.56 335 ASN A N 1
ATOM 2443 C CA . ASN A 1 335 ? 0.649 14.485 -20.249 1.00 97.56 335 ASN A CA 1
ATOM 2444 C C . ASN A 1 335 ? 0.558 15.863 -19.579 1.00 97.56 335 ASN A C 1
ATOM 2446 O O . ASN A 1 335 ? 1.233 16.805 -19.996 1.00 97.56 335 ASN A O 1
ATOM 2450 N N . LYS A 1 336 ? -0.292 16.007 -18.564 1.00 96.94 336 LYS A N 1
ATOM 2451 C CA . LYS A 1 336 ? -0.559 17.255 -17.843 1.00 96.94 336 LYS A CA 1
ATOM 2452 C C . LYS A 1 336 ? -0.506 17.085 -16.336 1.00 96.94 336 LYS A C 1
ATOM 2454 O O . LYS A 1 336 ? -0.295 18.083 -15.653 1.00 96.94 336 LYS A O 1
ATOM 2459 N N . ALA A 1 337 ? -0.662 15.878 -15.815 1.00 96.88 337 ALA A N 1
ATOM 2460 C CA . ALA A 1 337 ? -0.828 15.640 -14.391 1.00 96.88 337 ALA A CA 1
ATOM 2461 C C . ALA A 1 337 ? 0.479 15.368 -13.635 1.00 96.88 337 ALA A C 1
ATOM 2463 O O . ALA A 1 337 ? 0.402 15.025 -12.474 1.00 96.88 337 ALA A O 1
ATOM 2464 N N . SER A 1 338 ? 1.674 15.525 -14.213 1.00 98.06 338 SER A N 1
ATOM 2465 C CA . SER A 1 338 ? 2.953 15.387 -13.476 1.00 98.06 338 SER A CA 1
ATOM 2466 C C . SER A 1 338 ? 3.930 16.520 -13.792 1.00 98.06 338 SER A C 1
ATOM 2468 O O . SER A 1 338 ? 3.602 17.387 -14.600 1.00 98.06 338 SER A O 1
ATOM 2470 N N . LEU A 1 339 ? 5.132 16.538 -13.203 1.00 97.62 339 LEU A N 1
ATOM 2471 C CA . LEU A 1 339 ? 6.203 17.461 -13.621 1.00 97.62 339 LEU A CA 1
ATOM 2472 C C . LEU A 1 339 ? 6.499 17.351 -15.131 1.00 97.62 339 LEU A C 1
ATOM 2474 O O . LEU A 1 339 ? 6.789 18.350 -15.791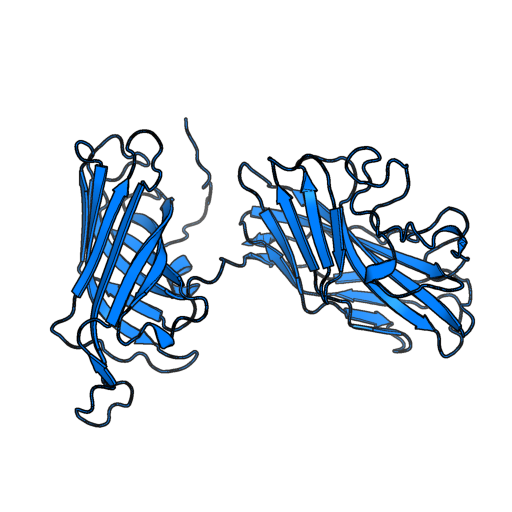 1.00 97.62 339 LEU A O 1
ATOM 2478 N N . TYR A 1 340 ? 6.366 16.147 -15.685 1.00 97.88 340 TYR A N 1
ATOM 2479 C CA . TYR A 1 340 ? 6.669 15.832 -17.075 1.00 97.88 340 TYR A CA 1
ATOM 2480 C C . TYR A 1 340 ? 5.438 16.045 -17.956 1.00 97.88 340 TYR A C 1
ATOM 2482 O O . TYR A 1 340 ? 4.534 15.211 -18.039 1.00 97.88 340 TYR A O 1
ATOM 2490 N N . LYS A 1 341 ? 5.400 17.199 -18.626 1.00 97.44 341 LYS A N 1
ATOM 2491 C CA . LYS A 1 341 ? 4.292 17.619 -19.497 1.00 97.44 341 LYS A CA 1
ATOM 2492 C C . LYS A 1 341 ? 4.467 17.116 -20.939 1.00 97.44 341 LYS A C 1
ATOM 2494 O O . LYS A 1 341 ? 4.519 17.905 -21.880 1.00 97.44 341 LYS A O 1
ATOM 2499 N N . ASN A 1 342 ? 4.649 15.809 -21.105 1.00 97.56 342 ASN A N 1
ATOM 2500 C CA . ASN A 1 342 ? 4.949 15.160 -22.386 1.00 97.56 342 ASN A CA 1
ATOM 2501 C C . ASN A 1 342 ? 4.083 13.903 -22.597 1.00 97.56 342 ASN A C 1
ATOM 2503 O O . ASN A 1 342 ? 3.364 13.479 -21.694 1.00 97.56 342 ASN A O 1
ATOM 2507 N N . SER A 1 343 ? 4.163 13.293 -23.778 1.00 97.06 343 SER A N 1
ATOM 2508 C CA . SER A 1 343 ? 3.410 12.080 -24.134 1.00 97.06 343 SER A CA 1
ATOM 2509 C C . SER A 1 343 ? 4.142 10.770 -23.826 1.00 97.06 343 SER A C 1
ATOM 2511 O O . SER A 1 343 ? 3.710 9.722 -24.299 1.00 97.06 343 SER A O 1
ATOM 2513 N N . ASP A 1 344 ? 5.238 10.811 -23.070 1.00 97.88 344 ASP A N 1
ATOM 2514 C CA . ASP A 1 344 ? 5.995 9.606 -22.738 1.00 97.88 344 ASP A CA 1
ATOM 2515 C C . ASP A 1 344 ? 5.191 8.731 -21.773 1.00 97.88 344 ASP A C 1
ATOM 2517 O O . ASP A 1 344 ? 4.321 9.217 -21.049 1.00 97.88 344 ASP A O 1
ATOM 2521 N N . HIS A 1 345 ? 5.458 7.432 -21.745 1.00 98.25 345 HIS A N 1
ATOM 2522 C CA . HIS A 1 345 ? 4.725 6.535 -20.858 1.00 98.25 345 HIS A CA 1
ATOM 2523 C C . HIS A 1 345 ? 5.163 6.676 -19.393 1.00 98.25 345 HIS A C 1
ATOM 2525 O O . HIS A 1 345 ? 6.318 7.012 -19.102 1.00 98.25 345 HIS A O 1
ATOM 2531 N N . ALA A 1 346 ? 4.265 6.350 -18.463 1.00 98.62 346 ALA A N 1
ATOM 2532 C CA . ALA A 1 346 ? 4.600 6.124 -17.064 1.00 98.62 346 ALA A CA 1
ATOM 2533 C C . ALA A 1 346 ? 5.729 5.087 -16.955 1.00 98.62 346 ALA A C 1
ATOM 2535 O O . ALA A 1 346 ? 5.726 4.070 -17.651 1.00 98.62 346 ALA A O 1
ATOM 2536 N N . GLY A 1 347 ? 6.702 5.354 -16.086 1.00 98.50 347 GLY A N 1
ATOM 2537 C CA . GLY A 1 347 ? 7.926 4.566 -15.968 1.00 98.50 347 GLY A CA 1
ATOM 2538 C C . GLY A 1 347 ? 9.084 5.054 -16.837 1.00 98.50 347 GLY A C 1
ATOM 2539 O O . GLY A 1 347 ? 10.161 4.468 -16.761 1.00 98.50 347 GLY A O 1
ATOM 2540 N N . THR A 1 348 ? 8.909 6.108 -17.641 1.00 98.69 348 THR A N 1
ATOM 2541 C CA . THR A 1 348 ? 9.996 6.685 -18.451 1.00 98.69 348 THR A CA 1
ATOM 2542 C C . THR A 1 348 ? 11.064 7.335 -17.559 1.00 98.69 348 THR A C 1
ATOM 2544 O O . THR A 1 348 ? 10.725 8.244 -16.808 1.00 98.69 348 THR A O 1
ATOM 2547 N N . PRO A 1 349 ? 12.347 6.939 -17.649 1.00 98.31 349 PRO A N 1
ATOM 2548 C CA . PRO A 1 349 ? 13.475 7.614 -16.995 1.00 98.31 349 PRO A CA 1
ATOM 2549 C C . PRO A 1 349 ? 13.817 8.939 -17.704 1.00 98.31 349 PRO A C 1
ATOM 2551 O O . PRO A 1 349 ? 14.647 8.979 -18.617 1.00 98.31 349 PRO A O 1
ATOM 2554 N N . GLU A 1 350 ? 13.145 10.030 -17.335 1.00 98.31 350 GLU A N 1
ATOM 2555 C CA . GLU A 1 350 ? 13.123 11.288 -18.102 1.00 98.31 350 GLU A CA 1
ATOM 2556 C C . GLU A 1 350 ? 14.502 11.928 -18.298 1.00 98.31 350 GLU A C 1
ATOM 2558 O O . GLU A 1 350 ? 14.752 12.527 -19.351 1.00 98.31 350 GLU A O 1
ATOM 2563 N N . ASN A 1 351 ? 15.410 11.747 -17.333 1.00 97.94 351 ASN A N 1
ATOM 2564 C CA . ASN A 1 351 ? 16.752 12.338 -17.345 1.00 97.94 351 ASN A CA 1
ATOM 2565 C C . ASN A 1 351 ? 17.745 11.600 -18.261 1.00 97.94 351 ASN A C 1
ATOM 2567 O O . ASN A 1 351 ? 18.797 12.144 -18.610 1.00 97.94 351 ASN A O 1
ATOM 2571 N N . VAL A 1 352 ? 17.425 10.367 -18.668 1.00 97.69 352 VAL A N 1
ATOM 2572 C CA . VAL A 1 352 ? 18.318 9.513 -19.471 1.00 97.69 352 VAL A CA 1
ATOM 2573 C C . VAL A 1 352 ? 17.674 8.992 -20.757 1.00 97.69 352 VAL A C 1
ATOM 2575 O O . VAL A 1 352 ? 18.265 8.156 -21.434 1.00 97.69 352 VAL A O 1
ATOM 2578 N N . ARG A 1 353 ? 16.497 9.495 -21.154 1.00 96.94 353 ARG A N 1
ATOM 2579 C CA . ARG A 1 353 ? 15.752 9.080 -22.366 1.00 96.94 353 ARG A CA 1
ATOM 2580 C C . ARG A 1 353 ? 16.613 8.969 -23.624 1.00 96.94 353 ARG A C 1
ATOM 2582 O O . ARG A 1 353 ? 16.491 8.004 -24.370 1.00 96.94 353 ARG A O 1
ATOM 2589 N N . GLN A 1 354 ? 17.526 9.917 -23.826 1.00 96.75 354 GLN A N 1
ATOM 2590 C CA . GLN A 1 354 ? 18.458 9.978 -24.957 1.00 96.75 354 GLN A CA 1
ATOM 2591 C C . GLN A 1 354 ? 19.416 8.781 -25.053 1.00 96.75 354 GLN A C 1
ATOM 2593 O O . GLN A 1 354 ? 20.060 8.588 -26.081 1.00 96.75 354 GLN A O 1
ATOM 2598 N N . LEU A 1 355 ? 19.541 7.998 -23.982 1.00 97.94 355 LEU A N 1
ATOM 2599 C CA . LEU A 1 355 ? 20.455 6.866 -23.873 1.00 97.94 355 LEU A CA 1
ATOM 2600 C C . LEU A 1 355 ? 19.787 5.524 -24.190 1.00 97.94 355 LEU A C 1
ATOM 2602 O O . LEU A 1 355 ? 20.479 4.499 -24.137 1.00 97.94 355 LEU A O 1
ATOM 2606 N N . VAL A 1 356 ? 18.488 5.516 -24.515 1.00 98.31 356 VAL A N 1
ATOM 2607 C CA . VAL A 1 356 ? 17.756 4.297 -24.870 1.00 98.31 356 VAL A CA 1
ATOM 2608 C C . VAL A 1 356 ? 18.282 3.707 -26.180 1.00 98.31 356 VAL A C 1
ATOM 2610 O O . VAL A 1 356 ? 18.542 4.404 -27.161 1.00 98.31 356 VAL A O 1
ATOM 2613 N N . VAL A 1 357 ? 18.432 2.390 -26.203 1.00 98.00 357 VAL A N 1
ATOM 2614 C CA . VAL A 1 357 ? 18.860 1.600 -27.358 1.00 98.00 357 VAL A CA 1
ATOM 2615 C C . VAL A 1 357 ? 17.924 0.405 -27.535 1.00 98.00 357 VAL A C 1
ATOM 2617 O O . VAL A 1 357 ? 17.131 0.080 -26.654 1.00 98.00 357 VAL A O 1
ATOM 2620 N N . SER A 1 358 ? 17.986 -0.246 -28.693 1.00 96.81 358 SER A N 1
ATOM 2621 C CA . SER A 1 358 ? 17.198 -1.452 -28.958 1.00 96.81 358 SER A CA 1
ATOM 2622 C C . SER A 1 358 ? 17.621 -2.614 -28.056 1.00 96.81 358 SER A C 1
ATOM 2624 O O . SER A 1 358 ? 18.819 -2.844 -27.869 1.00 96.81 358 SER A O 1
ATOM 2626 N N . GLY A 1 359 ? 16.649 -3.379 -27.567 1.00 96.88 359 GLY A N 1
ATOM 2627 C CA . GLY A 1 359 ? 16.855 -4.600 -26.802 1.00 96.88 359 GLY A CA 1
ATOM 2628 C C . GLY A 1 359 ? 15.761 -4.856 -25.771 1.00 96.88 359 GLY A C 1
ATOM 2629 O O . GLY A 1 359 ? 14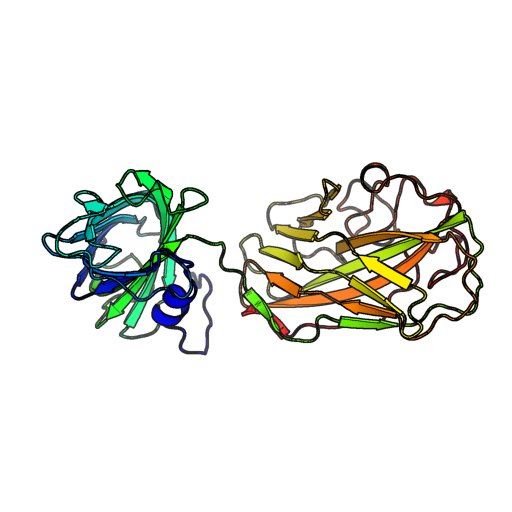.916 -4.004 -25.493 1.00 96.88 359 GLY A O 1
ATOM 2630 N N . ALA A 1 360 ? 15.831 -6.031 -25.148 1.00 96.81 360 ALA A N 1
ATOM 2631 C CA . ALA A 1 360 ? 14.851 -6.513 -24.180 1.00 96.81 360 ALA A CA 1
ATOM 2632 C C . ALA A 1 360 ? 13.438 -6.546 -24.775 1.00 96.81 360 ALA A C 1
ATOM 2634 O O . ALA A 1 360 ? 13.131 -7.459 -25.526 1.00 96.81 360 ALA A O 1
ATOM 2635 N N . ARG A 1 361 ? 12.559 -5.598 -24.445 1.00 96.38 361 ARG A N 1
ATOM 2636 C CA . ARG A 1 361 ? 11.223 -5.480 -25.055 1.00 96.38 361 ARG A CA 1
ATOM 2637 C C . ARG A 1 361 ? 11.066 -4.175 -25.838 1.00 96.38 361 ARG A C 1
ATOM 2639 O O . ARG A 1 361 ? 9.942 -3.789 -26.150 1.00 96.38 361 ARG A O 1
ATOM 2646 N N . GLY A 1 362 ? 12.157 -3.459 -26.093 1.00 92.94 362 GLY A N 1
ATOM 2647 C CA . GLY A 1 362 ? 12.160 -2.105 -26.625 1.00 92.94 362 GLY A CA 1
ATOM 2648 C C . GLY A 1 362 ? 12.895 -1.989 -27.957 1.00 92.94 362 GLY A C 1
ATOM 2649 O O . GLY A 1 362 ? 13.993 -2.500 -28.141 1.00 92.94 362 GLY A O 1
ATOM 2650 N N . GLY A 1 363 ? 12.322 -1.214 -28.876 1.00 92.25 363 GLY A N 1
ATOM 2651 C CA . GLY A 1 363 ? 12.945 -0.904 -30.169 1.00 92.25 363 GLY A CA 1
ATOM 2652 C C . GLY A 1 363 ? 14.012 0.201 -30.125 1.00 92.25 363 GLY A C 1
ATOM 2653 O O . GLY A 1 363 ? 14.573 0.533 -31.164 1.00 92.25 363 GLY A O 1
ATOM 2654 N N . GLY A 1 364 ? 14.284 0.797 -28.958 1.00 91.62 364 GLY A N 1
ATOM 2655 C CA . GLY A 1 364 ? 15.052 2.042 -28.849 1.00 91.62 364 GLY A CA 1
ATOM 2656 C C . GLY A 1 364 ? 14.274 3.261 -29.365 1.00 91.62 364 GLY A C 1
ATOM 2657 O O . GLY A 1 364 ? 13.048 3.226 -29.494 1.00 91.62 364 GLY A O 1
ATOM 2658 N N . GLY A 1 365 ? 14.979 4.358 -29.658 1.00 92.62 365 GLY A N 1
ATOM 2659 C CA . GLY A 1 365 ? 14.363 5.584 -30.177 1.00 92.62 365 GLY A CA 1
ATOM 2660 C C . GLY A 1 365 ? 13.445 6.249 -29.149 1.00 92.62 365 GLY A C 1
ATOM 2661 O O . GLY A 1 365 ? 13.919 6.702 -28.119 1.00 92.62 365 GLY A O 1
ATOM 2662 N N . SER A 1 366 ? 12.140 6.311 -29.419 1.00 93.94 366 SER A N 1
ATOM 2663 C CA . SER A 1 366 ? 11.135 6.848 -28.484 1.00 93.94 366 SER A CA 1
ATOM 2664 C C . SER A 1 366 ? 10.531 5.795 -27.544 1.00 93.94 366 SER A C 1
ATOM 2666 O O . SER A 1 366 ? 9.628 6.098 -26.768 1.00 93.94 366 SER A O 1
ATOM 2668 N N . ASN A 1 367 ? 10.991 4.541 -27.607 1.00 95.94 367 ASN A N 1
ATOM 2669 C CA . ASN A 1 367 ? 10.469 3.445 -26.792 1.00 95.94 367 ASN A CA 1
ATOM 2670 C C . ASN A 1 367 ? 11.189 3.359 -25.430 1.00 95.94 367 ASN A C 1
ATOM 2672 O O . ASN A 1 367 ? 11.892 2.388 -25.152 1.00 95.94 367 ASN A O 1
ATOM 2676 N N . PHE A 1 368 ? 11.049 4.405 -24.608 1.00 98.38 368 PHE A N 1
ATOM 2677 C CA . PHE A 1 368 ? 11.815 4.602 -23.366 1.00 98.38 368 PHE A CA 1
ATOM 2678 C C . PHE A 1 368 ? 11.503 3.583 -22.257 1.00 98.38 368 PHE A C 1
ATOM 2680 O O . PHE A 1 368 ? 12.362 3.256 -21.446 1.00 98.38 368 PHE A O 1
ATOM 2687 N N . THR A 1 369 ? 10.289 3.039 -22.218 1.00 98.12 369 THR A N 1
ATOM 2688 C CA . THR A 1 369 ? 9.893 2.018 -21.232 1.00 98.12 369 THR A CA 1
ATOM 2689 C C . THR A 1 369 ? 9.986 0.596 -21.774 1.00 98.12 369 THR A C 1
ATOM 2691 O O . THR A 1 369 ? 10.031 -0.361 -21.001 1.00 98.12 369 THR A O 1
ATOM 2694 N N . GLY A 1 370 ? 10.049 0.438 -23.097 1.00 97.88 370 GLY A N 1
ATOM 2695 C CA . GLY A 1 370 ? 9.846 -0.837 -23.769 1.00 97.88 370 GLY A CA 1
ATOM 2696 C C . GLY A 1 370 ? 8.362 -1.103 -24.022 1.00 97.88 370 GLY A C 1
ATOM 2697 O O . GLY A 1 370 ? 7.470 -0.403 -23.545 1.00 97.88 370 GLY A O 1
ATOM 2698 N N . SER A 1 371 ? 8.071 -2.156 -24.779 1.00 96.75 371 SER A N 1
ATOM 2699 C CA . SER A 1 371 ? 6.696 -2.570 -25.039 1.00 96.75 371 SER A CA 1
ATOM 2700 C C . SER A 1 371 ? 6.116 -3.345 -23.854 1.00 96.75 371 SER A C 1
ATOM 2702 O O . SER A 1 371 ? 6.695 -4.340 -23.399 1.00 96.75 371 SER A O 1
ATOM 2704 N N . TYR A 1 372 ? 4.934 -2.927 -23.395 1.00 97.12 372 TYR A N 1
ATOM 2705 C CA . TYR A 1 372 ? 4.216 -3.592 -22.309 1.00 97.12 372 TYR A CA 1
ATOM 2706 C C . TYR A 1 372 ? 3.952 -5.071 -22.597 1.00 97.12 372 TYR A C 1
ATOM 2708 O O . TYR A 1 372 ? 3.777 -5.500 -23.742 1.00 97.12 372 TYR A O 1
ATOM 2716 N N . SER A 1 373 ? 3.971 -5.875 -21.544 1.00 97.75 373 SER A N 1
ATOM 2717 C CA . SER A 1 373 ? 3.442 -7.230 -21.514 1.00 97.75 373 SER A CA 1
ATOM 2718 C C . SER A 1 373 ? 1.915 -7.226 -21.670 1.00 97.75 373 SER A C 1
ATOM 2720 O O . SER A 1 373 ? 1.264 -6.177 -21.746 1.00 97.75 373 SER A O 1
ATOM 2722 N N . GLY A 1 374 ? 1.328 -8.423 -21.745 1.00 96.06 374 GLY A N 1
ATOM 2723 C CA . GLY A 1 374 ? -0.120 -8.558 -21.603 1.00 96.06 374 GLY A CA 1
ATOM 2724 C C . GLY A 1 374 ? -0.583 -8.022 -20.245 1.00 96.06 374 GLY A C 1
ATOM 2725 O O . GLY A 1 374 ? 0.169 -8.042 -19.275 1.00 96.06 374 GLY A O 1
ATOM 2726 N N . THR A 1 375 ? -1.816 -7.529 -20.180 1.00 95.94 375 THR A N 1
ATOM 2727 C CA . THR A 1 375 ? -2.416 -7.062 -18.926 1.00 95.94 375 THR A CA 1
ATOM 2728 C C . THR A 1 375 ? -2.881 -8.241 -18.088 1.00 95.94 375 THR A C 1
ATOM 2730 O O . THR A 1 375 ? -3.619 -9.094 -18.583 1.00 95.94 375 THR A O 1
ATOM 2733 N N . VAL A 1 376 ? -2.519 -8.246 -16.807 1.00 93.75 376 VAL A N 1
ATOM 2734 C CA . VAL A 1 376 ? -3.158 -9.100 -15.802 1.00 93.75 376 VAL A CA 1
ATOM 2735 C C . VAL A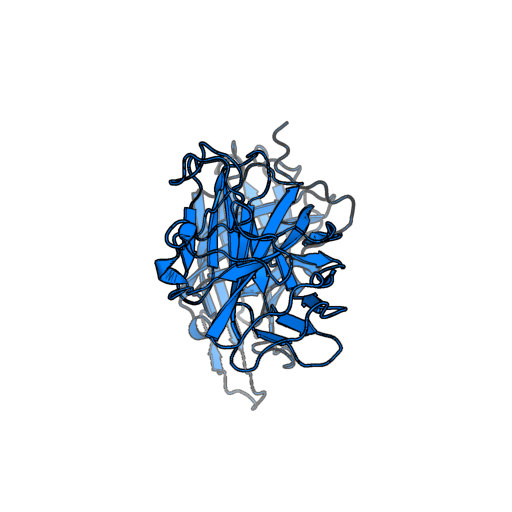 1 376 ? -4.034 -8.245 -14.906 1.00 93.75 376 VAL A C 1
ATOM 2737 O O . VAL A 1 376 ? -3.659 -7.142 -14.514 1.00 93.75 376 VAL A O 1
ATOM 2740 N N . LYS A 1 377 ? -5.223 -8.766 -14.605 1.00 91.56 377 LYS A N 1
ATOM 2741 C CA . LYS A 1 377 ? -6.157 -8.199 -13.640 1.00 91.56 377 LYS A CA 1
ATOM 2742 C C . LYS A 1 377 ? -6.199 -9.120 -12.427 1.00 91.56 377 LYS A C 1
ATOM 2744 O O . LYS A 1 377 ? -6.538 -10.290 -12.586 1.00 91.56 377 LYS A O 1
ATOM 2749 N N . THR A 1 378 ? -5.881 -8.589 -11.254 1.00 83.69 378 THR A N 1
ATOM 2750 C CA . THR A 1 378 ? -6.033 -9.312 -9.989 1.00 83.69 378 THR A CA 1
ATOM 2751 C C . THR A 1 378 ? -7.515 -9.536 -9.686 1.00 83.69 378 THR A C 1
ATOM 2753 O O . THR A 1 378 ? -8.392 -8.811 -10.180 1.00 83.69 378 THR A O 1
ATOM 2756 N N . GLY A 1 379 ? -7.813 -10.493 -8.810 1.00 75.31 379 GLY A N 1
ATOM 2757 C CA . GLY A 1 379 ? -9.071 -10.463 -8.071 1.00 75.31 379 GLY A CA 1
ATOM 2758 C C . GLY A 1 379 ? -9.192 -9.186 -7.228 1.00 75.31 379 GLY A C 1
ATOM 2759 O O . GLY A 1 379 ? -8.237 -8.414 -7.088 1.00 75.31 379 GLY A O 1
ATOM 2760 N N . VAL A 1 380 ? -10.386 -8.945 -6.684 1.00 72.25 380 VAL A N 1
ATOM 2761 C CA . VAL A 1 380 ? -10.581 -7.845 -5.730 1.00 72.25 380 VAL A CA 1
ATOM 2762 C C . VAL A 1 380 ? -9.725 -8.084 -4.485 1.00 72.25 380 VAL A C 1
ATOM 2764 O O . VAL A 1 380 ? -9.602 -9.222 -4.031 1.00 72.25 380 VAL A O 1
ATOM 2767 N N . CYS A 1 381 ? -9.121 -7.022 -3.963 1.00 66.44 381 CYS A N 1
ATOM 2768 C CA . CYS A 1 381 ? -8.400 -7.042 -2.697 1.00 66.44 381 CYS A CA 1
ATOM 2769 C C . CYS A 1 381 ? -9.434 -7.111 -1.567 1.00 66.44 381 CYS A C 1
ATOM 2771 O O . CYS A 1 381 ? -10.387 -6.320 -1.552 1.00 66.44 381 CYS A O 1
ATOM 2773 N N . GLN A 1 382 ? -9.294 -8.112 -0.698 1.00 63.03 382 GLN A N 1
ATOM 2774 C CA . GLN A 1 382 ? -10.254 -8.460 0.352 1.00 63.03 382 GLN A CA 1
ATOM 2775 C C . GLN A 1 382 ? -9.577 -9.078 1.569 1.00 63.03 382 GLN A C 1
ATOM 2777 O O . GLN A 1 382 ? -8.400 -9.490 1.438 1.00 63.03 382 GLN A O 1
#

Foldseek 3Di:
DPPPDDPPPDDDFLQNVLVLFDPQKWWWFPKKWKADLVQQKTKIKIFTFWTDHHPPDDIWGFAPPKIWMKIWRADQVPRWTDKIKIWIFGWTPPPPPPDDTQFHGTAWMWIWDGKDWADDDLKIKIKTKTQTDDGSNQVSQPPRMKIWIWIFHSWPDDPGSNHMIMGTIIHMIHHPDLSKFWFADDQKFWDKKAQDKAAALKKKKKWKWKDKDPDDAAKKKKKWPQKWKAFPVRPDTDRWAIEIEIEGQPAQAWDWADDSHIYIYFYPPAPAIFTTTIDIDHRRHIGGGIRGTIMIGTIMIMSDWQMKMKMKMFIWMFSDQDDPRQQRFAGACDLPRYPHNDNQHGRASVVRLVRTDDITQAHRDSRRRHDIGDIDMTHIGD

pLDDT: mean 87.5, std 15.62, range [23.39, 98.75]

Radius of gyration: 25.55 Å; chains: 1; bounding box: 59×38×72 Å